Protein AF-0000000072571623 (afdb_homodimer)

Radius of gyration: 24.61 Å; Cα contacts (8 Å, |Δi|>4): 649; chains: 2; bounding box: 66×61×51 Å

pLDDT: mean 92.76, std 6.92, range [32.06, 97.69]

Organism: Lactococcus lactis subsp. lactis (strain IL1403) (NCBI:txid272623)

Foldseek 3Di:
DLALLLCLVVVLCVVLPHALCNCVVVVDDSVVSVCNNRVNDPDDPVSVCVVCVVSVHHPVNSVCVSVVNDDPPLVNLLVQLVVCLLQVPVVSLVVSLVVVVVVVPDLVNLLSCLSVVNHDPVNLVVLLVVLLPQQADDPNNLSSLLSSVVVDDLVSLCSNVVCLCVRYVVVLLPPSSVLSSLSNLLVNLLNCLLVVNLVVSVVSLVSNVVSPPNDDDVPSVLSSQLSVLLSCCRPPNVVSSVVSNVVSLVVCCVVVNDSNSVSVVVVVCSSNPPPD/DLALLLCLVVVLCVVLPHALCNCVVVVDDSVVSVCNNRVNDPDDPVSVCVVCVVSVHHPVNSVCVSVVNDDPPLVNLLVQLVVCLLQVPVVSLVVSLVVVVVVVPDLVNLLSCLSVVNHDPVNLVVLLVVLLPQQADDPNNLSSLLSSVVVDDLVSLCVSVVCLCVRYVVVLLPPSSVLSSLSNLLVNLLNCLLVVNLVVSVVSLVSNVVSPVNDDDVPSVLSSQLSVLLSCCRPPNVVSSVVSNVVSLVVCCVVVNDSNSVSVVVVVCSSNPPPD

Structure (mmCIF, N/CA/C/O backbone):
data_AF-0000000072571623-model_v1
#
loop_
_entity.id
_entity.type
_entity.pdbx_description
1 polymer 'Positive regulator'
#
loop_
_atom_site.group_PDB
_atom_site.id
_atom_site.type_symbol
_atom_site.label_atom_id
_atom_site.label_alt_id
_atom_site.label_comp_id
_atom_site.label_asym_id
_atom_site.label_entity_id
_atom_site.label_seq_id
_atom_site.pdbx_PDB_ins_code
_atom_site.Cartn_x
_atom_site.Cartn_y
_atom_site.Cartn_z
_atom_site.occupancy
_atom_site.B_iso_or_equiv
_atom_site.auth_seq_id
_atom_site.auth_comp_id
_atom_site.auth_asym_id
_atom_site.auth_atom_id
_atom_site.pdbx_PDB_model_num
ATOM 1 N N . MET A 1 1 ? -26.422 -8.242 14.57 1 60.94 1 MET A N 1
ATOM 2 C CA . MET A 1 1 ? -25.625 -8.766 13.469 1 60.94 1 MET A CA 1
ATOM 3 C C . MET A 1 1 ? -24.875 -7.645 12.75 1 60.94 1 MET A C 1
ATOM 5 O O . MET A 1 1 ? -23.703 -7.801 12.391 1 60.94 1 MET A O 1
ATOM 9 N N . TYR A 1 2 ? -25.438 -6.371 12.781 1 80.38 2 TYR A N 1
ATOM 10 C CA . TYR A 1 2 ? -24.938 -5.195 12.078 1 80.38 2 TYR A CA 1
ATOM 11 C C . TYR A 1 2 ? -24.109 -4.32 13.008 1 80.38 2 TYR A C 1
ATOM 13 O O . TYR A 1 2 ? -23.562 -3.301 12.586 1 80.38 2 TYR A O 1
ATOM 21 N N . LYS A 1 3 ? -23.891 -4.816 14.109 1 89.25 3 LYS A N 1
ATOM 22 C CA . LYS A 1 3 ? -23.406 -3.963 15.195 1 89.25 3 LYS A CA 1
ATOM 23 C C . LYS A 1 3 ? -21.969 -3.5 14.922 1 89.25 3 LYS A C 1
ATOM 25 O O . LYS A 1 3 ? -21.625 -2.344 15.18 1 89.25 3 LYS A O 1
ATOM 30 N N . LYS A 1 4 ? -21.203 -4.352 14.398 1 92.94 4 LYS A N 1
ATOM 31 C CA . LYS A 1 4 ? -19.812 -3.992 14.18 1 92.94 4 LYS A CA 1
ATOM 32 C C . LYS A 1 4 ? -19.688 -2.836 13.188 1 92.94 4 LYS A C 1
ATOM 34 O O . LYS A 1 4 ? -18.844 -1.948 13.367 1 92.94 4 LYS A O 1
ATOM 39 N N . TYR A 1 5 ? -20.547 -2.83 12.203 1 95.81 5 TYR A N 1
ATOM 40 C CA . TYR A 1 5 ? -20.5 -1.771 11.203 1 95.81 5 TYR A CA 1
ATOM 41 C C . TYR A 1 5 ? -20.906 -0.431 11.805 1 95.81 5 TYR A C 1
ATOM 43 O O . TYR A 1 5 ? -20.234 0.582 11.594 1 95.81 5 TYR A O 1
ATOM 51 N N . GLY A 1 6 ? -21.969 -0.495 12.539 1 96.81 6 GLY A N 1
ATOM 52 C CA . GLY A 1 6 ? -22.469 0.717 13.172 1 96.81 6 GLY A CA 1
ATOM 53 C C . GLY A 1 6 ? -21.516 1.265 14.227 1 96.81 6 GLY A C 1
ATOM 54 O O . GLY A 1 6 ? -21.312 2.475 14.312 1 96.81 6 GLY A O 1
ATOM 55 N N . ASP A 1 7 ? -20.984 0.389 15.016 1 96.25 7 ASP A N 1
ATOM 56 C CA . ASP A 1 7 ? -20.047 0.771 16.078 1 96.25 7 ASP A CA 1
ATOM 57 C C . ASP A 1 7 ? -18.812 1.473 15.508 1 96.25 7 ASP A C 1
ATOM 59 O O . ASP A 1 7 ? -18.391 2.5 16.031 1 96.25 7 ASP A O 1
ATOM 63 N N . CYS A 1 8 ? -18.312 0.921 14.484 1 95.75 8 CYS A N 1
ATOM 64 C CA . CYS A 1 8 ? -17.125 1.489 13.859 1 95.75 8 CYS A CA 1
ATOM 65 C C . CYS A 1 8 ? -17.438 2.848 13.242 1 95.75 8 CYS A C 1
ATOM 67 O O . CYS A 1 8 ? -16.625 3.77 13.328 1 95.75 8 CYS A O 1
ATOM 69 N N . PHE A 1 9 ? -18.578 2.924 12.703 1 97.12 9 PHE A N 1
ATOM 70 C CA . PHE A 1 9 ? -18.984 4.195 12.117 1 97.12 9 PHE A CA 1
ATOM 71 C C . PHE A 1 9 ? -19.109 5.266 13.195 1 97.12 9 PHE A C 1
ATOM 73 O O . PHE A 1 9 ? -18.625 6.387 13.023 1 97.12 9 PHE A O 1
ATOM 80 N N . LYS A 1 10 ? -19.75 4.902 14.219 1 96.5 10 LYS A N 1
ATOM 81 C CA . LYS A 1 10 ? -19.938 5.809 15.352 1 96.5 10 LYS A CA 1
ATOM 82 C C . LYS A 1 10 ? -18.594 6.289 15.891 1 96.5 10 LYS A C 1
ATOM 84 O O . LYS A 1 10 ? -18.422 7.48 16.156 1 96.5 10 LYS A O 1
ATOM 89 N N . LYS A 1 11 ? -17.75 5.371 16.047 1 94.69 11 LYS A N 1
ATOM 90 C CA . LYS A 1 11 ? -16.406 5.695 16.531 1 94.69 11 LYS A CA 1
ATOM 91 C C . LYS A 1 11 ? -15.75 6.746 15.641 1 94.69 11 LYS A C 1
ATOM 93 O O . LYS A 1 11 ? -15.211 7.738 16.141 1 94.69 11 LYS A O 1
ATOM 98 N N . LEU A 1 12 ? -15.805 6.559 14.391 1 94.94 12 LEU A N 1
ATOM 99 C CA . LEU A 1 12 ? -15.195 7.469 13.43 1 94.94 12 LEU A CA 1
ATOM 100 C C . LEU A 1 12 ? -15.867 8.836 13.484 1 94.94 12 LEU A C 1
ATOM 102 O O . LEU A 1 12 ? -15.188 9.867 13.516 1 94.94 12 LEU A O 1
ATOM 106 N N . ARG A 1 13 ? -17.203 8.789 13.484 1 95.75 13 ARG A N 1
ATOM 107 C CA . ARG A 1 13 ? -17.953 10.039 13.539 1 95.75 13 ARG A CA 1
ATOM 108 C C . ARG A 1 13 ? -17.609 10.836 14.789 1 95.75 13 ARG A C 1
ATOM 110 O O . ARG A 1 13 ? -17.375 12.047 14.719 1 95.75 13 ARG A O 1
ATOM 117 N N . ASN A 1 14 ? -17.516 10.141 15.922 1 95.19 14 ASN A N 1
ATOM 118 C CA . ASN A 1 14 ? -17.219 10.789 17.203 1 95.19 14 ASN A CA 1
ATOM 119 C C . ASN A 1 14 ? -15.797 11.336 17.234 1 95.19 14 ASN A C 1
ATOM 121 O O . ASN A 1 14 ? -15.555 12.422 17.766 1 95.19 14 ASN A O 1
ATOM 125 N N . GLN A 1 15 ? -14.914 10.625 16.734 1 91.75 15 GLN A N 1
ATOM 126 C CA . GLN A 1 15 ? -13.523 11.062 16.719 1 91.75 15 GLN A CA 1
ATOM 127 C C . GLN A 1 15 ? -13.375 12.375 15.945 1 91.75 15 GLN A C 1
ATOM 129 O O . GLN A 1 15 ? -12.523 13.203 16.266 1 91.75 15 GLN A O 1
ATOM 134 N N . LYS A 1 16 ? -14.195 12.539 15 1 90.44 16 LYS A N 1
ATOM 135 C CA . LYS A 1 16 ? -14.125 13.742 14.18 1 90.44 16 LYS A CA 1
ATOM 136 C C . LYS A 1 16 ? -15.039 14.836 14.719 1 90.44 16 LYS A C 1
ATOM 138 O O . LYS A 1 16 ? -15.219 15.875 14.078 1 90.44 16 LYS A O 1
ATOM 143 N N . ASN A 1 17 ? -15.641 14.531 15.852 1 92.06 17 ASN A N 1
ATOM 144 C CA . ASN A 1 17 ? -16.516 15.461 16.562 1 92.06 17 ASN A CA 1
ATOM 145 C C . ASN A 1 17 ? -17.688 15.891 15.695 1 92.06 17 ASN A C 1
ATOM 147 O O . ASN A 1 17 ? -18.016 17.078 15.609 1 92.06 17 ASN A O 1
ATOM 151 N N . LEU A 1 18 ? -18.234 14.953 15.023 1 94 18 LEU A N 1
ATOM 152 C CA . LEU A 1 18 ? -19.391 15.211 14.18 1 94 18 LEU A CA 1
ATOM 153 C C . LEU A 1 18 ? -20.656 14.672 14.82 1 94 18 LEU A C 1
ATOM 155 O O . LEU A 1 18 ? -20.672 13.562 15.352 1 94 18 LEU A O 1
ATOM 159 N N . GLY A 1 19 ? -21.641 15.5 14.836 1 95.06 19 GLY A N 1
ATOM 160 C CA . GLY A 1 19 ? -22.938 15.039 15.297 1 95.06 19 GLY A CA 1
ATOM 161 C C . GLY A 1 19 ? -23.703 14.242 14.25 1 95.06 19 GLY A C 1
ATOM 162 O O . GLY A 1 19 ? -23.281 14.172 13.094 1 95.06 19 GLY A O 1
ATOM 163 N N . LEU A 1 20 ? -24.766 13.68 14.648 1 95.31 20 LEU A N 1
ATOM 164 C CA . LEU A 1 20 ? -25.578 12.875 13.75 1 95.31 20 LEU A CA 1
ATOM 165 C C . LEU A 1 20 ? -26.172 13.727 12.641 1 95.31 20 LEU A C 1
ATOM 167 O O . LEU A 1 20 ? -26.391 13.25 11.523 1 95.31 20 LEU A O 1
ATOM 171 N N . SER A 1 21 ? -26.359 14.961 12.914 1 95.12 21 SER A N 1
ATOM 172 C CA . SER A 1 21 ? -27.031 15.867 11.977 1 95.12 21 SER A CA 1
ATOM 173 C C . SER A 1 21 ? -26.062 16.328 10.883 1 95.12 21 SER A C 1
ATOM 175 O O . SER A 1 21 ? -26.484 16.938 9.898 1 95.12 21 SER A O 1
ATOM 177 N N . TYR A 1 22 ? -24.844 16 11.062 1 94.69 22 TYR A N 1
ATOM 178 C CA . TYR A 1 22 ? -23.797 16.438 10.125 1 94.69 22 TYR A CA 1
ATOM 179 C C . TYR A 1 22 ? -24.094 15.93 8.719 1 94.69 22 TYR A C 1
ATOM 181 O O . TYR A 1 22 ? -23.781 16.594 7.734 1 94.69 22 TYR A O 1
ATOM 189 N N . PHE A 1 23 ? -24.781 14.867 8.633 1 95.69 23 PHE A N 1
ATOM 190 C CA . PHE A 1 23 ? -24.953 14.195 7.348 1 95.69 23 PHE A CA 1
ATOM 191 C C . PHE A 1 23 ? -26.312 14.547 6.734 1 95.69 23 PHE A C 1
ATOM 193 O O . PHE A 1 23 ? -26.672 14.031 5.672 1 95.69 23 PHE A O 1
ATOM 200 N N . SER A 1 24 ? -27.016 15.414 7.293 1 94.75 24 SER A N 1
ATOM 201 C CA . SER A 1 24 ? -28.312 15.82 6.777 1 94.75 24 SER A CA 1
ATOM 202 C C . SER A 1 24 ? -28.188 16.422 5.379 1 94.75 24 SER A C 1
ATOM 204 O O . SER A 1 24 ? -29.094 16.266 4.555 1 94.75 24 SER A O 1
ATOM 206 N N . LYS A 1 25 ? -27.109 17.062 5.184 1 93 25 LYS A N 1
ATOM 207 C CA . LYS A 1 25 ? -26.859 17.688 3.881 1 93 25 LYS A CA 1
ATOM 208 C C . LYS A 1 25 ? -26.812 16.625 2.773 1 93 25 LYS A C 1
ATOM 210 O O . LYS A 1 25 ? -26.984 16.953 1.596 1 93 25 LYS A O 1
ATOM 215 N N . LEU A 1 26 ? -26.562 15.43 3.15 1 93.25 26 LEU A N 1
ATOM 216 C CA . LEU A 1 26 ? -26.516 14.336 2.186 1 93.25 26 LEU A CA 1
ATOM 217 C C . LEU A 1 26 ? -27.891 13.719 1.997 1 93.25 26 LEU A C 1
ATOM 219 O O . LEU A 1 26 ? -28.062 12.781 1.214 1 93.25 26 LEU A O 1
ATOM 223 N N . GLY A 1 27 ? -28.812 14.195 2.74 1 93.69 27 GLY A N 1
ATOM 224 C CA . GLY A 1 27 ? -30.156 13.648 2.668 1 93.69 27 GLY A CA 1
ATOM 225 C C . GLY A 1 27 ? -30.359 12.445 3.572 1 93.69 27 GLY A C 1
ATOM 226 O O . GLY A 1 27 ? -31.312 11.68 3.395 1 93.69 27 GLY A O 1
ATOM 227 N N . ILE A 1 28 ? -29.516 12.188 4.496 1 93.88 28 ILE A N 1
ATOM 228 C CA . ILE A 1 28 ? -29.609 11.031 5.383 1 93.88 28 ILE A CA 1
ATOM 229 C C . ILE A 1 28 ? -30.172 11.469 6.734 1 93.88 28 ILE A C 1
ATOM 231 O O . ILE A 1 28 ? -29.641 12.391 7.363 1 93.88 28 ILE A O 1
ATOM 235 N N . ASP A 1 29 ? -31.156 10.758 7.156 1 93.81 29 ASP A N 1
ATOM 236 C CA . ASP A 1 29 ? -31.891 11.133 8.367 1 93.81 29 ASP A CA 1
ATOM 237 C C . ASP A 1 29 ? -31.109 10.75 9.617 1 93.81 29 ASP A C 1
ATOM 239 O O . ASP A 1 29 ? -30.547 9.656 9.695 1 93.81 29 ASP A O 1
ATOM 243 N N . ARG A 1 30 ? -31.219 11.641 10.578 1 94.69 30 ARG A N 1
ATOM 244 C CA . ARG A 1 30 ? -30.547 11.438 11.859 1 94.69 30 ARG A CA 1
ATOM 245 C C . ARG A 1 30 ? -31.016 10.148 12.531 1 94.69 30 ARG A C 1
ATOM 247 O O . ARG A 1 30 ? -30.219 9.414 13.102 1 94.69 30 ARG A O 1
ATOM 254 N N . SER A 1 31 ? -32.219 9.914 12.445 1 95 31 SER A N 1
ATOM 255 C CA . SER A 1 31 ? -32.781 8.734 13.094 1 95 31 SER A CA 1
ATOM 256 C C . SER A 1 31 ? -32.25 7.449 12.477 1 95 31 SER A C 1
ATOM 258 O O . SER A 1 31 ? -32 6.469 13.18 1 95 31 SER A O 1
ATOM 260 N N . ASN A 1 32 ? -32.125 7.465 11.195 1 94.88 32 ASN A N 1
ATOM 261 C CA . ASN A 1 32 ? -31.578 6.309 10.492 1 94.88 32 ASN A CA 1
ATOM 262 C C . ASN A 1 32 ? -30.125 6.031 10.906 1 94.88 32 ASN A C 1
ATOM 264 O O . ASN A 1 32 ? -29.75 4.875 11.109 1 94.88 32 ASN A O 1
ATOM 268 N N . ILE A 1 33 ? -29.391 7.043 11.07 1 96.06 33 ILE A N 1
ATOM 269 C CA . ILE A 1 33 ? -27.984 6.906 11.461 1 96.06 33 ILE A CA 1
ATOM 270 C C . ILE A 1 33 ? -27.906 6.375 12.891 1 96.06 33 ILE A C 1
ATOM 272 O O . ILE A 1 33 ? -27.094 5.492 13.18 1 96.06 33 ILE A O 1
ATOM 276 N N . SER A 1 34 ? -28.75 6.93 13.719 1 95.5 34 SER A N 1
ATOM 277 C CA . SER A 1 34 ? -28.766 6.469 15.102 1 95.5 34 SER A CA 1
ATOM 278 C C . SER A 1 34 ? -29.094 4.98 15.188 1 95.5 34 SER A C 1
ATOM 280 O O . SER A 1 34 ? -28.422 4.238 15.914 1 95.5 34 SER A O 1
ATOM 282 N N . ARG A 1 35 ? -30.109 4.547 14.461 1 95.56 35 ARG A N 1
ATOM 283 C CA . ARG A 1 35 ? -30.484 3.137 14.445 1 95.56 35 ARG A CA 1
ATOM 284 C C . ARG A 1 35 ? -29.359 2.277 13.891 1 95.56 35 ARG A C 1
ATOM 286 O O . ARG A 1 35 ? -29.109 1.178 14.391 1 95.56 35 ARG A O 1
ATOM 293 N N . PHE A 1 36 ? -28.688 2.754 12.891 1 96.75 36 PHE A N 1
ATOM 294 C CA . PHE A 1 36 ? -27.531 2.064 12.312 1 96.75 36 PHE A CA 1
ATOM 295 C C . PHE A 1 36 ? -26.422 1.941 13.336 1 96.75 36 PHE A C 1
ATOM 297 O O . PHE A 1 36 ? -25.875 0.851 13.555 1 96.75 36 PHE A O 1
ATOM 304 N N . GLU A 1 37 ? -26.109 3.023 13.992 1 96.12 37 GLU A N 1
ATOM 305 C CA . GLU A 1 37 ? -25.016 3.057 14.945 1 96.12 37 GLU A CA 1
ATOM 306 C C . GLU A 1 37 ? -25.297 2.15 16.141 1 96.12 37 GLU A C 1
ATOM 308 O O . GLU A 1 37 ? -24.359 1.659 16.781 1 96.12 37 GLU A O 1
ATOM 313 N N . HIS A 1 38 ? -26.547 1.882 16.406 1 94.38 38 HIS A N 1
ATOM 314 C CA . HIS A 1 38 ? -26.906 1.044 17.531 1 94.38 38 HIS A CA 1
ATOM 315 C C . HIS A 1 38 ? -27.203 -0.385 17.094 1 94.38 38 HIS A C 1
ATOM 317 O O . HIS A 1 38 ? -27.688 -1.197 17.891 1 94.38 38 HIS A O 1
ATOM 323 N N . GLY A 1 39 ? -26.938 -0.67 15.859 1 93.12 39 GLY A N 1
ATOM 324 C CA . GLY A 1 39 ? -27.047 -2.027 15.352 1 93.12 39 GLY A CA 1
ATOM 325 C C . GLY A 1 39 ? -28.484 -2.457 15.125 1 93.12 39 GLY A C 1
ATOM 326 O O . GLY A 1 39 ? -28.766 -3.648 14.992 1 93.12 39 GLY A O 1
ATOM 327 N N . LYS A 1 40 ? -29.438 -1.565 15.047 1 93.12 40 LYS A N 1
ATOM 328 C CA . LYS A 1 40 ? -30.859 -1.892 14.898 1 93.12 40 LYS A CA 1
ATOM 329 C C . LYS A 1 40 ? -31.219 -2.08 13.43 1 93.12 40 LYS A C 1
ATOM 331 O O . LYS A 1 40 ? -32.188 -2.791 13.109 1 93.12 40 LYS A O 1
ATOM 336 N N . CYS A 1 41 ? -30.547 -1.411 12.562 1 92.06 41 CYS A N 1
ATOM 337 C CA . CYS A 1 41 ? -30.75 -1.593 11.133 1 92.06 41 CYS A CA 1
ATOM 338 C C . CYS A 1 41 ? -29.453 -1.425 10.367 1 92.06 41 CYS A C 1
ATOM 340 O O . CYS A 1 41 ? -28.516 -0.777 10.852 1 92.06 41 CYS A O 1
ATOM 342 N N . MET A 1 42 ? -29.438 -2.125 9.266 1 93.31 42 MET A N 1
ATOM 343 C CA . MET A 1 42 ? -28.297 -1.93 8.367 1 93.31 42 MET A CA 1
ATOM 344 C C . MET A 1 42 ? -28.625 -0.894 7.293 1 93.31 42 MET A C 1
ATOM 346 O O . MET A 1 42 ? -29.75 -0.833 6.809 1 93.31 42 MET A O 1
ATOM 350 N N . MET A 1 43 ? -27.656 -0.08 7.008 1 94.56 43 MET A N 1
ATOM 351 C CA . MET A 1 43 ? -27.844 0.936 5.977 1 94.56 43 MET A CA 1
ATOM 352 C C . MET A 1 43 ? -27.359 0.426 4.621 1 94.56 43 MET A C 1
ATOM 354 O O . MET A 1 43 ? -26.641 -0.572 4.551 1 94.56 43 MET A O 1
ATOM 358 N N . SER A 1 44 ? -27.797 1.141 3.615 1 94.38 44 SER A N 1
ATOM 359 C CA . SER A 1 44 ? -27.359 0.762 2.273 1 94.38 44 SER A CA 1
ATOM 360 C C . SER A 1 44 ? -25.875 1.036 2.07 1 94.38 44 SER A C 1
ATOM 362 O O . SER A 1 44 ? -25.297 1.879 2.756 1 94.38 44 SER A O 1
ATOM 364 N N . PHE A 1 45 ? -25.328 0.334 1.162 1 95.5 45 PHE A N 1
ATOM 365 C CA . PHE A 1 45 ? -23.922 0.521 0.843 1 95.5 45 PHE A CA 1
ATOM 366 C C . PHE A 1 45 ? -23.641 1.959 0.419 1 95.5 45 PHE A C 1
ATOM 368 O O . PHE A 1 45 ? -22.703 2.584 0.9 1 95.5 45 PHE A O 1
ATOM 375 N N . GLU A 1 46 ? -24.453 2.438 -0.435 1 94.31 46 GLU A N 1
ATOM 376 C CA . GLU A 1 46 ? -24.281 3.785 -0.968 1 94.31 46 GLU A CA 1
ATOM 377 C C . GLU A 1 46 ? -24.297 4.828 0.146 1 94.31 46 GLU A C 1
ATOM 379 O O . GLU A 1 46 ? -23.5 5.762 0.148 1 94.31 46 GLU A O 1
ATOM 384 N N . CYS A 1 47 ? -25.188 4.648 1.021 1 94.62 47 CYS A N 1
ATOM 385 C CA . CYS A 1 47 ? -25.328 5.598 2.121 1 94.62 47 CYS A CA 1
ATOM 386 C C . CYS A 1 47 ? -24.078 5.637 2.975 1 94.62 47 CYS A C 1
ATOM 388 O O . CYS A 1 47 ? -23.562 6.715 3.289 1 94.62 47 CYS A O 1
ATOM 390 N N . ILE A 1 48 ? -23.562 4.508 3.293 1 95.56 48 ILE A N 1
ATOM 391 C CA . ILE A 1 48 ? -22.359 4.422 4.121 1 95.56 48 ILE A CA 1
ATOM 392 C C . ILE A 1 48 ? -21.156 4.992 3.357 1 95.56 48 ILE A C 1
ATOM 394 O O . ILE A 1 48 ? -20.375 5.762 3.914 1 95.56 48 ILE A O 1
ATOM 398 N N . ASP A 1 49 ? -21.078 4.617 2.152 1 93.81 49 ASP A N 1
ATOM 399 C CA . ASP A 1 49 ? -20 5.105 1.305 1 93.81 49 ASP A CA 1
ATOM 400 C C . ASP A 1 49 ? -19.984 6.629 1.24 1 93.81 49 ASP A C 1
ATOM 402 O O . ASP A 1 49 ? -18.953 7.262 1.411 1 93.81 49 ASP A O 1
ATOM 406 N N . LEU A 1 50 ? -21.141 7.223 1.083 1 93 50 LEU A N 1
ATOM 407 C CA . LEU A 1 50 ? -21.281 8.672 0.98 1 93 50 LEU A CA 1
ATOM 408 C C . LEU A 1 50 ? -20.906 9.344 2.297 1 93 50 LEU A C 1
ATOM 410 O O . LEU A 1 50 ? -20.234 10.367 2.301 1 93 50 LEU A O 1
ATOM 414 N N . MET A 1 51 ? -21.359 8.789 3.326 1 95.88 51 MET A N 1
ATOM 415 C CA . MET A 1 51 ? -21.078 9.383 4.629 1 95.88 51 MET A CA 1
ATOM 416 C C . MET A 1 51 ? -19.594 9.312 4.945 1 95.88 51 MET A C 1
ATOM 418 O O . MET A 1 51 ? -19.016 10.266 5.473 1 95.88 51 MET A O 1
ATOM 422 N N . LEU A 1 52 ? -19.016 8.211 4.629 1 94.44 52 LEU A N 1
ATOM 423 C CA . LEU A 1 52 ? -17.594 8.055 4.859 1 94.44 52 LEU A CA 1
ATOM 424 C C . LEU A 1 52 ? -16.797 9.062 4.031 1 94.44 52 LEU A C 1
ATOM 426 O O . LEU A 1 52 ? -15.844 9.672 4.531 1 94.44 52 LEU A O 1
ATOM 430 N N . GLU A 1 53 ? -17.172 9.172 2.834 1 89.62 53 GLU A N 1
ATOM 431 C CA . GLU A 1 53 ? -16.531 10.148 1.97 1 89.62 53 GLU A CA 1
ATOM 432 C C . GLU A 1 53 ? -16.625 11.555 2.557 1 89.62 53 GLU A C 1
ATOM 434 O O . GLU A 1 53 ? -15.648 12.305 2.541 1 89.62 53 GLU A O 1
ATOM 439 N N . GLU A 1 54 ? -17.766 11.844 3.039 1 89.62 54 GLU A N 1
ATOM 440 C CA . GLU A 1 54 ? -17.969 13.148 3.654 1 89.62 54 GLU A CA 1
ATOM 441 C C . GLU A 1 54 ? -17.062 13.344 4.859 1 89.62 54 GLU A C 1
ATOM 443 O O . GLU A 1 54 ? -16.625 14.461 5.145 1 89.62 54 GLU A O 1
ATOM 448 N N . MET A 1 55 ? -16.781 12.266 5.523 1 91.19 55 MET A N 1
ATOM 449 C CA . MET A 1 55 ? -15.906 12.305 6.688 1 91.19 55 MET A CA 1
ATOM 450 C C . MET A 1 55 ? -14.445 12.172 6.27 1 91.19 55 MET A C 1
ATOM 452 O O . MET A 1 55 ? -13.555 12.133 7.121 1 91.19 55 MET A O 1
ATOM 456 N N . GLN A 1 56 ? -14.211 12.047 5.047 1 85.94 56 GLN A N 1
ATOM 457 C CA . GLN A 1 56 ? -12.867 11.883 4.512 1 85.94 56 GLN A CA 1
ATOM 458 C C . GLN A 1 56 ? -12.227 10.586 5.016 1 85.94 56 GLN A C 1
ATOM 460 O O . GLN A 1 56 ? -11.055 10.57 5.391 1 85.94 56 GLN A O 1
ATOM 465 N N . VAL A 1 57 ? -13.062 9.602 5.059 1 91.88 57 VAL A N 1
ATOM 466 C CA . VAL A 1 57 ? -12.602 8.266 5.402 1 91.88 57 VAL A CA 1
ATOM 467 C C . VAL A 1 57 ? -12.789 7.328 4.207 1 91.88 57 VAL A C 1
ATOM 469 O O . VAL A 1 57 ? -13.922 7.055 3.805 1 91.88 57 VAL A O 1
ATOM 472 N N . PRO A 1 58 ? -11.68 6.871 3.686 1 91.69 58 PRO A N 1
ATOM 473 C CA . PRO A 1 58 ? -11.836 5.906 2.594 1 91.69 58 PRO A CA 1
ATOM 474 C C . PRO A 1 58 ? -12.539 4.625 3.037 1 91.69 58 PRO A C 1
ATOM 476 O O . PRO A 1 58 ? -12.375 4.191 4.18 1 91.69 58 PRO A O 1
ATOM 479 N N . LEU A 1 59 ? -13.273 4.035 2.092 1 92.88 59 LEU A N 1
ATOM 480 C CA . LEU A 1 59 ? -13.961 2.777 2.357 1 92.88 59 LEU A CA 1
ATOM 481 C C . LEU A 1 59 ? -12.977 1.706 2.814 1 92.88 59 LEU A C 1
ATOM 483 O O . LEU A 1 59 ? -13.305 0.88 3.67 1 92.88 59 LEU A O 1
ATOM 487 N N . ALA A 1 60 ? -11.852 1.718 2.27 1 90.75 60 ALA A N 1
ATOM 488 C CA . ALA A 1 60 ? -10.797 0.768 2.627 1 90.75 60 ALA A CA 1
ATOM 489 C C . ALA A 1 60 ? -10.414 0.905 4.098 1 90.75 60 ALA A C 1
ATOM 491 O O . ALA A 1 60 ? -10.164 -0.095 4.777 1 90.75 60 ALA A O 1
ATOM 492 N N . GLU A 1 61 ? -10.25 2.064 4.512 1 92.88 61 GLU A N 1
ATOM 493 C CA . GLU A 1 61 ? -9.906 2.307 5.914 1 92.88 61 GLU A CA 1
ATOM 494 C C . GLU A 1 61 ? -11.023 1.846 6.84 1 92.88 61 GLU A C 1
ATOM 496 O O . GLU A 1 61 ? -10.766 1.256 7.891 1 92.88 61 GLU A O 1
ATOM 501 N N . TYR A 1 62 ? -12.281 2.139 6.488 1 95.31 62 TYR A N 1
ATOM 502 C CA . TYR A 1 62 ? -13.43 1.679 7.266 1 95.31 62 TYR A CA 1
ATOM 503 C C . TYR A 1 62 ? -13.43 0.16 7.379 1 95.31 62 TYR A C 1
ATOM 505 O O . TYR A 1 62 ? -13.703 -0.387 8.453 1 95.31 62 TYR A O 1
ATOM 513 N N . GLU A 1 63 ? -13.125 -0.481 6.27 1 92.75 63 GLU A N 1
ATOM 514 C CA . GLU A 1 63 ? -13.047 -1.938 6.258 1 92.75 63 GLU A CA 1
ATOM 515 C C . GLU A 1 63 ? -12.023 -2.443 7.277 1 92.75 63 GLU A C 1
ATOM 517 O O . GLU A 1 63 ? -12.281 -3.416 7.988 1 92.75 63 GLU A O 1
ATOM 522 N N . LEU A 1 64 ? -10.961 -1.816 7.297 1 91.62 64 LEU A N 1
ATOM 523 C CA . LEU A 1 64 ? -9.906 -2.209 8.227 1 91.62 64 LEU A CA 1
ATOM 524 C C . LEU A 1 64 ? -10.391 -2.121 9.672 1 91.62 64 LEU A C 1
ATOM 526 O O . LEU A 1 64 ? -10.172 -3.039 10.461 1 91.62 64 LEU A O 1
ATOM 530 N N . ILE A 1 65 ? -11.047 -1.057 9.969 1 93.94 65 ILE A N 1
ATOM 531 C CA . ILE A 1 65 ? -11.547 -0.837 11.32 1 93.94 65 ILE A CA 1
ATOM 532 C C . ILE A 1 65 ? -12.609 -1.882 11.656 1 93.94 65 ILE A C 1
ATOM 534 O O . ILE A 1 65 ? -12.586 -2.48 12.734 1 93.94 65 ILE A O 1
ATOM 538 N N . VAL A 1 66 ? -13.469 -2.09 10.711 1 93.81 66 VAL A N 1
ATOM 539 C CA . VAL A 1 66 ? -14.547 -3.055 10.898 1 93.81 66 VAL A CA 1
ATOM 540 C C . VAL A 1 66 ? -13.961 -4.441 11.156 1 93.81 66 VAL A C 1
ATOM 542 O O . VAL A 1 66 ? -14.5 -5.215 11.945 1 93.81 66 VAL A O 1
ATOM 545 N N . ASN A 1 67 ? -12.867 -4.711 10.547 1 91.44 67 ASN A N 1
ATOM 546 C CA . ASN A 1 67 ? -12.227 -6.016 10.672 1 91.44 67 ASN A CA 1
ATOM 547 C C . ASN A 1 67 ? -11.172 -6.012 11.781 1 91.44 67 ASN A C 1
ATOM 549 O O . ASN A 1 67 ? -10.227 -6.797 11.742 1 91.44 67 ASN A O 1
ATOM 553 N N . ASN A 1 68 ? -11.227 -5.055 12.68 1 91.44 68 ASN A N 1
ATOM 554 C CA . ASN A 1 68 ? -10.312 -4.934 13.812 1 91.44 68 ASN A CA 1
ATOM 555 C C . ASN A 1 68 ? -8.867 -4.773 13.352 1 91.44 68 ASN A C 1
ATOM 557 O O . ASN A 1 68 ? -7.961 -5.383 13.914 1 91.44 68 ASN A O 1
ATOM 561 N N . TYR A 1 69 ? -8.75 -4.113 12.25 1 90.62 69 TYR A N 1
ATOM 562 C CA . TYR A 1 69 ? -7.465 -3.711 11.688 1 90.62 69 TYR A CA 1
ATOM 563 C C . TYR A 1 69 ? -6.703 -4.918 11.156 1 90.62 69 TYR A C 1
ATOM 565 O O . TYR A 1 69 ? -5.469 -4.91 11.102 1 90.62 69 TYR A O 1
ATOM 573 N N . MET A 1 70 ? -7.445 -5.852 10.875 1 86.94 70 MET A N 1
ATOM 574 C CA . MET A 1 70 ? -6.895 -7.027 10.203 1 86.94 70 MET A CA 1
ATOM 575 C C . MET A 1 70 ? -7.273 -7.035 8.727 1 86.94 70 MET A C 1
ATOM 577 O O . MET A 1 70 ? -8.398 -6.691 8.375 1 86.94 70 MET A O 1
ATOM 581 N N . PRO A 1 71 ? -6.285 -7.305 7.988 1 81.75 71 PRO A N 1
ATOM 582 C CA . PRO A 1 71 ? -6.699 -7.508 6.598 1 81.75 71 PRO A CA 1
ATOM 583 C C . PRO A 1 71 ? -7.684 -8.664 6.438 1 81.75 71 PRO A C 1
ATOM 585 O O . PRO A 1 71 ? -7.926 -9.406 7.395 1 81.75 71 PRO A O 1
ATOM 588 N N . ASN A 1 72 ? -8.375 -8.727 5.277 1 82.88 72 ASN A N 1
ATOM 589 C CA . ASN A 1 72 ? -9.227 -9.891 5.039 1 82.88 72 ASN A CA 1
ATOM 590 C C . ASN A 1 72 ? -8.422 -11.18 5.016 1 82.88 72 ASN A C 1
ATOM 592 O O . ASN A 1 72 ? -7.191 -11.148 4.934 1 82.88 72 ASN A O 1
ATOM 596 N N . PHE A 1 73 ? -9.086 -12.258 5.164 1 83.88 73 PHE A N 1
ATOM 597 C CA . PHE A 1 73 ? -8.414 -13.547 5.34 1 83.88 73 PHE A CA 1
ATOM 598 C C . PHE A 1 73 ? -7.426 -13.797 4.211 1 83.88 73 PHE A C 1
ATOM 600 O O . PHE A 1 73 ? -6.281 -14.188 4.457 1 83.88 73 PHE A O 1
ATOM 607 N N . GLN A 1 74 ? -7.863 -13.57 3.041 1 87.56 74 GLN A N 1
ATOM 608 C CA . GLN A 1 74 ? -7.016 -13.852 1.888 1 87.56 74 GLN A CA 1
ATOM 609 C C . GLN A 1 74 ? -5.734 -13.023 1.93 1 87.56 74 GLN A C 1
ATOM 611 O O . GLN A 1 74 ? -4.641 -13.555 1.732 1 87.56 74 GLN A O 1
ATOM 616 N N . GLU A 1 75 ? -5.938 -11.812 2.225 1 86.69 75 GLU A N 1
ATOM 617 C CA . GLU A 1 75 ? -4.789 -10.914 2.283 1 86.69 75 GLU A CA 1
ATOM 618 C C . GLU A 1 75 ? -3.857 -11.281 3.436 1 86.69 75 GLU A C 1
ATOM 620 O O . GLU A 1 75 ? -2.635 -11.25 3.289 1 86.69 75 GLU A O 1
ATOM 625 N N . PHE A 1 76 ? -4.469 -11.555 4.516 1 88.12 76 PHE A N 1
ATOM 626 C CA . PHE A 1 76 ? -3.684 -11.961 5.676 1 88.12 76 PHE A CA 1
ATOM 627 C C . PHE A 1 76 ? -2.902 -13.234 5.375 1 88.12 76 PHE A C 1
ATOM 629 O O . PHE A 1 76 ? -1.721 -13.336 5.715 1 88.12 76 PHE A O 1
ATOM 636 N N . PHE A 1 77 ? -3.541 -14.164 4.793 1 91.19 77 PHE A N 1
ATOM 637 C CA . PHE A 1 77 ? -2.926 -15.445 4.469 1 91.19 77 PHE A CA 1
ATOM 638 C C . PHE A 1 77 ? -1.757 -15.258 3.508 1 91.19 77 PHE A C 1
ATOM 640 O O . PHE A 1 77 ? -0.69 -15.844 3.695 1 91.19 77 PHE A O 1
ATOM 647 N N . ILE A 1 78 ? -1.959 -14.43 2.566 1 91.31 78 ILE A N 1
ATOM 648 C CA . ILE A 1 78 ? -0.93 -14.172 1.562 1 91.31 78 ILE A CA 1
ATOM 649 C C . ILE A 1 78 ? 0.28 -13.516 2.221 1 91.31 78 ILE A C 1
ATOM 651 O O . ILE A 1 78 ? 1.423 -13.883 1.94 1 91.31 78 ILE A O 1
ATOM 655 N N . LEU A 1 79 ? 0.002 -12.625 3.043 1 89.44 79 LEU A N 1
ATOM 656 C CA . LEU A 1 79 ? 1.072 -11.945 3.766 1 89.44 79 LEU A CA 1
ATOM 657 C C . LEU A 1 79 ? 1.882 -12.938 4.594 1 89.44 79 LEU A C 1
ATOM 659 O O . LEU A 1 79 ? 3.113 -12.898 4.59 1 89.44 79 LEU A O 1
ATOM 663 N N . GLU A 1 80 ? 1.19 -13.781 5.293 1 91.69 80 GLU A N 1
ATOM 664 C CA . GLU A 1 80 ? 1.864 -14.773 6.129 1 91.69 80 GLU A CA 1
ATOM 665 C C . GLU A 1 80 ? 2.676 -15.75 5.277 1 91.69 80 GLU A C 1
ATOM 667 O O . GLU A 1 80 ? 3.77 -16.156 5.668 1 91.69 80 GLU A O 1
ATOM 672 N N . LEU A 1 81 ? 2.133 -16.094 4.227 1 94.25 81 LEU A N 1
ATOM 673 C CA . LEU A 1 81 ? 2.82 -17.016 3.322 1 94.25 81 LEU A CA 1
ATOM 674 C C . LEU A 1 81 ? 4.102 -16.391 2.783 1 94.25 81 LEU A C 1
ATOM 676 O O . LEU A 1 81 ? 5.148 -17.031 2.736 1 94.25 81 LEU A O 1
ATOM 680 N N . GLU A 1 82 ? 4.059 -15.141 2.416 1 91.38 82 GLU A N 1
ATOM 681 C CA . GLU A 1 82 ? 5.227 -14.422 1.911 1 91.38 82 GLU A CA 1
ATOM 682 C C . GLU A 1 82 ? 6.301 -14.297 2.986 1 91.38 82 GLU A C 1
ATOM 684 O O . GLU A 1 82 ? 7.488 -14.492 2.709 1 91.38 82 GLU A O 1
ATOM 689 N N . LYS A 1 83 ? 5.824 -13.961 4.125 1 90.5 83 LYS A N 1
ATOM 690 C CA . LYS A 1 83 ? 6.758 -13.875 5.242 1 90.5 83 LYS A CA 1
ATOM 691 C C . LYS A 1 83 ? 7.469 -15.211 5.469 1 90.5 83 LYS A C 1
ATOM 693 O O . LYS A 1 83 ? 8.688 -15.242 5.676 1 90.5 83 LYS A O 1
ATOM 698 N N . ALA A 1 84 ? 6.699 -16.266 5.453 1 93.75 84 ALA A N 1
ATOM 699 C CA . ALA A 1 84 ? 7.266 -17.594 5.648 1 93.75 84 ALA A CA 1
ATOM 700 C C . ALA A 1 84 ? 8.234 -17.953 4.523 1 93.75 84 ALA A C 1
ATOM 702 O O . ALA A 1 84 ? 9.258 -18.594 4.758 1 93.75 84 ALA A O 1
ATOM 703 N N . GLU A 1 85 ? 7.914 -17.516 3.365 1 90.88 85 GLU A N 1
ATOM 704 C CA . GLU A 1 85 ? 8.766 -17.781 2.211 1 90.88 85 GLU A CA 1
ATOM 705 C C . GLU A 1 85 ? 10.102 -17.047 2.336 1 90.88 85 GLU A C 1
ATOM 707 O O . GLU A 1 85 ? 11.164 -17.656 2.16 1 90.88 85 GLU A O 1
ATOM 712 N N . PHE A 1 86 ? 10.023 -15.797 2.645 1 88.5 86 PHE A N 1
ATOM 713 C CA . PHE A 1 86 ? 11.234 -14.992 2.777 1 88.5 86 PHE A CA 1
ATOM 714 C C . PHE A 1 86 ? 12.125 -15.523 3.893 1 88.5 86 PHE A C 1
ATOM 716 O O . PHE A 1 86 ? 13.352 -15.453 3.801 1 88.5 86 PHE A O 1
ATOM 723 N N . SER A 1 87 ? 11.484 -16.062 4.871 1 89.94 87 SER A N 1
ATOM 724 C CA . SER A 1 87 ? 12.25 -16.562 6.012 1 89.94 87 SER A CA 1
ATOM 725 C C . SER A 1 87 ? 12.641 -18.016 5.812 1 89.94 87 SER A C 1
ATOM 727 O O . SER A 1 87 ? 13.258 -18.625 6.695 1 89.94 87 SER A O 1
ATOM 729 N N . GLN A 1 88 ? 12.148 -18.547 4.734 1 88.94 88 GLN A N 1
ATOM 730 C CA . GLN A 1 88 ? 12.414 -19.938 4.414 1 88.94 88 GLN A CA 1
ATOM 731 C C . GLN A 1 88 ? 11.977 -20.859 5.551 1 88.94 88 GLN A C 1
ATOM 733 O O . GLN A 1 88 ? 12.711 -21.781 5.93 1 88.94 88 GLN A O 1
ATOM 738 N N . ASN A 1 89 ? 10.922 -20.5 6.141 1 92.94 89 ASN A N 1
ATOM 739 C CA . ASN A 1 89 ? 10.336 -21.266 7.234 1 92.94 89 ASN A CA 1
ATOM 740 C C . ASN A 1 89 ? 9.383 -22.344 6.723 1 92.94 89 ASN A C 1
ATOM 742 O O . ASN A 1 89 ? 8.164 -22.125 6.68 1 92.94 89 ASN A O 1
ATOM 746 N N . ARG A 1 90 ? 9.867 -23.469 6.477 1 93.38 90 ARG A N 1
ATOM 747 C CA . ARG A 1 90 ? 9.102 -24.562 5.867 1 93.38 90 ARG A CA 1
ATOM 748 C C . ARG A 1 90 ? 7.992 -25.031 6.801 1 93.38 90 ARG A C 1
ATOM 750 O O . ARG A 1 90 ? 6.914 -25.422 6.348 1 93.38 90 ARG A O 1
ATOM 757 N N . ASP A 1 91 ? 8.312 -25.047 8.062 1 96.31 91 ASP A N 1
ATOM 758 C CA . ASP A 1 91 ? 7.32 -25.469 9.039 1 96.31 91 ASP A CA 1
ATOM 759 C C . ASP A 1 91 ? 6.102 -24.547 9.023 1 96.31 91 ASP A C 1
ATOM 761 O O . ASP A 1 91 ? 4.965 -25.016 9.086 1 96.31 91 ASP A O 1
ATOM 765 N N . LYS A 1 92 ? 6.43 -23.312 8.938 1 96.69 92 LYS A N 1
ATOM 766 C CA . LYS A 1 92 ? 5.332 -22.344 8.883 1 96.69 92 LYS A CA 1
ATOM 767 C C . LYS A 1 92 ? 4.516 -22.516 7.609 1 96.69 92 LYS A C 1
ATOM 769 O O . LYS A 1 92 ? 3.293 -22.359 7.621 1 96.69 92 LYS A O 1
ATOM 774 N N . ILE A 1 93 ? 5.109 -22.781 6.562 1 96.75 93 ILE A N 1
ATOM 775 C CA . ILE A 1 93 ? 4.414 -23 5.297 1 96.75 93 ILE A CA 1
ATOM 776 C C . ILE A 1 93 ? 3.504 -24.219 5.406 1 96.75 93 ILE A C 1
ATOM 778 O O . ILE A 1 93 ? 2.355 -24.188 4.953 1 96.75 93 ILE A O 1
ATOM 782 N N . LYS A 1 94 ? 3.992 -25.234 6.055 1 96.88 94 LYS A N 1
ATOM 783 C CA . LYS A 1 94 ? 3.186 -26.422 6.258 1 96.88 94 LYS A CA 1
ATOM 784 C C . LYS A 1 94 ? 1.976 -26.141 7.141 1 96.88 94 LYS A C 1
ATOM 786 O O . LYS A 1 94 ? 0.882 -26.641 6.895 1 96.88 94 LYS A O 1
ATOM 791 N N . GLU A 1 95 ? 2.254 -25.406 8.109 1 97.12 95 GLU A N 1
ATOM 792 C CA . GLU A 1 95 ? 1.158 -24.984 8.984 1 97.12 95 GLU A CA 1
ATOM 793 C C . GLU A 1 95 ? 0.086 -24.234 8.203 1 97.12 95 GLU A C 1
ATOM 795 O O . GLU A 1 95 ? -1.108 -24.484 8.367 1 97.12 95 GLU A O 1
ATOM 800 N N . LEU A 1 96 ? 0.519 -23.297 7.379 1 96.12 96 LEU A N 1
ATOM 801 C CA . LEU A 1 96 ? -0.398 -22.516 6.559 1 96.12 96 LEU A CA 1
ATOM 802 C C . LEU A 1 96 ? -1.162 -23.422 5.59 1 96.12 96 LEU A C 1
ATOM 804 O O . LEU A 1 96 ? -2.342 -23.188 5.32 1 96.12 96 LEU A O 1
ATOM 808 N N . TYR A 1 97 ? -0.509 -24.438 5.133 1 96.25 97 TYR A N 1
ATOM 809 C CA . TYR A 1 97 ? -1.157 -25.406 4.246 1 96.25 97 TYR A CA 1
ATOM 810 C C . TYR A 1 97 ? -2.311 -26.109 4.953 1 96.25 97 TYR A C 1
ATOM 812 O O . TYR A 1 97 ? -3.41 -26.203 4.406 1 96.25 97 TYR A O 1
ATOM 820 N N . SER A 1 98 ? -2.021 -26.578 6.133 1 96 98 SER A N 1
ATOM 821 C CA . SER A 1 98 ? -3.047 -27.25 6.918 1 96 98 SER A CA 1
ATOM 822 C C . SER A 1 98 ? -4.223 -26.328 7.211 1 96 98 SER A C 1
ATOM 824 O O . SER A 1 98 ? -5.383 -26.75 7.129 1 96 98 SER A O 1
ATOM 826 N N . GLU A 1 99 ? -3.893 -25.109 7.496 1 94.19 99 GLU A N 1
ATOM 827 C CA . GLU A 1 99 ? -4.914 -24.125 7.828 1 94.19 99 GLU A CA 1
ATOM 828 C C . GLU A 1 99 ? -5.828 -23.859 6.637 1 94.19 99 GLU A C 1
ATOM 830 O O . GLU A 1 99 ? -7.051 -23.844 6.781 1 94.19 99 GLU A O 1
ATOM 835 N N . VAL A 1 100 ? -5.238 -23.641 5.516 1 94.06 100 VAL A N 1
ATOM 836 C CA . VAL A 1 100 ? -6.031 -23.234 4.355 1 94.06 100 VAL A CA 1
ATOM 837 C C . VAL A 1 100 ? -6.832 -24.438 3.844 1 94.06 100 VAL A C 1
ATOM 839 O O . VAL A 1 100 ? -7.953 -24.266 3.357 1 94.06 100 VAL A O 1
ATOM 842 N N . LYS A 1 101 ? -6.289 -25.562 3.967 1 92.88 101 LYS A N 1
ATOM 843 C CA . LYS A 1 101 ? -7.008 -26.766 3.564 1 92.88 101 LYS A CA 1
ATOM 844 C C . LYS A 1 101 ? -8.312 -26.906 4.34 1 92.88 101 LYS A C 1
ATOM 846 O O . LYS A 1 101 ? -9.328 -27.328 3.785 1 92.88 101 LYS A O 1
ATOM 851 N N . GLU A 1 102 ? -8.273 -26.531 5.504 1 92.69 102 GLU A N 1
ATOM 852 C CA . GLU A 1 102 ? -9.438 -26.641 6.375 1 92.69 102 GLU A CA 1
ATOM 853 C C . GLU A 1 102 ? -10.523 -25.641 5.969 1 92.69 102 GLU A C 1
ATOM 855 O O . GLU A 1 102 ? -11.711 -25.875 6.199 1 92.69 102 GLU A O 1
ATOM 860 N N . THR A 1 103 ? -10.141 -24.547 5.395 1 87.88 103 THR A N 1
ATOM 861 C CA . THR A 1 103 ? -11.109 -23.531 4.992 1 87.88 103 THR A CA 1
ATOM 862 C C . THR A 1 103 ? -11.836 -23.953 3.719 1 87.88 103 THR A C 1
ATOM 864 O O . THR A 1 103 ? -12.914 -23.438 3.414 1 87.88 103 THR A O 1
ATOM 867 N N . GLY A 1 104 ? -11.227 -24.812 2.943 1 86.75 104 GLY A N 1
ATOM 868 C CA . GLY A 1 104 ? -11.812 -25.25 1.685 1 86.75 104 GLY A CA 1
ATOM 869 C C . GLY A 1 104 ? -11.492 -24.312 0.527 1 86.75 104 GLY A C 1
ATOM 870 O O . GLY A 1 104 ? -12.023 -24.484 -0.573 1 86.75 104 GLY A O 1
ATOM 871 N N . ASN A 1 105 ? -10.68 -23.359 0.73 1 88.44 105 ASN A N 1
ATOM 872 C CA . ASN A 1 105 ? -10.25 -22.484 -0.35 1 88.44 105 ASN A CA 1
ATOM 873 C C . ASN A 1 105 ? -9.273 -23.188 -1.29 1 88.44 105 ASN A C 1
ATOM 875 O O . ASN A 1 105 ? -8.078 -23.25 -1.011 1 88.44 105 ASN A O 1
ATOM 879 N N . HIS A 1 106 ? -9.75 -23.531 -2.338 1 92.12 106 HIS A N 1
ATOM 880 C CA . HIS A 1 106 ? -9.016 -24.422 -3.238 1 92.12 106 HIS A CA 1
ATOM 881 C C . HIS A 1 106 ? -7.832 -23.703 -3.873 1 92.12 106 HIS A C 1
ATOM 883 O O . HIS A 1 106 ? -6.707 -24.219 -3.842 1 92.12 106 HIS A O 1
ATOM 889 N N . LEU A 1 107 ? -8.016 -22.547 -4.395 1 92.06 107 LEU A N 1
ATOM 890 C CA . LEU A 1 107 ? -6.957 -21.828 -5.09 1 92.06 107 LEU A CA 1
ATOM 891 C C . LEU A 1 107 ? -5.84 -21.438 -4.129 1 92.06 107 LEU A C 1
ATOM 893 O O . LEU A 1 107 ? -4.66 -21.516 -4.477 1 92.06 107 LEU A O 1
ATOM 897 N N . LEU A 1 108 ? -6.227 -21.062 -2.949 1 92.38 108 LEU A N 1
ATOM 898 C CA . LEU A 1 108 ? -5.215 -20.734 -1.95 1 92.38 108 LEU A CA 1
ATOM 899 C C . LEU A 1 108 ? -4.43 -21.984 -1.55 1 92.38 108 LEU A C 1
ATOM 901 O O . LEU A 1 108 ? -3.227 -21.906 -1.284 1 92.38 108 LEU A O 1
ATOM 905 N N . THR A 1 109 ? -5.105 -23.047 -1.51 1 95.12 109 THR A N 1
ATOM 906 C CA . THR A 1 109 ? -4.438 -24.312 -1.201 1 95.12 109 THR A CA 1
ATOM 907 C C . THR A 1 109 ? -3.377 -24.625 -2.252 1 95.12 109 THR A C 1
ATOM 909 O O . THR A 1 109 ? -2.25 -24.984 -1.912 1 95.12 109 THR A O 1
ATOM 912 N N . ILE A 1 110 ? -3.746 -24.469 -3.49 1 95.38 110 ILE A N 1
ATOM 913 C CA . ILE A 1 110 ? -2.809 -24.719 -4.578 1 95.38 110 ILE A CA 1
ATOM 914 C C . ILE A 1 110 ? -1.628 -23.75 -4.469 1 95.38 110 ILE A C 1
ATOM 916 O O . ILE A 1 110 ? -0.48 -24.141 -4.703 1 95.38 110 ILE A O 1
ATOM 920 N N . THR A 1 111 ? -1.901 -22.562 -4.09 1 93.5 111 THR A N 1
ATOM 921 C CA . THR A 1 111 ? -0.87 -21.547 -3.951 1 93.5 111 THR A CA 1
ATOM 922 C C . THR A 1 111 ? 0.181 -21.969 -2.932 1 93.5 111 THR A C 1
ATOM 924 O O . THR A 1 111 ? 1.382 -21.812 -3.166 1 93.5 111 THR A O 1
ATOM 927 N N . VAL A 1 112 ? -0.289 -22.5 -1.845 1 96.06 112 VAL A N 1
ATOM 928 C CA . VAL A 1 112 ? 0.646 -22.922 -0.811 1 96.06 112 VAL A CA 1
ATOM 929 C C . VAL A 1 112 ? 1.478 -24.094 -1.323 1 96.06 112 VAL A C 1
ATOM 931 O O . VAL A 1 112 ? 2.656 -24.234 -0.984 1 96.06 112 VAL A O 1
ATOM 934 N N . LYS A 1 113 ? 0.868 -24.922 -2.143 1 95.81 113 LYS A N 1
ATOM 935 C CA . LYS A 1 113 ? 1.563 -26.062 -2.713 1 95.81 113 LYS A CA 1
ATOM 936 C C . LYS A 1 113 ? 2.742 -25.625 -3.576 1 95.81 113 LYS A C 1
ATOM 938 O O . LYS A 1 113 ? 3.74 -26.344 -3.686 1 95.81 113 LYS A O 1
ATOM 943 N N . THR A 1 114 ? 2.645 -24.484 -4.191 1 94.88 114 THR A N 1
ATOM 944 C CA . THR A 1 114 ? 3.754 -23.953 -4.977 1 94.88 114 THR A CA 1
ATOM 945 C C . THR A 1 114 ? 4.98 -23.734 -4.102 1 94.88 114 THR A C 1
ATOM 947 O O . THR A 1 114 ? 6.117 -23.906 -4.551 1 94.88 114 THR A O 1
ATOM 950 N N . LYS A 1 115 ? 4.75 -23.312 -2.857 1 93.56 115 LYS A N 1
ATOM 951 C CA . LYS A 1 115 ? 5.848 -23.031 -1.938 1 93.56 115 LYS A CA 1
ATOM 952 C C . LYS A 1 115 ? 6.43 -24.312 -1.352 1 93.56 115 LYS A C 1
ATOM 954 O O . LYS A 1 115 ? 7.609 -24.359 -1.001 1 93.56 115 LYS A O 1
ATOM 959 N N . LEU A 1 116 ? 5.594 -25.344 -1.38 1 93.81 116 LEU A N 1
ATOM 960 C CA . LEU A 1 116 ? 6.031 -26.625 -0.863 1 93.81 116 LEU A CA 1
ATOM 961 C C . LEU A 1 116 ? 6.688 -27.469 -1.96 1 93.81 116 LEU A C 1
ATOM 963 O O . LEU A 1 116 ? 7.367 -28.453 -1.674 1 93.81 116 LEU A O 1
ATOM 967 N N . GLY A 1 117 ? 6.531 -27.094 -3.189 1 92.12 117 GLY A N 1
ATOM 968 C CA . GLY A 1 117 ? 7.074 -27.844 -4.309 1 92.12 117 GLY A CA 1
ATOM 969 C C . GLY A 1 117 ? 6.281 -29.094 -4.629 1 92.12 117 GLY A C 1
ATOM 970 O O . GLY A 1 117 ? 6.812 -30.031 -5.227 1 92.12 117 GLY A O 1
ATOM 971 N N . THR A 1 118 ? 4.996 -29.109 -4.211 1 94.25 118 THR A N 1
ATOM 972 C CA . THR A 1 118 ? 4.184 -30.312 -4.379 1 94.25 118 THR A CA 1
ATOM 973 C C . THR A 1 118 ? 3.074 -30.078 -5.398 1 94.25 118 THR A C 1
ATOM 975 O O . THR A 1 118 ? 2.201 -30.922 -5.582 1 94.25 118 THR A O 1
ATOM 978 N N . ILE A 1 119 ? 3.057 -28.969 -6.07 1 96.25 119 ILE A N 1
ATOM 979 C CA . ILE A 1 119 ? 2.004 -28.641 -7.023 1 96.25 119 ILE A CA 1
ATOM 980 C C . ILE A 1 119 ? 2.121 -29.547 -8.25 1 96.25 119 ILE A C 1
ATOM 982 O O . ILE A 1 119 ? 3.227 -29.844 -8.711 1 96.25 119 ILE A O 1
ATOM 986 N N . SER A 1 120 ? 1.004 -30.047 -8.703 1 95.81 120 SER A N 1
ATOM 987 C CA . SER A 1 120 ? 0.972 -30.891 -9.891 1 95.81 120 SER A CA 1
ATOM 988 C C . SER A 1 120 ? 0.783 -30.062 -11.156 1 95.81 120 SER A C 1
ATOM 990 O O . SER A 1 120 ? 0.37 -28.906 -11.086 1 95.81 120 SER A O 1
ATOM 992 N N . GLN A 1 121 ? 1.053 -30.641 -12.273 1 95.06 121 GLN A N 1
ATOM 993 C CA . GLN A 1 121 ? 0.88 -29.953 -13.547 1 95.06 121 GLN A CA 1
ATOM 994 C C . GLN A 1 121 ? -0.595 -29.688 -13.836 1 95.06 121 GLN A C 1
ATOM 996 O O . GLN A 1 121 ? -0.942 -28.688 -14.469 1 95.06 121 GLN A O 1
ATOM 1001 N N . ILE A 1 122 ? -1.38 -30.547 -13.344 1 96.81 122 ILE A N 1
ATOM 1002 C CA . ILE A 1 122 ? -2.82 -30.359 -13.484 1 96.81 122 ILE A CA 1
ATOM 1003 C C . ILE A 1 122 ? -3.258 -29.109 -12.734 1 96.81 122 ILE A C 1
ATOM 1005 O O . ILE A 1 122 ? -4.047 -28.312 -13.25 1 96.81 122 ILE A O 1
ATOM 1009 N N . GLU A 1 123 ? -2.754 -28.953 -11.555 1 97.12 123 GLU A N 1
ATOM 1010 C CA . GLU A 1 123 ? -3.066 -27.781 -10.727 1 97.12 123 GLU A CA 1
ATOM 1011 C C . GLU A 1 123 ? -2.504 -26.516 -11.344 1 97.12 123 GLU A C 1
ATOM 1013 O O . GLU A 1 123 ? -3.131 -25.453 -11.273 1 97.12 123 GLU A O 1
ATOM 1018 N N . VAL A 1 124 ? -1.307 -26.578 -11.914 1 97.19 124 VAL A N 1
ATOM 1019 C CA . VAL A 1 124 ? -0.72 -25.438 -12.617 1 97.19 124 VAL A CA 1
ATOM 1020 C C . VAL A 1 124 ? -1.645 -25 -13.742 1 97.19 124 VAL A C 1
ATOM 1022 O O . VAL A 1 124 ? -1.913 -23.797 -13.898 1 97.19 124 VAL A O 1
ATOM 1025 N N . LYS A 1 125 ? -2.123 -25.969 -14.477 1 96.56 125 LYS A N 1
ATOM 1026 C CA . LYS A 1 125 ? -3.023 -25.688 -15.586 1 96.56 125 LYS A CA 1
ATOM 1027 C C . LYS A 1 125 ? -4.34 -25.094 -15.094 1 96.56 125 LYS A C 1
ATOM 1029 O O . LYS A 1 125 ? -4.938 -24.25 -15.766 1 96.56 125 LYS A O 1
ATOM 1034 N N . GLU A 1 126 ? -4.742 -25.562 -13.977 1 96.38 126 GLU A N 1
ATOM 1035 C CA . GLU A 1 126 ? -5.957 -25.016 -13.375 1 96.38 126 GLU A CA 1
ATOM 1036 C C . GLU A 1 126 ? -5.812 -23.531 -13.094 1 96.38 126 GLU A C 1
ATOM 1038 O O . GLU A 1 126 ? -6.719 -22.734 -13.383 1 96.38 126 GLU A O 1
ATOM 1043 N N . ILE A 1 127 ? -4.711 -23.125 -12.484 1 95.81 127 ILE A N 1
ATOM 1044 C CA . ILE A 1 127 ? -4.457 -21.719 -12.18 1 95.81 127 ILE A CA 1
ATOM 1045 C C . ILE A 1 127 ? -4.352 -20.922 -13.484 1 95.81 127 ILE A C 1
ATOM 1047 O O . ILE A 1 127 ? -4.91 -19.828 -13.594 1 95.81 127 ILE A O 1
ATOM 1051 N N . GLU A 1 128 ? -3.639 -21.516 -14.406 1 95.75 128 GLU A N 1
ATOM 1052 C CA . GLU A 1 128 ? -3.504 -20.875 -15.711 1 95.75 128 GLU A CA 1
ATOM 1053 C C . GLU A 1 128 ? -4.871 -20.594 -16.328 1 95.75 128 GLU A C 1
ATOM 1055 O O . GLU A 1 128 ? -5.141 -19.484 -16.797 1 95.75 128 GLU A O 1
ATOM 1060 N N . THR A 1 129 ? -5.688 -21.609 -16.328 1 95.19 129 THR A N 1
ATOM 1061 C CA . THR A 1 129 ? -7.023 -21.5 -16.906 1 95.19 129 THR A CA 1
ATOM 1062 C C . THR A 1 129 ? -7.848 -20.453 -16.156 1 95.19 129 THR A C 1
ATOM 1064 O O . THR A 1 129 ? -8.547 -19.641 -16.781 1 95.19 129 THR A O 1
ATOM 1067 N N . TYR A 1 130 ? -7.734 -20.5 -14.867 1 94.38 130 TYR A N 1
ATOM 1068 C CA . TYR A 1 130 ? -8.438 -19.516 -14.047 1 94.38 130 TYR A CA 1
ATOM 1069 C C . TYR A 1 130 ? -8.016 -18.109 -14.398 1 94.38 130 TYR A C 1
ATOM 1071 O O . TYR A 1 130 ? -8.867 -17.234 -14.625 1 94.38 130 TYR A O 1
ATOM 1079 N N . LEU A 1 131 ? -6.738 -17.859 -14.469 1 94.69 131 LEU A N 1
ATOM 1080 C CA . LEU A 1 131 ? -6.203 -16.531 -14.75 1 94.69 131 LEU A CA 1
ATOM 1081 C C . LEU A 1 131 ? -6.594 -16.062 -16.141 1 94.69 131 LEU A C 1
ATOM 1083 O O . LEU A 1 131 ? -6.902 -14.891 -16.359 1 94.69 131 LEU A O 1
ATOM 1087 N N . CYS A 1 132 ? -6.621 -16.969 -17.047 1 93.38 132 CYS A N 1
ATOM 1088 C CA . CYS A 1 132 ? -6.957 -16.625 -18.422 1 93.38 132 CYS A CA 1
ATOM 1089 C C . CYS A 1 132 ? -8.422 -16.219 -18.547 1 93.38 132 CYS A C 1
ATOM 1091 O O . CYS A 1 132 ? -8.789 -15.453 -19.422 1 93.38 132 CYS A O 1
ATOM 1093 N N . ASN A 1 133 ? -9.211 -16.688 -17.625 1 91.88 133 ASN A N 1
ATOM 1094 C CA . ASN A 1 133 ? -10.648 -16.422 -17.672 1 91.88 133 ASN A CA 1
ATOM 1095 C C . ASN A 1 133 ? -11.008 -15.102 -17.016 1 91.88 133 ASN A C 1
ATOM 1097 O O . ASN A 1 133 ? -12.125 -14.609 -17.172 1 91.88 133 ASN A O 1
ATOM 1101 N N . ILE A 1 134 ? -10.086 -14.562 -16.328 1 92.44 134 ILE A N 1
ATOM 1102 C CA . ILE A 1 134 ? -10.336 -13.305 -15.641 1 92.44 134 ILE A CA 1
ATOM 1103 C C . ILE A 1 134 ? -9.891 -12.133 -16.5 1 92.44 134 ILE A C 1
ATOM 1105 O O . ILE A 1 134 ? -8.758 -12.109 -16.984 1 92.44 134 ILE A O 1
ATOM 1109 N N . GLU A 1 135 ? -10.734 -11.164 -16.672 1 90 135 GLU A N 1
ATOM 1110 C CA . GLU A 1 135 ? -10.445 -10.031 -17.562 1 90 135 GLU A CA 1
ATOM 1111 C C . GLU A 1 135 ? -9.5 -9.039 -16.891 1 90 135 GLU A C 1
ATOM 1113 O O . GLU A 1 135 ? -8.562 -8.539 -17.516 1 90 135 GLU A O 1
ATOM 1118 N N . GLU A 1 136 ? -9.781 -8.703 -15.742 1 91.81 136 GLU A N 1
ATOM 1119 C CA . GLU A 1 136 ? -8.938 -7.801 -14.961 1 91.81 136 GLU A CA 1
ATOM 1120 C C . GLU A 1 136 ? -8.453 -8.469 -13.68 1 91.81 136 GLU A C 1
ATOM 1122 O O . GLU A 1 136 ? -9.258 -8.969 -12.891 1 91.81 136 GLU A O 1
ATOM 1127 N N . TRP A 1 137 ? -7.188 -8.453 -13.562 1 93.75 137 TRP A N 1
ATOM 1128 C CA . TRP A 1 137 ? -6.59 -9.156 -12.43 1 93.75 137 TRP A CA 1
ATOM 1129 C C . TRP A 1 137 ? -6.531 -8.258 -11.203 1 93.75 137 TRP A C 1
ATOM 1131 O O . TRP A 1 137 ? -5.918 -7.188 -11.234 1 93.75 137 TRP A O 1
ATOM 1141 N N . GLY A 1 138 ? -7.219 -8.695 -10.148 1 92.5 138 GLY A N 1
ATOM 1142 C CA . GLY A 1 138 ? -7.023 -8.07 -8.844 1 92.5 138 GLY A CA 1
ATOM 1143 C C . GLY A 1 138 ? -5.785 -8.57 -8.125 1 92.5 138 GLY A C 1
ATOM 1144 O O . GLY A 1 138 ? -4.914 -9.195 -8.734 1 92.5 138 GLY A O 1
ATOM 1145 N N . TYR A 1 139 ? -5.711 -8.266 -6.914 1 92.44 139 TYR A N 1
ATOM 1146 C CA . TYR A 1 139 ? -4.516 -8.617 -6.156 1 92.44 139 TYR A CA 1
ATOM 1147 C C . TYR A 1 139 ? -4.375 -10.133 -6.031 1 92.44 139 TYR A C 1
ATOM 1149 O O . TYR A 1 139 ? -3.266 -10.664 -6.07 1 92.4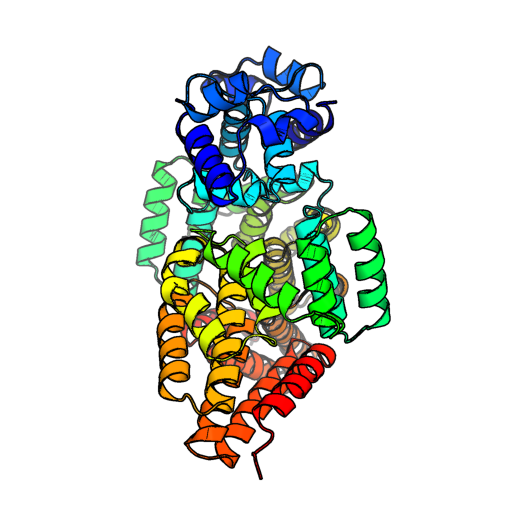4 139 TYR A O 1
ATOM 1157 N N . PHE A 1 140 ? -5.457 -10.773 -5.836 1 93.25 140 PHE A N 1
ATOM 1158 C CA . PHE A 1 140 ? -5.434 -12.227 -5.688 1 93.25 140 PHE A CA 1
ATOM 1159 C C . PHE A 1 140 ? -4.902 -12.891 -6.949 1 93.25 140 PHE A C 1
ATOM 1161 O O . PHE A 1 140 ? -4.031 -13.766 -6.879 1 93.25 140 PHE A O 1
ATOM 1168 N N . GLU A 1 141 ? -5.426 -12.492 -8.102 1 94.75 141 GLU A N 1
ATOM 1169 C CA . GLU A 1 141 ? -4.996 -13.055 -9.383 1 94.75 141 GLU A CA 1
ATOM 1170 C C . GLU A 1 141 ? -3.514 -12.789 -9.633 1 94.75 141 GLU A C 1
ATOM 1172 O O . GLU A 1 141 ? -2.779 -13.68 -10.062 1 94.75 141 GLU A O 1
ATOM 1177 N N . LEU A 1 142 ? -3.113 -11.586 -9.312 1 95.5 142 LEU A N 1
ATOM 1178 C CA . LEU A 1 142 ? -1.706 -11.227 -9.461 1 95.5 142 LEU A CA 1
ATOM 1179 C C . LEU A 1 142 ? -0.826 -12.109 -8.586 1 95.5 142 LEU A C 1
ATOM 1181 O O . LEU A 1 142 ? 0.233 -12.57 -9.023 1 95.5 142 LEU A O 1
ATOM 1185 N N . THR A 1 143 ? -1.305 -12.328 -7.414 1 95.38 143 THR A N 1
ATOM 1186 C CA . THR A 1 143 ? -0.55 -13.133 -6.461 1 95.38 143 THR A CA 1
ATOM 1187 C C . THR A 1 143 ? -0.464 -14.586 -6.934 1 95.38 143 THR A C 1
ATOM 1189 O O . THR A 1 143 ? 0.593 -15.211 -6.844 1 95.38 143 THR A O 1
ATOM 1192 N N . LEU A 1 144 ? -1.578 -15.086 -7.445 1 95.25 144 LEU A N 1
ATOM 1193 C CA . LEU A 1 144 ? -1.576 -16.422 -8.008 1 95.25 144 LEU A CA 1
ATOM 1194 C C . LEU A 1 144 ? -0.536 -16.547 -9.117 1 95.25 144 LEU A C 1
ATOM 1196 O O . LEU A 1 144 ? 0.25 -17.5 -9.133 1 95.25 144 LEU A O 1
ATOM 1200 N N . PHE A 1 145 ? -0.544 -15.609 -9.977 1 96.75 145 PHE A N 1
ATOM 1201 C CA . PHE A 1 145 ? 0.407 -15.602 -11.078 1 96.75 145 PHE A CA 1
ATOM 1202 C C . PHE A 1 145 ? 1.84 -15.578 -10.562 1 96.75 145 PHE A C 1
ATOM 1204 O O . PHE A 1 145 ? 2.684 -16.359 -11.008 1 96.75 145 PHE A O 1
ATOM 1211 N N . TYR A 1 146 ? 2.105 -14.75 -9.656 1 96.44 146 TYR A N 1
ATOM 1212 C CA . TYR A 1 146 ? 3.441 -14.609 -9.078 1 96.44 146 TYR A CA 1
ATOM 1213 C C . TYR A 1 146 ? 3.936 -15.938 -8.523 1 96.44 146 TYR A C 1
ATOM 1215 O O . TYR A 1 146 ? 5.07 -16.344 -8.781 1 96.44 146 TYR A O 1
ATOM 1223 N N . PHE A 1 147 ? 3.061 -16.594 -7.836 1 94.88 147 PHE A N 1
ATOM 1224 C CA . PHE A 1 147 ? 3.477 -17.812 -7.145 1 94.88 147 PHE A CA 1
ATOM 1225 C C . PHE A 1 147 ? 3.613 -18.969 -8.125 1 94.88 147 PHE A C 1
ATOM 1227 O O . PHE A 1 147 ? 4.52 -19.797 -7.996 1 94.88 147 PHE A O 1
ATOM 1234 N N . VAL A 1 148 ? 2.82 -19.016 -9.125 1 95.75 148 VAL A N 1
ATOM 1235 C CA . VAL A 1 148 ? 2.799 -20.188 -10.008 1 95.75 148 VAL A CA 1
ATOM 1236 C C . VAL A 1 148 ? 3.84 -20 -11.117 1 95.75 148 VAL A C 1
ATOM 1238 O O . VAL A 1 148 ? 4.188 -20.969 -11.805 1 95.75 148 VAL A O 1
ATOM 1241 N N . SER A 1 149 ? 4.379 -18.844 -11.289 1 94.81 149 SER A N 1
ATOM 1242 C CA . SER A 1 149 ? 5.25 -18.5 -12.406 1 94.81 149 SER A CA 1
ATOM 1243 C C . SER A 1 149 ? 6.441 -19.453 -12.484 1 94.81 149 SER A C 1
ATOM 1245 O O . SER A 1 149 ? 6.902 -19.781 -13.578 1 94.81 149 SER A O 1
ATOM 1247 N N . ASP A 1 150 ? 6.875 -19.953 -11.359 1 91.75 150 ASP A N 1
ATOM 1248 C CA . ASP A 1 150 ? 8.047 -20.828 -11.305 1 91.75 150 ASP A CA 1
ATOM 1249 C C . ASP A 1 150 ? 7.746 -22.188 -11.93 1 91.75 150 ASP A C 1
ATOM 1251 O O . ASP A 1 150 ? 8.664 -22.953 -12.227 1 91.75 150 ASP A O 1
ATOM 1255 N N . TYR A 1 151 ? 6.543 -22.453 -12.156 1 94.75 151 TYR A N 1
ATOM 1256 C CA . TYR A 1 151 ? 6.152 -23.781 -12.617 1 94.75 151 TYR A CA 1
ATOM 1257 C C . TYR A 1 151 ? 5.594 -23.719 -14.031 1 94.75 151 TYR A C 1
ATOM 1259 O O . TYR A 1 151 ? 5.168 -24.734 -14.578 1 94.75 151 TYR A O 1
ATOM 1267 N N . LEU A 1 152 ? 5.582 -22.531 -14.555 1 95.19 152 LEU A N 1
ATOM 1268 C CA . LEU A 1 152 ? 5.102 -22.359 -15.922 1 95.19 152 LEU A CA 1
ATOM 1269 C C . LEU A 1 152 ? 6.227 -22.578 -16.922 1 95.19 152 LEU A C 1
ATOM 1271 O O . LEU A 1 152 ? 7.367 -22.172 -16.688 1 95.19 152 LEU A O 1
ATOM 1275 N N . ASN A 1 153 ? 5.902 -23.234 -17.984 1 94.31 153 ASN A N 1
ATOM 1276 C CA . ASN A 1 153 ? 6.855 -23.234 -19.094 1 94.31 153 ASN A CA 1
ATOM 1277 C C . ASN A 1 153 ? 6.805 -21.938 -19.875 1 94.31 153 ASN A C 1
ATOM 1279 O O . ASN A 1 153 ? 5.973 -21.062 -19.609 1 94.31 153 ASN A O 1
ATOM 1283 N N . VAL A 1 154 ? 7.699 -21.75 -20.781 1 95.31 154 VAL A N 1
ATOM 1284 C CA . VAL A 1 154 ? 7.883 -20.5 -21.484 1 95.31 154 VAL A CA 1
ATOM 1285 C C . VAL A 1 154 ? 6.605 -20.141 -22.25 1 95.31 154 VAL A C 1
ATOM 1287 O O . VAL A 1 154 ? 6.188 -18.984 -22.266 1 95.31 154 VAL A O 1
ATOM 1290 N N . ASN A 1 155 ? 5.965 -21.109 -22.859 1 95.38 155 ASN A N 1
ATOM 1291 C CA . ASN A 1 155 ? 4.746 -20.875 -23.625 1 95.38 155 ASN A CA 1
ATOM 1292 C C . ASN A 1 155 ? 3.592 -20.438 -22.719 1 95.38 155 ASN A C 1
ATOM 1294 O O . ASN A 1 155 ? 2.834 -19.531 -23.062 1 95.38 155 ASN A O 1
ATOM 1298 N N . GLN A 1 156 ? 3.455 -21.125 -21.625 1 95.44 156 GLN A N 1
ATOM 1299 C CA . GLN A 1 156 ? 2.424 -20.766 -20.656 1 95.44 156 GLN A CA 1
ATOM 1300 C C . GLN A 1 156 ? 2.643 -19.375 -20.109 1 95.44 156 GLN A C 1
ATOM 1302 O O . GLN A 1 156 ? 1.691 -18.609 -19.953 1 95.44 156 GLN A O 1
ATOM 1307 N N . LEU A 1 157 ? 3.879 -19.094 -19.797 1 96.69 157 LEU A N 1
ATOM 1308 C CA . LEU A 1 157 ? 4.242 -17.781 -19.312 1 96.69 157 LEU A CA 1
ATOM 1309 C C . LEU A 1 157 ? 3.896 -16.703 -20.344 1 96.69 157 LEU A C 1
ATOM 1311 O O . LEU A 1 157 ? 3.326 -15.664 -20 1 96.69 157 LEU A O 1
ATOM 1315 N N . GLU A 1 158 ? 4.234 -16.984 -21.547 1 95.75 158 GLU A N 1
ATOM 1316 C CA . GLU A 1 158 ? 3.953 -16.062 -22.625 1 95.75 158 GLU A CA 1
ATOM 1317 C C . GLU A 1 158 ? 2.453 -15.82 -22.781 1 95.75 158 GLU A C 1
ATOM 1319 O O . GLU A 1 158 ? 2.02 -14.695 -23.031 1 95.75 158 GLU A O 1
ATOM 1324 N N . LEU A 1 159 ? 1.739 -16.859 -22.672 1 94.62 159 LEU A N 1
ATOM 1325 C CA . LEU A 1 159 ? 0.287 -16.766 -22.781 1 94.62 159 LEU A CA 1
ATOM 1326 C C . LEU A 1 159 ? -0.275 -15.82 -21.719 1 94.62 159 LEU A C 1
ATOM 1328 O O . LEU A 1 159 ? -1.1 -14.953 -22.016 1 94.62 159 LEU A O 1
ATOM 1332 N N . LEU A 1 160 ? 0.145 -15.961 -20.5 1 95.31 160 LEU A N 1
ATOM 1333 C CA . LEU A 1 160 ? -0.358 -15.156 -19.391 1 95.31 160 LEU A CA 1
ATOM 1334 C C . LEU A 1 160 ? 0.127 -13.711 -19.5 1 95.31 160 LEU A C 1
ATOM 1336 O O . LEU A 1 160 ? -0.582 -12.781 -19.094 1 95.31 160 LEU A O 1
ATOM 1340 N N . LEU A 1 161 ? 1.303 -13.523 -20.094 1 95.19 161 LEU A N 1
ATOM 1341 C CA . LEU A 1 161 ? 1.895 -12.195 -20.188 1 95.19 161 LEU A CA 1
ATOM 1342 C C . LEU A 1 161 ? 1.33 -11.438 -21.375 1 95.19 161 LEU A C 1
ATOM 1344 O O . LEU A 1 161 ? 1.46 -10.211 -21.469 1 95.19 161 LEU A O 1
ATOM 1348 N N . PHE A 1 162 ? 0.813 -12.094 -22.344 1 90.19 162 PHE A N 1
ATOM 1349 C CA . PHE A 1 162 ? 0.324 -11.492 -23.578 1 90.19 162 PHE A CA 1
ATOM 1350 C C . PHE A 1 162 ? -0.639 -10.344 -23.281 1 90.19 162 PHE A C 1
ATOM 1352 O O . PHE A 1 162 ? -0.533 -9.266 -23.875 1 90.19 162 PHE A O 1
ATOM 1359 N N . ASN A 1 163 ? -1.559 -10.391 -22.453 1 86.38 163 ASN A N 1
ATOM 1360 C CA . ASN A 1 163 ? -2.484 -9.32 -22.109 1 86.38 163 ASN A CA 1
ATOM 1361 C C . ASN A 1 163 ? -2.281 -8.844 -20.672 1 86.38 163 ASN A C 1
ATOM 1363 O O . ASN A 1 163 ? -3.213 -8.344 -20.031 1 86.38 163 ASN A O 1
ATOM 1367 N N . PHE A 1 164 ? -1.078 -9.008 -20.266 1 89.25 164 PHE A N 1
ATOM 1368 C CA . PHE A 1 164 ? -0.798 -8.727 -18.859 1 89.25 164 PHE A CA 1
ATOM 1369 C C . PHE A 1 164 ? -1.005 -7.254 -18.547 1 89.25 164 PHE A C 1
ATOM 1371 O O . PHE A 1 164 ? -1.727 -6.91 -17.609 1 89.25 164 PHE A O 1
ATOM 1378 N N . ASP A 1 165 ? -0.445 -6.453 -19.344 1 87.81 165 ASP A N 1
ATOM 1379 C CA . ASP A 1 165 ? -0.535 -5.008 -19.156 1 87.81 165 ASP A CA 1
ATOM 1380 C C . ASP A 1 165 ? -1.988 -4.543 -19.172 1 87.81 165 ASP A C 1
ATOM 1382 O O . ASP A 1 165 ? -2.422 -3.811 -18.281 1 87.81 165 ASP A O 1
ATOM 1386 N N . LYS A 1 166 ? -2.693 -4.996 -20.062 1 88.5 166 LYS A N 1
ATOM 1387 C CA . LYS A 1 166 ? -4.098 -4.609 -20.203 1 88.5 166 LYS A CA 1
ATOM 1388 C C . LYS A 1 166 ? -4.918 -5.09 -19.016 1 88.5 166 LYS A C 1
ATOM 1390 O O . LYS A 1 166 ? -5.852 -4.41 -18.578 1 88.5 166 LYS A O 1
ATOM 1395 N N . ARG A 1 167 ? -4.562 -6.207 -18.438 1 91.19 167 ARG A N 1
ATOM 1396 C CA . ARG A 1 167 ? -5.336 -6.824 -17.359 1 91.19 167 ARG A CA 1
ATOM 1397 C C . ARG A 1 167 ? -5.086 -6.121 -16.031 1 91.19 167 ARG A C 1
ATOM 1399 O O . ARG A 1 167 ? -5.926 -6.172 -15.133 1 91.19 167 ARG A O 1
ATOM 1406 N N . CYS A 1 168 ? -3.955 -5.418 -15.961 1 89.19 168 CYS A N 1
ATOM 1407 C CA . CYS A 1 168 ? -3.594 -4.984 -14.617 1 89.19 168 CYS A CA 1
ATOM 1408 C C . CYS A 1 168 ? -3.311 -3.488 -14.586 1 89.19 168 CYS A C 1
ATOM 1410 O O . CYS A 1 168 ? -3.145 -2.908 -13.508 1 89.19 168 CYS A O 1
ATOM 1412 N N . GLU A 1 169 ? -3.27 -2.807 -15.648 1 88.5 169 GLU A N 1
ATOM 1413 C CA . GLU A 1 169 ? -2.791 -1.431 -15.734 1 88.5 169 GLU A CA 1
ATOM 1414 C C . GLU A 1 169 ? -3.648 -0.495 -14.891 1 88.5 169 GLU A C 1
ATOM 1416 O O . GLU A 1 169 ? -3.146 0.49 -14.336 1 88.5 169 GLU A O 1
ATOM 1421 N N . ASN A 1 170 ? -4.848 -0.86 -14.719 1 89.94 170 ASN A N 1
ATOM 1422 C CA . ASN A 1 170 ? -5.762 0.026 -14 1 89.94 170 ASN A CA 1
ATOM 1423 C C . ASN A 1 170 ? -5.449 0.067 -12.508 1 89.94 170 ASN A C 1
ATOM 1425 O O . ASN A 1 170 ? -5.793 1.032 -11.828 1 89.94 170 ASN A O 1
ATOM 1429 N N . TYR A 1 171 ? -4.777 -0.974 -12.039 1 90.19 171 TYR A N 1
ATOM 1430 C CA . TYR A 1 171 ? -4.508 -1.074 -10.609 1 90.19 171 TYR A CA 1
ATOM 1431 C C . TYR A 1 171 ? -3.158 -0.453 -10.266 1 90.19 171 TYR A C 1
ATOM 1433 O O . TYR A 1 171 ? -2.801 -0.342 -9.094 1 90.19 171 TYR A O 1
ATOM 1441 N N . CYS A 1 172 ? -2.471 0.072 -11.203 1 88.25 172 CYS A N 1
ATOM 1442 C CA . CYS A 1 172 ? -1.056 0.388 -11.039 1 88.25 172 CYS A CA 1
ATOM 1443 C C . CYS A 1 172 ? -0.869 1.637 -10.188 1 88.25 172 CYS A C 1
ATOM 1445 O O . CYS A 1 172 ? 0.237 1.912 -9.719 1 88.25 172 CYS A O 1
ATOM 1447 N N . ARG A 1 173 ? -1.87 2.389 -9.938 1 84.56 173 ARG A N 1
ATOM 1448 C CA . ARG A 1 173 ? -1.752 3.58 -9.102 1 84.56 173 ARG A CA 1
ATOM 1449 C C . ARG A 1 173 ? -1.619 3.209 -7.629 1 84.56 173 ARG A C 1
ATOM 1451 O O . ARG A 1 173 ? -1.153 4.012 -6.82 1 84.56 173 ARG A O 1
ATOM 1458 N N . VAL A 1 174 ? -2.086 2.02 -7.324 1 88.44 174 VAL A N 1
ATOM 1459 C CA . VAL A 1 174 ? -2 1.532 -5.949 1 88.44 174 VAL A CA 1
ATOM 1460 C C . VAL A 1 174 ? -0.693 0.77 -5.754 1 88.44 174 VAL A C 1
ATOM 1462 O O . VAL A 1 174 ? -0.405 -0.182 -6.48 1 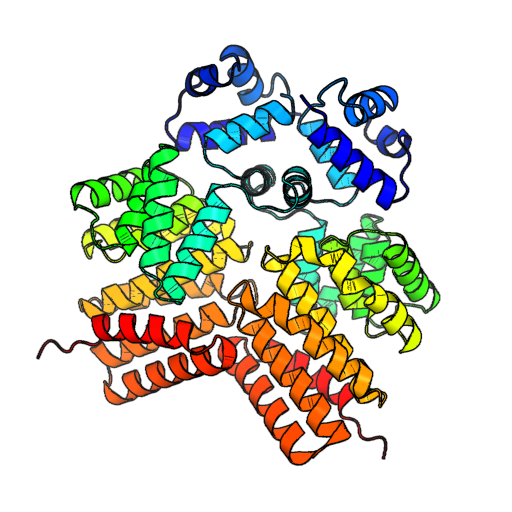88.44 174 VAL A O 1
ATOM 1465 N N . LEU A 1 175 ? 0.033 1.107 -4.797 1 89.94 175 LEU A N 1
ATOM 1466 C CA . LEU A 1 175 ? 1.391 0.619 -4.582 1 89.94 175 LEU A CA 1
ATOM 1467 C C . LEU A 1 175 ? 1.41 -0.902 -4.465 1 89.94 175 LEU A C 1
ATOM 1469 O O . LEU A 1 175 ? 2.254 -1.563 -5.074 1 89.94 175 LEU A O 1
ATOM 1473 N N . LYS A 1 176 ? 0.517 -1.434 -3.695 1 89.81 176 LYS A N 1
ATOM 1474 C CA . LYS A 1 176 ? 0.5 -2.873 -3.455 1 89.81 176 LYS A CA 1
ATOM 1475 C C . LYS A 1 176 ? 0.356 -3.646 -4.762 1 89.81 176 LYS A C 1
ATOM 1477 O O . LYS A 1 176 ? 1.04 -4.652 -4.977 1 89.81 176 LYS A O 1
ATOM 1482 N N . TYR A 1 177 ? -0.532 -3.211 -5.668 1 92.75 177 TYR A N 1
ATOM 1483 C CA . TYR A 1 177 ? -0.75 -3.848 -6.965 1 92.75 177 TYR A CA 1
ATOM 1484 C C . TYR A 1 177 ? 0.444 -3.635 -7.887 1 92.75 177 TYR A C 1
ATOM 1486 O O . TYR A 1 177 ? 0.901 -4.57 -8.547 1 92.75 177 TYR A O 1
ATOM 1494 N N . ARG A 1 178 ? 0.911 -2.438 -7.875 1 93.69 178 ARG A N 1
ATOM 1495 C CA . ARG A 1 178 ? 2.047 -2.092 -8.727 1 93.69 178 ARG A CA 1
ATOM 1496 C C . ARG A 1 178 ? 3.271 -2.928 -8.367 1 93.69 178 ARG A C 1
ATOM 1498 O O . ARG A 1 178 ? 3.977 -3.418 -9.25 1 93.69 178 ARG A O 1
ATOM 1505 N N . ARG A 1 179 ? 3.559 -3.096 -7.164 1 94.44 179 ARG A N 1
ATOM 1506 C CA . ARG A 1 179 ? 4.695 -3.898 -6.723 1 94.44 179 ARG A CA 1
ATOM 1507 C C . ARG A 1 179 ? 4.547 -5.348 -7.172 1 94.44 179 ARG A C 1
ATOM 1509 O O . ARG A 1 179 ? 5.504 -5.953 -7.656 1 94.44 179 ARG A O 1
ATOM 1516 N N . ARG A 1 180 ? 3.371 -5.855 -6.957 1 95.12 180 ARG A N 1
ATOM 1517 C CA . ARG A 1 180 ? 3.135 -7.238 -7.363 1 95.12 180 ARG A CA 1
ATOM 1518 C C . ARG A 1 180 ? 3.328 -7.41 -8.867 1 95.12 180 ARG A C 1
ATOM 1520 O O . ARG A 1 180 ? 3.922 -8.391 -9.312 1 95.12 180 ARG A O 1
ATOM 1527 N N . LEU A 1 181 ? 2.801 -6.496 -9.586 1 95.62 181 LEU A N 1
ATOM 1528 C CA . LEU A 1 181 ? 2.955 -6.504 -11.031 1 95.62 181 LEU A CA 1
ATOM 1529 C C . LEU A 1 181 ? 4.43 -6.484 -11.422 1 95.62 181 LEU A C 1
ATOM 1531 O O . LEU A 1 181 ? 4.852 -7.242 -12.297 1 95.62 181 LEU A O 1
ATOM 1535 N N . LEU A 1 182 ? 5.199 -5.695 -10.82 1 96.69 182 LEU A N 1
ATOM 1536 C CA . LEU A 1 182 ? 6.617 -5.57 -11.125 1 96.69 182 LEU A CA 1
ATOM 1537 C C . LEU A 1 182 ? 7.379 -6.82 -10.695 1 96.69 182 LEU A C 1
ATOM 1539 O O . LEU A 1 182 ? 8.305 -7.254 -11.383 1 96.69 182 LEU A O 1
ATOM 1543 N N . GLN A 1 183 ? 6.965 -7.371 -9.562 1 96.5 183 GLN A N 1
ATOM 1544 C CA . GLN A 1 183 ? 7.551 -8.633 -9.133 1 96.5 183 GLN A CA 1
ATOM 1545 C C . GLN A 1 183 ? 7.355 -9.719 -10.188 1 96.5 183 GLN A C 1
ATOM 1547 O O . GLN A 1 183 ? 8.289 -10.461 -10.5 1 96.5 183 GLN A O 1
ATOM 1552 N N . ILE A 1 184 ? 6.141 -9.805 -10.695 1 97 184 ILE A N 1
ATOM 1553 C CA . ILE A 1 184 ? 5.828 -10.781 -11.742 1 97 184 ILE A CA 1
ATOM 1554 C C . ILE A 1 184 ? 6.688 -10.508 -12.969 1 97 184 ILE A C 1
ATOM 1556 O O . ILE A 1 184 ? 7.281 -11.43 -13.539 1 97 184 ILE A O 1
ATOM 1560 N N . ALA A 1 185 ? 6.734 -9.258 -13.359 1 96.75 185 ALA A N 1
ATOM 1561 C CA . ALA A 1 185 ? 7.484 -8.859 -14.547 1 96.75 185 ALA A CA 1
ATOM 1562 C C . ALA A 1 185 ? 8.953 -9.234 -14.422 1 96.75 185 ALA A C 1
ATOM 1564 O O . ALA A 1 185 ? 9.516 -9.891 -15.312 1 96.75 185 ALA A O 1
ATOM 1565 N N . TYR A 1 186 ? 9.562 -8.922 -13.398 1 97.62 186 TYR A N 1
ATOM 1566 C CA . TYR A 1 186 ? 11 -9.156 -13.25 1 97.62 186 TYR A CA 1
ATOM 1567 C C . TYR A 1 186 ? 11.297 -10.641 -13.07 1 97.62 186 TYR A C 1
ATOM 1569 O O . TYR A 1 186 ? 12.336 -11.125 -13.523 1 97.62 186 TYR A O 1
ATOM 1577 N N . LYS A 1 187 ? 10.445 -11.32 -12.406 1 96.62 187 LYS A N 1
ATOM 1578 C CA . LYS A 1 187 ? 10.578 -12.773 -12.367 1 96.62 187 LYS A CA 1
ATOM 1579 C C . LYS A 1 187 ? 10.492 -13.375 -13.766 1 96.62 187 LYS A C 1
ATOM 1581 O O . LYS A 1 187 ? 11.258 -14.281 -14.109 1 96.62 187 LYS A O 1
ATOM 1586 N N . SER A 1 188 ? 9.555 -12.875 -14.508 1 97.25 188 SER A N 1
ATOM 1587 C CA . SER A 1 188 ? 9.398 -13.344 -15.883 1 97.25 188 SER A CA 1
ATOM 1588 C C . SER A 1 188 ? 10.648 -13.055 -16.703 1 97.25 188 SER A C 1
ATOM 1590 O O . SER A 1 188 ? 11.055 -13.875 -17.531 1 97.25 188 SER A O 1
ATOM 1592 N N . VAL A 1 189 ? 11.219 -11.891 -16.531 1 97.56 189 VAL A N 1
ATOM 1593 C CA . VAL A 1 189 ? 12.469 -11.555 -17.188 1 97.56 189 VAL A CA 1
ATOM 1594 C C . VAL A 1 189 ? 13.531 -12.602 -16.875 1 97.56 189 VAL A C 1
ATOM 1596 O O . VAL A 1 189 ? 14.227 -13.094 -17.766 1 97.56 189 VAL A O 1
ATOM 1599 N N . ALA A 1 190 ? 13.641 -12.961 -15.641 1 96.69 190 ALA A N 1
ATOM 1600 C CA . ALA A 1 190 ? 14.617 -13.953 -15.203 1 96.69 190 ALA A CA 1
ATOM 1601 C C . ALA A 1 190 ? 14.367 -15.297 -15.875 1 96.69 190 ALA A C 1
ATOM 1603 O O . ALA A 1 190 ? 15.297 -15.945 -16.359 1 96.69 190 ALA A O 1
ATOM 1604 N N . ILE A 1 191 ? 13.125 -15.695 -15.906 1 96.25 191 ILE A N 1
ATOM 1605 C CA . ILE A 1 191 ? 12.75 -16.969 -16.5 1 96.25 191 ILE A CA 1
ATOM 1606 C C . ILE A 1 191 ? 13.07 -16.969 -17.984 1 96.25 191 ILE A C 1
ATOM 1608 O O . ILE A 1 191 ? 13.688 -17.906 -18.5 1 96.25 191 ILE A O 1
ATOM 1612 N N . TYR A 1 192 ? 12.672 -15.914 -18.688 1 96.88 192 TYR A N 1
ATOM 1613 C CA . TYR A 1 192 ? 12.945 -15.805 -20.125 1 96.88 192 TYR A CA 1
ATOM 1614 C C . TYR A 1 192 ? 14.445 -15.812 -20.391 1 96.88 192 TYR A C 1
ATOM 1616 O O . TYR A 1 192 ? 14.914 -16.5 -21.297 1 96.88 192 TYR A O 1
ATOM 1624 N N . ALA A 1 193 ? 15.203 -15.086 -19.594 1 96.44 193 ALA A N 1
ATOM 1625 C CA . ALA A 1 193 ? 16.656 -15.008 -19.781 1 96.44 193 ALA A CA 1
ATOM 1626 C C . ALA A 1 193 ? 17.297 -16.375 -19.562 1 96.44 193 ALA A C 1
ATOM 1628 O O . ALA A 1 193 ? 18.188 -16.781 -20.328 1 96.44 193 ALA A O 1
ATOM 1629 N N . ALA A 1 194 ? 16.828 -17.078 -18.578 1 93.62 194 ALA A N 1
ATOM 1630 C CA . ALA A 1 194 ? 17.375 -18.391 -18.266 1 93.62 194 ALA A CA 1
ATOM 1631 C C . ALA A 1 194 ? 17.062 -19.391 -19.375 1 93.62 194 ALA A C 1
ATOM 1633 O O . ALA A 1 194 ? 17.781 -20.375 -19.547 1 93.62 194 ALA A O 1
ATOM 1634 N N . ASN A 1 195 ? 16.062 -19.109 -20.156 1 95.06 195 ASN A N 1
ATOM 1635 C CA . ASN A 1 195 ? 15.656 -20.016 -21.234 1 95.06 195 ASN A CA 1
ATOM 1636 C C . ASN A 1 195 ? 16.094 -19.484 -22.594 1 95.06 195 ASN A C 1
ATOM 1638 O O . ASN A 1 195 ? 15.602 -19.938 -23.625 1 95.06 195 ASN A O 1
ATOM 1642 N N . GLY A 1 196 ? 16.891 -18.516 -22.594 1 95.12 196 GLY A N 1
ATOM 1643 C CA . GLY A 1 196 ? 17.5 -18.031 -23.812 1 95.12 196 GLY A CA 1
ATOM 1644 C C . GLY A 1 196 ? 16.609 -17.094 -24.609 1 95.12 196 GLY A C 1
ATOM 1645 O O . GLY A 1 196 ? 16.875 -16.797 -25.766 1 95.12 196 GLY A O 1
ATOM 1646 N N . GLU A 1 197 ? 15.555 -16.625 -24.016 1 96.31 197 GLU A N 1
ATOM 1647 C CA . GLU A 1 197 ? 14.602 -15.75 -24.688 1 96.31 197 GLU A CA 1
ATOM 1648 C C . GLU A 1 197 ? 14.914 -14.281 -24.406 1 96.31 197 GLU A C 1
ATOM 1650 O O . GLU A 1 197 ? 14.141 -13.594 -23.75 1 96.31 197 GLU A O 1
ATOM 1655 N N . ARG A 1 198 ? 15.938 -13.781 -25.031 1 97.06 198 ARG A N 1
ATOM 1656 C CA . ARG A 1 198 ? 16.438 -12.438 -24.75 1 97.06 198 ARG A CA 1
ATOM 1657 C C . ARG A 1 198 ? 15.422 -11.375 -25.141 1 97.06 198 ARG A C 1
ATOM 1659 O O . ARG A 1 198 ? 15.125 -10.477 -24.344 1 97.06 198 ARG A O 1
ATOM 1666 N N . ALA A 1 199 ? 14.898 -11.516 -26.328 1 97.38 199 ALA A N 1
ATOM 1667 C CA . ALA A 1 199 ? 13.984 -10.508 -26.828 1 97.38 199 ALA A CA 1
ATOM 1668 C C . ALA A 1 199 ? 12.75 -10.383 -25.953 1 97.38 199 ALA A C 1
ATOM 1670 O O . ALA A 1 199 ? 12.281 -9.281 -25.656 1 97.38 199 ALA A O 1
ATOM 1671 N N . LYS A 1 200 ? 12.227 -11.508 -25.516 1 96.75 200 LYS A N 1
ATOM 1672 C CA . LYS A 1 200 ? 11.055 -11.516 -24.641 1 96.75 200 LYS A CA 1
ATOM 1673 C C . LYS A 1 200 ? 11.367 -10.867 -23.297 1 96.75 200 LYS A C 1
ATOM 1675 O O . LYS A 1 200 ? 10.562 -10.094 -22.781 1 96.75 200 LYS A O 1
ATOM 1680 N N . ALA A 1 201 ? 12.5 -11.188 -22.766 1 97.38 201 ALA A N 1
ATOM 1681 C CA . ALA A 1 201 ? 12.938 -10.609 -21.5 1 97.3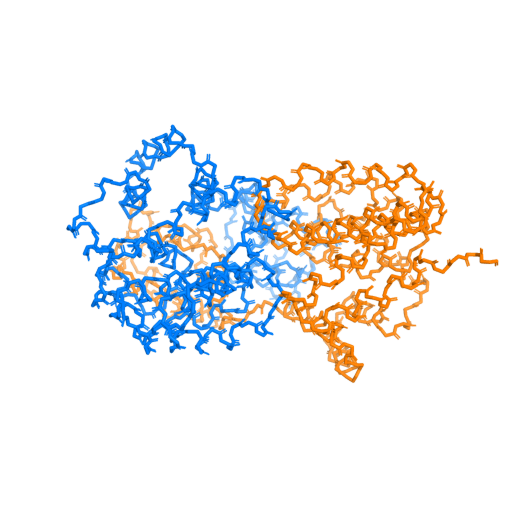8 201 ALA A CA 1
ATOM 1682 C C . ALA A 1 201 ? 13.047 -9.094 -21.609 1 97.38 201 ALA A C 1
ATOM 1684 O O . ALA A 1 201 ? 12.539 -8.367 -20.75 1 97.38 201 ALA A O 1
ATOM 1685 N N . GLU A 1 202 ? 13.656 -8.617 -22.641 1 97.5 202 GLU A N 1
ATOM 1686 C CA . GLU A 1 202 ? 13.867 -7.188 -22.828 1 97.5 202 GLU A CA 1
ATOM 1687 C C . GLU A 1 202 ? 12.539 -6.465 -23.078 1 97.5 202 GLU A C 1
ATOM 1689 O O . GLU A 1 202 ? 12.359 -5.324 -22.656 1 97.5 202 GLU A O 1
ATOM 1694 N N . ASN A 1 203 ? 11.695 -7.148 -23.75 1 95.94 203 ASN A N 1
ATOM 1695 C CA . ASN A 1 203 ? 10.375 -6.57 -23.984 1 95.94 203 ASN A CA 1
ATOM 1696 C C . ASN A 1 203 ? 9.625 -6.34 -22.672 1 95.94 203 ASN A C 1
ATOM 1698 O O . ASN A 1 203 ? 8.969 -5.312 -22.516 1 95.94 203 ASN A O 1
ATOM 1702 N N . ILE A 1 204 ? 9.695 -7.277 -21.797 1 95.75 204 ILE A N 1
ATOM 1703 C CA . ILE A 1 204 ? 9.039 -7.137 -20.5 1 95.75 204 ILE A CA 1
ATOM 1704 C C . ILE A 1 204 ? 9.633 -5.949 -19.75 1 95.75 204 ILE A C 1
ATOM 1706 O O . ILE A 1 204 ? 8.898 -5.148 -19.172 1 95.75 204 ILE A O 1
ATOM 1710 N N . LEU A 1 205 ? 10.922 -5.824 -19.766 1 95.19 205 LEU A N 1
ATOM 1711 C CA . LEU A 1 205 ? 11.578 -4.703 -19.109 1 95.19 205 LEU A CA 1
ATOM 1712 C C . LEU A 1 205 ? 11.078 -3.373 -19.672 1 95.19 205 LEU A C 1
ATOM 1714 O O . LEU A 1 205 ? 10.883 -2.416 -18.922 1 95.19 205 LEU A O 1
ATOM 1718 N N . GLU A 1 206 ? 10.867 -3.369 -20.891 1 93.81 206 GLU A N 1
ATOM 1719 C CA . GLU A 1 206 ? 10.398 -2.15 -21.547 1 93.81 206 GLU A CA 1
ATOM 1720 C C . GLU A 1 206 ? 8.992 -1.781 -21.062 1 93.81 206 GLU A C 1
ATOM 1722 O O . GLU A 1 206 ? 8.703 -0.608 -20.812 1 93.81 206 GLU A O 1
ATOM 1727 N N . ILE A 1 207 ? 8.203 -2.764 -20.875 1 91.5 207 ILE A N 1
ATOM 1728 C CA . ILE A 1 207 ? 6.82 -2.549 -20.469 1 91.5 207 ILE A CA 1
ATOM 1729 C C . ILE A 1 207 ? 6.785 -2.004 -19.047 1 91.5 207 ILE A C 1
ATOM 1731 O O . ILE A 1 207 ? 5.93 -1.179 -18.703 1 91.5 207 ILE A O 1
ATOM 1735 N N . THR A 1 208 ? 7.707 -2.375 -18.219 1 93.44 208 THR A N 1
ATOM 1736 C CA . THR A 1 208 ? 7.707 -1.984 -16.812 1 93.44 208 THR A CA 1
ATOM 1737 C C . THR A 1 208 ? 8.023 -0.5 -16.656 1 93.44 208 THR A C 1
ATOM 1739 O O . THR A 1 208 ? 7.797 0.086 -15.602 1 93.44 208 THR A O 1
ATOM 1742 N N . LYS A 1 209 ? 8.523 0.156 -17.703 1 92.31 209 LYS A N 1
ATOM 1743 C CA . LYS A 1 209 ? 8.938 1.554 -17.625 1 92.31 209 LYS A CA 1
ATOM 1744 C C . LYS A 1 209 ? 7.762 2.453 -17.25 1 92.31 209 LYS A C 1
ATOM 1746 O O . LYS A 1 209 ? 7.918 3.383 -16.453 1 92.31 209 LYS A O 1
ATOM 1751 N N . LYS A 1 210 ? 6.664 2.207 -17.688 1 89.56 210 LYS A N 1
ATOM 1752 C CA . LYS A 1 210 ? 5.504 3.059 -17.453 1 89.56 210 LYS A CA 1
ATOM 1753 C C . LYS A 1 210 ? 5.023 2.938 -16.016 1 89.56 210 LYS A C 1
ATOM 1755 O O . LYS A 1 210 ? 4.414 3.865 -15.469 1 89.56 210 LYS A O 1
ATOM 1760 N N . TYR A 1 211 ? 5.281 1.818 -15.367 1 90.12 211 TYR A N 1
ATOM 1761 C CA . TYR A 1 211 ? 4.816 1.596 -14 1 90.12 211 TYR A CA 1
ATOM 1762 C C . TYR A 1 211 ? 5.801 2.168 -12.992 1 90.12 211 TYR A C 1
ATOM 1764 O O . TYR A 1 211 ? 5.422 2.484 -11.859 1 90.12 211 TYR A O 1
ATOM 1772 N N . ARG A 1 212 ? 7.012 2.367 -13.375 1 88.38 212 ARG A N 1
ATOM 1773 C CA . ARG A 1 212 ? 8.07 2.785 -12.461 1 88.38 212 ARG A CA 1
ATOM 1774 C C . ARG A 1 212 ? 7.988 4.281 -12.172 1 88.38 212 ARG A C 1
ATOM 1776 O O . ARG A 1 212 ? 8.562 4.762 -11.195 1 88.38 212 ARG A O 1
ATOM 1783 N N . THR A 1 213 ? 7.184 4.984 -12.867 1 80.94 213 THR A N 1
ATOM 1784 C CA . THR A 1 213 ? 7.121 6.434 -12.734 1 80.94 213 THR A CA 1
ATOM 1785 C C . THR A 1 213 ? 5.992 6.836 -11.781 1 80.94 213 THR A C 1
ATOM 1787 O O . THR A 1 213 ? 5.855 8.016 -11.438 1 80.94 213 THR A O 1
ATOM 1790 N N . VAL A 1 214 ? 5.234 6.012 -11.258 1 78 214 VAL A N 1
ATOM 1791 C CA . VAL A 1 214 ? 4.004 6.348 -10.555 1 78 214 VAL A CA 1
ATOM 1792 C C . VAL A 1 214 ? 4.289 6.508 -9.062 1 78 214 VAL A C 1
ATOM 1794 O O . VAL A 1 214 ? 3.605 7.266 -8.375 1 78 214 VAL A O 1
ATOM 1797 N N . GLY A 1 215 ? 5.332 5.973 -8.523 1 80.81 215 GLY A N 1
ATOM 1798 C CA . GLY A 1 215 ? 5.613 6.051 -7.102 1 80.81 215 GLY A CA 1
ATOM 1799 C C . GLY A 1 215 ? 7.008 5.574 -6.746 1 80.81 215 GLY A C 1
ATOM 1800 O O . GLY A 1 215 ? 7.777 5.168 -7.621 1 80.81 215 GLY A O 1
ATOM 1801 N N . VAL A 1 216 ? 7.203 5.699 -5.461 1 89.06 216 VAL A N 1
ATOM 1802 C CA . VAL A 1 216 ? 8.523 5.316 -4.977 1 89.06 216 VAL A CA 1
ATOM 1803 C C . VAL A 1 216 ? 8.477 3.902 -4.402 1 89.06 216 VAL A C 1
ATOM 1805 O O . VAL A 1 216 ? 7.738 3.641 -3.447 1 89.06 216 VAL A O 1
ATOM 1808 N N . ASP A 1 217 ? 9.188 3.049 -4.992 1 94 217 ASP A N 1
ATOM 1809 C CA . ASP A 1 217 ? 9.352 1.684 -4.504 1 94 217 ASP A CA 1
ATOM 1810 C C . ASP A 1 217 ? 10.766 1.168 -4.762 1 94 217 ASP A C 1
ATOM 1812 O O . ASP A 1 217 ? 11.008 0.499 -5.77 1 94 217 ASP A O 1
ATOM 1816 N N . LEU A 1 218 ? 11.633 1.393 -3.803 1 96.62 218 LEU A N 1
ATOM 1817 C CA . LEU A 1 218 ? 13.031 1.026 -3.98 1 96.62 218 LEU A CA 1
ATOM 1818 C C . LEU A 1 218 ? 13.188 -0.488 -4.074 1 96.62 218 LEU A C 1
ATOM 1820 O O . LEU A 1 218 ? 14.094 -0.98 -4.758 1 96.62 218 LEU A O 1
ATOM 1824 N N . TYR A 1 219 ? 12.305 -1.165 -3.436 1 96.56 219 TYR A N 1
ATOM 1825 C CA . TYR A 1 219 ? 12.352 -2.621 -3.479 1 96.56 219 TYR A CA 1
ATOM 1826 C C . TYR A 1 219 ? 12.195 -3.131 -4.906 1 96.56 219 TYR A C 1
ATOM 1828 O O . TYR A 1 219 ? 13.016 -3.922 -5.383 1 96.56 219 TYR A O 1
ATOM 1836 N N . SER A 1 220 ? 11.18 -2.682 -5.57 1 96.75 220 SER A N 1
ATOM 1837 C CA . SER A 1 220 ? 10.945 -3.09 -6.953 1 96.75 220 SER A CA 1
ATOM 1838 C C . SER A 1 220 ? 12.102 -2.674 -7.855 1 96.75 220 SER A C 1
ATOM 1840 O O . SER A 1 220 ? 12.43 -3.379 -8.812 1 96.75 220 SER A O 1
ATOM 1842 N N . GLU A 1 221 ? 12.68 -1.55 -7.527 1 97 221 GLU A N 1
ATOM 1843 C CA . GLU A 1 221 ? 13.805 -1.091 -8.336 1 97 221 GLU A CA 1
ATOM 1844 C C . GLU A 1 221 ? 15.016 -1.995 -8.164 1 97 221 GLU A C 1
ATOM 1846 O O . GLU A 1 221 ? 15.758 -2.238 -9.117 1 97 221 GLU A O 1
ATOM 1851 N N . VAL A 1 222 ? 15.25 -2.426 -6.988 1 97.69 222 VAL A N 1
ATOM 1852 C CA . VAL A 1 222 ? 16.344 -3.369 -6.758 1 97.69 222 VAL A CA 1
ATOM 1853 C C . VAL A 1 222 ? 16.078 -4.66 -7.535 1 97.69 222 VAL A C 1
ATOM 1855 O O . VAL A 1 222 ? 16.984 -5.223 -8.141 1 97.69 222 VAL A O 1
ATOM 1858 N N . LEU A 1 223 ? 14.844 -5.098 -7.574 1 97.62 223 LEU A N 1
ATOM 1859 C CA . LEU A 1 223 ? 14.484 -6.285 -8.344 1 97.62 223 LEU A CA 1
ATOM 1860 C C . LEU A 1 223 ? 14.742 -6.062 -9.828 1 97.62 223 LEU A C 1
ATOM 1862 O O . LEU A 1 223 ? 15.141 -6.992 -10.539 1 97.62 223 LEU A O 1
ATOM 1866 N N . ARG A 1 224 ? 14.477 -4.879 -10.281 1 97.69 224 ARG A N 1
ATOM 1867 C CA . ARG A 1 224 ? 14.773 -4.539 -11.664 1 97.69 224 ARG A CA 1
ATOM 1868 C C . ARG A 1 224 ? 16.266 -4.699 -11.961 1 97.69 224 ARG A C 1
ATOM 1870 O O . ARG A 1 224 ? 16.641 -5.211 -13.016 1 97.69 224 ARG A O 1
ATOM 1877 N N . HIS A 1 225 ? 17.078 -4.254 -11.047 1 97.25 225 HIS A N 1
ATOM 1878 C CA . HIS A 1 225 ? 18.531 -4.398 -11.203 1 97.25 225 HIS A CA 1
ATOM 1879 C C . HIS A 1 225 ? 18.938 -5.867 -11.258 1 97.25 225 HIS A C 1
ATOM 1881 O O . HIS A 1 225 ? 19.812 -6.246 -12.031 1 97.25 225 HIS A O 1
ATOM 1887 N N . LEU A 1 226 ? 18.312 -6.621 -10.445 1 97.31 226 LEU A N 1
ATOM 1888 C CA . LEU A 1 226 ? 18.547 -8.055 -10.477 1 97.31 226 LEU A CA 1
ATOM 1889 C C . LEU A 1 226 ? 18.203 -8.641 -11.844 1 97.31 226 LEU A C 1
ATOM 1891 O O . LEU A 1 226 ? 19 -9.367 -12.438 1 97.31 226 LEU A O 1
ATOM 1895 N N . ALA A 1 227 ? 17.047 -8.289 -12.289 1 97.56 227 ALA A N 1
ATOM 1896 C CA . ALA A 1 227 ? 16.578 -8.797 -13.578 1 97.56 227 ALA A CA 1
ATOM 1897 C C . ALA A 1 227 ? 17.516 -8.375 -14.711 1 97.56 227 ALA A C 1
ATOM 1899 O O . ALA A 1 227 ? 17.844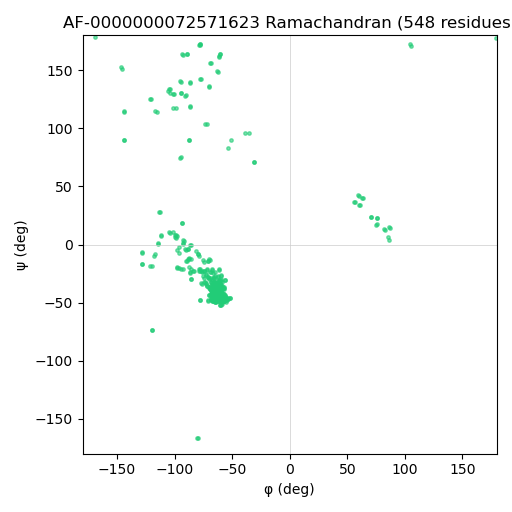 -9.18 -15.578 1 97.56 227 ALA A O 1
ATOM 1900 N N . ARG A 1 228 ? 17.922 -7.137 -14.703 1 97.25 228 ARG A N 1
ATOM 1901 C CA . ARG A 1 228 ? 18.859 -6.645 -15.711 1 97.25 228 ARG A CA 1
ATOM 1902 C C . ARG A 1 228 ? 20.188 -7.391 -15.625 1 97.25 228 ARG A C 1
ATOM 1904 O O . ARG A 1 228 ? 20.797 -7.707 -16.656 1 97.25 228 ARG A O 1
ATOM 1911 N N . GLY A 1 229 ? 20.625 -7.598 -14.391 1 97.25 229 GLY A N 1
ATOM 1912 C CA . GLY A 1 229 ? 21.844 -8.375 -14.203 1 97.25 229 GLY A CA 1
ATOM 1913 C C . GLY A 1 229 ? 21.766 -9.766 -14.805 1 97.25 229 GLY A C 1
ATOM 1914 O O . GLY A 1 229 ? 22.734 -10.242 -15.398 1 97.25 229 GLY A O 1
ATOM 1915 N N . ILE A 1 230 ? 20.656 -10.367 -14.727 1 97.12 230 ILE A N 1
ATOM 1916 C CA . ILE A 1 230 ? 20.469 -11.711 -15.258 1 97.12 230 ILE A CA 1
ATOM 1917 C C . ILE A 1 230 ? 20.547 -11.68 -16.781 1 97.12 230 ILE A C 1
ATOM 1919 O O . ILE A 1 230 ? 21.125 -12.578 -17.391 1 97.12 230 ILE A O 1
ATOM 1923 N N . ILE A 1 231 ? 19.938 -10.664 -17.344 1 97.31 231 ILE A N 1
ATOM 1924 C CA . ILE A 1 231 ? 20.016 -10.516 -18.781 1 97.31 231 ILE A CA 1
ATOM 1925 C C . ILE A 1 231 ? 21.484 -10.359 -19.219 1 97.31 231 ILE A C 1
ATOM 1927 O O . ILE A 1 231 ? 21.938 -11.047 -20.125 1 97.31 231 ILE A O 1
ATOM 1931 N N . ILE A 1 232 ? 22.219 -9.508 -18.578 1 97.5 232 ILE A N 1
ATOM 1932 C CA . ILE A 1 232 ? 23.609 -9.234 -18.922 1 97.5 232 ILE A CA 1
ATOM 1933 C C . ILE A 1 232 ? 24.453 -10.492 -18.719 1 97.5 232 ILE A C 1
ATOM 1935 O O . ILE A 1 232 ? 25.266 -10.844 -19.562 1 97.5 232 ILE A O 1
ATOM 1939 N N . PHE A 1 233 ? 24.172 -11.148 -17.688 1 96.94 233 PHE A N 1
ATOM 1940 C CA . PHE A 1 233 ? 24.906 -12.375 -17.359 1 96.94 233 PHE A CA 1
ATOM 1941 C C . PHE A 1 233 ? 24.734 -13.414 -18.453 1 96.94 233 PHE A C 1
ATOM 1943 O O . PHE A 1 233 ? 25.719 -14.031 -18.891 1 96.94 233 PHE A O 1
ATOM 1950 N N . ASN A 1 234 ? 23.578 -13.57 -18.969 1 95.62 234 ASN A N 1
ATOM 1951 C CA . ASN A 1 234 ? 23.25 -14.656 -19.875 1 95.62 234 ASN A CA 1
ATOM 1952 C C . ASN A 1 234 ? 23.594 -14.297 -21.328 1 95.62 234 ASN A C 1
ATOM 1954 O O . ASN A 1 234 ? 23.891 -15.172 -22.141 1 95.62 234 ASN A O 1
ATOM 1958 N N . PHE A 1 235 ? 23.641 -13 -21.672 1 96.94 235 PHE A N 1
ATOM 1959 C CA . PHE A 1 235 ? 23.656 -12.695 -23.094 1 96.94 235 PHE A CA 1
ATOM 1960 C C . PHE A 1 235 ? 24.812 -11.758 -23.438 1 96.94 235 PHE A C 1
ATOM 1962 O O . PHE A 1 235 ? 25.141 -11.578 -24.609 1 96.94 235 PHE A O 1
ATOM 1969 N N . GLU A 1 236 ? 25.391 -11.109 -22.5 1 96.75 236 GLU A N 1
ATOM 1970 C CA . GLU A 1 236 ? 26.406 -10.109 -22.797 1 96.75 236 GLU A CA 1
ATOM 1971 C C . GLU A 1 236 ? 27.75 -10.461 -22.156 1 96.75 236 GLU A C 1
ATOM 1973 O O . GLU A 1 236 ? 28.656 -10.945 -22.828 1 96.75 236 GLU A O 1
ATOM 1978 N N . ASN A 1 237 ? 27.844 -10.289 -20.828 1 96.94 237 ASN A N 1
ATOM 1979 C CA . ASN A 1 237 ? 29.062 -10.539 -20.062 1 96.94 237 ASN A CA 1
ATOM 1980 C C . ASN A 1 237 ? 28.75 -11.117 -18.688 1 96.94 237 ASN A C 1
ATOM 1982 O O . ASN A 1 237 ? 28.234 -10.406 -17.812 1 96.94 237 ASN A O 1
ATOM 1986 N N . ALA A 1 238 ? 29.188 -12.359 -18.5 1 95.5 238 ALA A N 1
ATOM 1987 C CA . ALA A 1 238 ? 28.828 -13.086 -17.281 1 95.5 238 ALA A CA 1
ATOM 1988 C C . ALA A 1 238 ? 29.406 -12.398 -16.047 1 95.5 238 ALA A C 1
ATOM 1990 O O . ALA A 1 238 ? 28.734 -12.32 -15.008 1 95.5 238 ALA A O 1
ATOM 1991 N N . GLU A 1 239 ? 30.547 -11.891 -16.156 1 96.81 239 GLU A N 1
ATOM 1992 C CA . GLU A 1 239 ? 31.203 -11.258 -15.016 1 96.81 239 GLU A CA 1
ATOM 1993 C C . GLU A 1 239 ? 30.484 -9.961 -14.625 1 96.81 239 GLU A C 1
ATOM 1995 O O . GLU A 1 239 ? 30.25 -9.711 -13.445 1 96.81 239 GLU A O 1
ATOM 2000 N N . VAL A 1 240 ? 30.203 -9.18 -15.648 1 97.31 240 VAL A N 1
ATOM 2001 C CA . VAL A 1 240 ? 29.516 -7.91 -15.414 1 97.31 240 VAL A CA 1
ATOM 2002 C C . VAL A 1 240 ? 28.125 -8.18 -14.852 1 97.31 240 VAL A C 1
ATOM 2004 O O . VAL A 1 240 ? 27.656 -7.469 -13.953 1 97.31 240 VAL A O 1
ATOM 2007 N N . GLY A 1 241 ? 27.438 -9.172 -15.414 1 96.81 241 GLY A N 1
ATOM 2008 C CA . GLY A 1 241 ? 26.141 -9.562 -14.914 1 96.81 241 GLY A CA 1
ATOM 2009 C C . GLY A 1 241 ? 26.156 -10.008 -13.461 1 96.81 241 GLY A C 1
ATOM 2010 O O . GLY A 1 241 ? 25.297 -9.617 -12.672 1 96.81 241 GLY A O 1
ATOM 2011 N N . GLU A 1 242 ? 27.109 -10.742 -13.148 1 96.19 242 GLU A N 1
ATOM 2012 C CA . GLU A 1 242 ? 27.266 -11.227 -11.773 1 96.19 242 GLU A CA 1
ATOM 2013 C C . GLU A 1 242 ? 27.516 -10.07 -10.805 1 96.19 242 GLU A C 1
ATOM 2015 O O . GLU A 1 242 ? 27 -10.078 -9.688 1 96.19 242 GLU A O 1
ATOM 2020 N N . GLU A 1 243 ? 28.312 -9.164 -11.234 1 97.31 243 GLU A N 1
ATOM 2021 C CA . GLU A 1 243 ? 28.578 -7.996 -10.414 1 97.31 243 GLU A CA 1
ATOM 2022 C C . GLU A 1 243 ? 27.297 -7.211 -10.125 1 97.31 243 GLU A C 1
ATOM 2024 O O . GLU A 1 243 ? 27.078 -6.77 -9 1 97.31 243 GLU A O 1
ATOM 2029 N N . LYS A 1 244 ? 26.516 -7.035 -11.148 1 96.88 244 LYS A N 1
ATOM 2030 C CA . LYS A 1 244 ? 25.25 -6.316 -10.992 1 96.88 244 LYS A CA 1
ATOM 2031 C C . LYS A 1 244 ? 24.297 -7.066 -10.062 1 96.88 244 LYS A C 1
ATOM 2033 O O . LYS A 1 244 ? 23.625 -6.457 -9.234 1 96.88 244 LYS A O 1
ATOM 2038 N N . ILE A 1 245 ? 24.281 -8.32 -10.227 1 97.19 245 ILE A N 1
ATOM 2039 C CA . ILE A 1 245 ? 23.438 -9.172 -9.391 1 97.19 245 ILE A CA 1
ATOM 2040 C C . ILE A 1 245 ? 23.891 -9.086 -7.938 1 97.19 245 ILE A C 1
ATOM 2042 O O . ILE A 1 245 ? 23.078 -8.883 -7.031 1 97.19 245 ILE A O 1
ATOM 2046 N N . ASN A 1 246 ? 25.141 -9.148 -7.734 1 97.19 246 ASN A N 1
ATOM 2047 C CA . ASN A 1 246 ? 25.688 -9.086 -6.383 1 97.19 246 ASN A CA 1
ATOM 2048 C C . ASN A 1 246 ? 25.422 -7.734 -5.734 1 97.19 246 ASN A C 1
ATOM 2050 O O . ASN A 1 246 ? 25.141 -7.664 -4.535 1 97.19 246 ASN A O 1
ATOM 2054 N N . TYR A 1 247 ? 25.547 -6.762 -6.535 1 97.19 247 TYR A N 1
ATOM 2055 C CA . TYR A 1 247 ? 25.25 -5.426 -6.023 1 97.19 247 TYR A CA 1
ATOM 2056 C C . TYR A 1 247 ? 23.812 -5.324 -5.543 1 97.19 247 TYR A C 1
ATOM 2058 O O . TYR A 1 247 ? 23.547 -4.773 -4.473 1 97.19 247 TYR A O 1
ATOM 2066 N N . ALA A 1 248 ? 22.906 -5.824 -6.312 1 97.06 248 ALA A N 1
ATOM 2067 C CA . ALA A 1 248 ? 21.5 -5.82 -5.953 1 97.06 248 ALA A CA 1
ATOM 2068 C C . ALA A 1 248 ? 21.25 -6.648 -4.695 1 97.06 248 ALA A C 1
ATOM 2070 O O . ALA A 1 248 ? 20.516 -6.227 -3.801 1 97.06 248 ALA A O 1
ATOM 2071 N N . LEU A 1 249 ? 21.859 -7.781 -4.617 1 97.31 249 LEU A N 1
ATOM 2072 C CA . LEU A 1 249 ? 21.703 -8.656 -3.461 1 97.31 249 LEU A CA 1
ATOM 2073 C C . LEU A 1 249 ? 22.25 -7.996 -2.197 1 97.31 249 LEU A C 1
ATOM 2075 O O . LEU A 1 249 ? 21.641 -8.109 -1.127 1 97.31 249 LEU A O 1
ATOM 2079 N N . GLU A 1 250 ? 23.328 -7.34 -2.352 1 97.25 250 GLU A N 1
ATOM 2080 C CA . GLU A 1 250 ? 23.906 -6.629 -1.216 1 97.25 250 GLU A CA 1
ATOM 2081 C C . GLU A 1 250 ? 23 -5.496 -0.747 1 97.25 250 GLU A C 1
ATOM 2083 O O . GLU A 1 250 ? 22.891 -5.238 0.453 1 97.25 250 GLU A O 1
ATOM 2088 N N . THR A 1 251 ? 22.422 -4.863 -1.695 1 96.75 251 THR A N 1
ATOM 2089 C CA . THR A 1 251 ? 21.469 -3.809 -1.355 1 96.75 251 THR A CA 1
ATOM 2090 C C . THR A 1 251 ? 20.281 -4.383 -0.607 1 96.75 251 THR A C 1
ATOM 2092 O O . THR A 1 251 ? 19.797 -3.791 0.364 1 96.75 251 THR A O 1
ATOM 2095 N N . LEU A 1 252 ? 19.766 -5.547 -1.022 1 96.25 252 LEU A N 1
ATOM 2096 C CA . LEU A 1 252 ? 18.672 -6.223 -0.342 1 96.25 252 LEU A CA 1
ATOM 2097 C C . LEU A 1 252 ? 19.047 -6.574 1.092 1 96.25 252 LEU A C 1
ATOM 2099 O O . LEU A 1 252 ? 18.234 -6.469 2.002 1 96.25 252 LEU A O 1
ATOM 2103 N N . GLU A 1 253 ? 20.25 -6.984 1.222 1 96.19 253 GLU A N 1
ATOM 2104 C CA . GLU A 1 253 ? 20.703 -7.316 2.568 1 96.19 253 GLU A CA 1
ATOM 2105 C C . GLU A 1 253 ? 20.781 -6.07 3.447 1 96.19 253 GLU A C 1
ATOM 2107 O O . GLU A 1 253 ? 20.281 -6.066 4.574 1 96.19 253 GLU A O 1
ATOM 2112 N N . GLU A 1 254 ? 21.391 -5.031 2.91 1 95.06 254 GLU A N 1
ATOM 2113 C CA . GLU A 1 254 ? 21.641 -3.811 3.668 1 95.06 254 GLU A CA 1
ATOM 2114 C C . GLU A 1 254 ? 20.328 -3.166 4.121 1 95.06 254 GLU A C 1
ATOM 2116 O O . GLU A 1 254 ? 20.234 -2.658 5.238 1 95.06 254 GLU A O 1
ATOM 2121 N N . PHE A 1 255 ? 19.328 -3.24 3.277 1 94.25 255 PHE A N 1
ATOM 2122 C CA . PHE A 1 255 ? 18.109 -2.482 3.58 1 94.25 255 PHE A CA 1
ATOM 2123 C C . PHE A 1 255 ? 16.922 -3.416 3.785 1 94.25 255 PHE A C 1
ATOM 2125 O O . PHE A 1 255 ? 15.844 -2.973 4.172 1 94.25 255 PHE A O 1
ATOM 2132 N N . GLY A 1 256 ? 17 -4.68 3.535 1 90.31 256 GLY A N 1
ATOM 2133 C CA . GLY A 1 256 ? 15.906 -5.621 3.727 1 90.31 256 GLY A CA 1
ATOM 2134 C C . GLY A 1 256 ? 16.25 -6.738 4.691 1 90.31 256 GLY A C 1
ATOM 2135 O O . GLY A 1 256 ? 15.367 -7.48 5.125 1 90.31 256 GLY A O 1
ATOM 2136 N N . GLY A 1 257 ? 17.578 -6.957 4.926 1 91.5 257 GLY A N 1
ATOM 2137 C CA . GLY A 1 257 ? 18.016 -7.984 5.859 1 91.5 257 GLY A CA 1
ATOM 2138 C C . GLY A 1 257 ? 18.562 -9.219 5.172 1 91.5 257 GLY A C 1
ATOM 2139 O O . GLY A 1 257 ? 18.391 -9.391 3.961 1 91.5 257 GLY A O 1
ATOM 2140 N N . MET A 1 258 ? 19.078 -10.031 5.965 1 93.56 258 MET A N 1
ATOM 2141 C CA . MET A 1 258 ? 19.797 -11.203 5.484 1 93.56 258 MET A CA 1
ATOM 2142 C C . MET A 1 258 ? 18.844 -12.211 4.871 1 93.56 258 MET A C 1
ATOM 2144 O O . MET A 1 258 ? 19.156 -12.852 3.863 1 93.56 258 MET A O 1
ATOM 2148 N N . LYS A 1 259 ? 17.719 -12.344 5.402 1 92.06 259 LYS A N 1
ATOM 2149 C CA . LYS A 1 259 ? 16.766 -13.352 4.949 1 92.06 259 LYS A CA 1
ATOM 2150 C C . LYS A 1 259 ? 16.297 -13.055 3.525 1 92.06 259 LYS A C 1
ATOM 2152 O O . LYS A 1 259 ? 16.172 -13.969 2.709 1 92.06 259 LYS A O 1
ATOM 2157 N N . ILE A 1 260 ? 16.031 -11.828 3.234 1 92.94 260 ILE A N 1
ATOM 2158 C CA . ILE A 1 260 ? 15.586 -11.43 1.904 1 92.94 260 ILE A CA 1
ATOM 2159 C C . ILE A 1 260 ? 16.688 -11.688 0.884 1 92.94 260 ILE A C 1
ATOM 2161 O O . ILE A 1 260 ? 16.422 -12.172 -0.219 1 92.94 260 ILE A O 1
ATOM 2165 N N . LYS A 1 261 ? 17.891 -11.305 1.249 1 95.81 261 LYS A N 1
ATOM 2166 C CA . LYS A 1 261 ? 19.031 -11.578 0.37 1 95.81 261 LYS A CA 1
ATOM 2167 C C . LYS A 1 261 ? 19.141 -13.07 0.078 1 95.81 261 LYS A C 1
ATOM 2169 O O . LYS A 1 261 ? 19.297 -13.477 -1.077 1 95.81 261 LYS A O 1
ATOM 2174 N N . GLU A 1 262 ? 19.078 -13.836 1.12 1 94.81 262 GLU A N 1
ATOM 2175 C CA . GLU A 1 262 ? 19.219 -15.281 0.962 1 94.81 262 GLU A CA 1
ATOM 2176 C C . GLU A 1 262 ? 18.125 -15.844 0.05 1 94.81 262 GLU A C 1
ATOM 2178 O O . GLU A 1 262 ? 18.391 -16.719 -0.772 1 94.81 262 GLU A O 1
ATOM 2183 N N . PHE A 1 263 ? 17.016 -15.359 0.203 1 93.5 263 PHE A N 1
ATOM 2184 C CA . PHE A 1 263 ? 15.875 -15.789 -0.613 1 93.5 263 PHE A CA 1
ATOM 2185 C C . PHE A 1 263 ? 16.156 -15.547 -2.092 1 93.5 263 PHE A C 1
ATOM 2187 O O . PHE A 1 263 ? 16.031 -16.453 -2.908 1 93.5 263 PHE A O 1
ATOM 2194 N N . TYR A 1 264 ? 16.547 -14.359 -2.439 1 94.44 264 TYR A N 1
ATOM 2195 C CA . TYR A 1 264 ? 16.766 -14.031 -3.842 1 94.44 264 TYR A CA 1
ATOM 2196 C C . TYR A 1 264 ? 18.047 -14.672 -4.359 1 94.44 264 TYR A C 1
ATOM 2198 O O . TYR A 1 264 ? 18.141 -15.023 -5.539 1 94.44 264 TYR A O 1
ATOM 2206 N N . GLN A 1 265 ? 19 -14.789 -3.461 1 94.69 265 GLN A N 1
ATOM 2207 C CA . GLN A 1 265 ? 20.234 -15.469 -3.842 1 94.69 265 GLN A CA 1
ATOM 2208 C C . GLN A 1 265 ? 19.953 -16.906 -4.293 1 94.69 265 GLN A C 1
ATOM 2210 O O . GLN A 1 265 ? 20.516 -17.359 -5.293 1 94.69 265 GLN A O 1
ATOM 2215 N N . LYS A 1 266 ? 19.141 -17.531 -3.596 1 91.75 266 LYS A N 1
ATOM 2216 C CA . LYS A 1 266 ? 18.766 -18.906 -3.951 1 91.75 266 LYS A CA 1
ATOM 2217 C C . LYS A 1 266 ? 18.031 -18.938 -5.293 1 91.75 266 LYS A C 1
ATOM 2219 O O . LYS A 1 266 ? 18.281 -19.828 -6.113 1 91.75 266 LYS A O 1
ATOM 2224 N N . LYS A 1 267 ? 17.188 -18.047 -5.469 1 88.5 267 LYS A N 1
ATOM 2225 C CA . LYS A 1 267 ? 16.453 -17.969 -6.727 1 88.5 267 LYS A CA 1
ATOM 2226 C C . LYS A 1 267 ? 17.391 -17.703 -7.898 1 88.5 267 LYS A C 1
ATOM 2228 O O . LYS A 1 267 ? 17.188 -18.234 -8.992 1 88.5 267 LYS A O 1
ATOM 2233 N N . MET A 1 268 ? 18.422 -16.891 -7.652 1 89.5 268 MET A N 1
ATOM 2234 C CA . MET A 1 268 ? 19.391 -16.547 -8.703 1 89.5 268 MET A CA 1
ATOM 2235 C C . MET A 1 268 ? 20.172 -17.766 -9.141 1 89.5 268 MET A C 1
ATOM 2237 O O . MET A 1 268 ? 20.516 -17.891 -10.32 1 89.5 268 MET A O 1
ATOM 2241 N N . GLU A 1 269 ? 20.406 -18.641 -8.266 1 87.81 269 GLU A N 1
ATOM 2242 C CA . GLU A 1 269 ? 21.156 -19.859 -8.594 1 87.81 269 GLU A CA 1
ATOM 2243 C C . GLU A 1 269 ? 20.453 -20.672 -9.664 1 87.81 269 GLU A C 1
ATOM 2245 O O . GLU A 1 269 ? 21.094 -21.281 -10.523 1 87.81 269 GLU A O 1
ATOM 2250 N N . LYS A 1 270 ? 19.234 -20.562 -9.656 1 83.88 270 LYS A N 1
ATOM 2251 C CA . LYS A 1 270 ? 18.422 -21.297 -10.625 1 83.88 270 LYS A CA 1
ATOM 2252 C C . LYS A 1 270 ? 18.516 -20.672 -12.008 1 83.88 270 LYS A C 1
ATOM 2254 O O . LYS A 1 270 ? 18.406 -21.359 -13.023 1 83.88 270 LYS A O 1
ATOM 2259 N N . TYR A 1 271 ? 18.75 -19.406 -11.977 1 86.88 271 TYR A N 1
ATOM 2260 C CA . TYR A 1 271 ? 18.703 -18.672 -13.234 1 86.88 271 TYR A CA 1
ATOM 2261 C C . TYR A 1 271 ? 20.094 -18.562 -13.852 1 86.88 271 TYR A C 1
ATOM 2263 O O . TYR A 1 271 ? 20.234 -18.25 -15.039 1 86.88 271 TYR A O 1
ATOM 2271 N N . LEU A 1 272 ? 21.109 -18.719 -13.016 1 84.25 272 LEU A N 1
ATOM 2272 C CA . LEU A 1 272 ? 22.469 -18.531 -13.477 1 84.25 272 LEU A CA 1
ATOM 2273 C C . LEU A 1 272 ? 23.109 -19.875 -13.812 1 84.25 272 LEU A C 1
ATOM 2275 O O . LEU A 1 272 ? 24.234 -19.922 -14.328 1 84.25 272 LEU A O 1
ATOM 2279 N N . LYS A 1 273 ? 22.578 -21 -13.305 1 69.19 273 LYS A N 1
ATOM 2280 C CA . LYS A 1 273 ? 23.172 -22.297 -13.586 1 69.19 273 LYS A CA 1
ATOM 2281 C C . LYS A 1 273 ? 23.328 -22.516 -15.094 1 69.19 273 LYS A C 1
ATOM 2283 O O . LYS A 1 273 ? 22.359 -22.406 -15.844 1 69.19 273 LYS A O 1
ATOM 2288 N N . LYS A 1 274 ? 24.531 -21.922 -15.664 1 52.94 274 LYS A N 1
ATOM 2289 C CA . LYS A 1 274 ? 25.109 -22.172 -16.984 1 52.94 274 LYS A CA 1
ATOM 2290 C C . LYS A 1 274 ? 24.906 -23.641 -17.391 1 52.94 274 LYS A C 1
ATOM 2292 O O . LYS A 1 274 ? 25.172 -24.547 -16.594 1 52.94 274 LYS A O 1
ATOM 2297 N N . SER A 1 275 ? 23.891 -23.969 -18.156 1 41.12 275 SER A N 1
ATOM 2298 C CA . SER A 1 275 ? 24.141 -25.188 -18.922 1 41.12 275 SER A CA 1
ATOM 2299 C C . SER A 1 275 ? 25.609 -25.344 -19.266 1 41.12 275 SER A C 1
ATOM 2301 O O . SER A 1 275 ? 26.172 -24.547 -20.031 1 41.12 275 SER A O 1
ATOM 2303 N N . ILE A 1 276 ? 26.469 -25.641 -18.344 1 33.06 276 ILE A N 1
ATOM 2304 C CA . ILE A 1 276 ? 27.609 -26.375 -18.922 1 33.06 276 ILE A CA 1
ATOM 2305 C C . ILE A 1 276 ? 27.094 -27.578 -19.703 1 33.06 276 ILE A C 1
ATOM 2307 O O . ILE A 1 276 ? 26.281 -28.359 -19.203 1 33.06 276 ILE A O 1
ATOM 2311 N N . MET B 1 1 ? -29.281 5.711 -9.859 1 61.03 1 MET B N 1
ATOM 2312 C CA . MET B 1 1 ? -28.375 6.355 -8.914 1 61.03 1 MET B CA 1
ATOM 2313 C C . MET B 1 1 ? -27.375 5.348 -8.336 1 61.03 1 MET B C 1
ATOM 2315 O O . MET B 1 1 ? -26.203 5.664 -8.156 1 61.03 1 MET B O 1
ATOM 2319 N N . TYR B 1 2 ? -27.781 4.012 -8.281 1 80.19 2 TYR B N 1
ATOM 2320 C CA . TYR B 1 2 ? -27 2.93 -7.676 1 80.19 2 TYR B CA 1
ATOM 2321 C C . TYR B 1 2 ? -26.297 2.1 -8.742 1 80.19 2 TYR B C 1
ATOM 2323 O O . TYR B 1 2 ? -25.641 1.104 -8.43 1 80.19 2 TYR B O 1
ATOM 2331 N N . LYS B 1 3 ? -26.328 2.59 -9.867 1 89.25 3 LYS B N 1
ATOM 2332 C CA . LYS B 1 3 ? -25.984 1.767 -11.023 1 89.25 3 LYS B CA 1
ATOM 2333 C C . LYS B 1 3 ? -24.5 1.412 -11.016 1 89.25 3 LYS B C 1
ATOM 2335 O O . LYS B 1 3 ? -24.125 0.283 -11.344 1 89.25 3 LYS B O 1
ATOM 2340 N N . LYS B 1 4 ? -23.703 2.318 -10.633 1 93 4 LYS B N 1
ATOM 2341 C CA . LYS B 1 4 ? -22.266 2.068 -10.664 1 93 4 LYS B CA 1
ATOM 2342 C C . LYS B 1 4 ? -21.891 0.929 -9.727 1 93 4 LYS B C 1
ATOM 2344 O O . LYS B 1 4 ? -21.031 0.103 -10.062 1 93 4 LYS B O 1
ATOM 2349 N N . TYR B 1 5 ? -22.547 0.862 -8.602 1 95.81 5 TYR B N 1
ATOM 2350 C CA . TYR B 1 5 ? -22.25 -0.186 -7.633 1 95.81 5 TYR B CA 1
ATOM 2351 C C . TYR B 1 5 ? -22.656 -1.555 -8.164 1 95.81 5 TYR B C 1
ATOM 2353 O O . TYR B 1 5 ? -21.891 -2.514 -8.086 1 95.81 5 TYR B O 1
ATOM 2361 N N . GLY B 1 6 ? -23.828 -1.575 -8.703 1 96.81 6 GLY B N 1
ATOM 2362 C CA . GLY B 1 6 ? -24.344 -2.822 -9.242 1 96.81 6 GLY B CA 1
ATOM 2363 C C . GLY B 1 6 ? -23.578 -3.309 -10.453 1 96.81 6 GLY B C 1
ATOM 2364 O O . GLY B 1 6 ? -23.281 -4.5 -10.578 1 96.81 6 GLY B O 1
ATOM 2365 N N . ASP B 1 7 ? -23.234 -2.395 -11.32 1 96.25 7 ASP B N 1
ATOM 2366 C CA . ASP B 1 7 ? -22.5 -2.715 -12.531 1 96.25 7 ASP B CA 1
ATOM 2367 C C . ASP B 1 7 ? -21.125 -3.322 -12.188 1 96.25 7 ASP B C 1
ATOM 2369 O O . ASP B 1 7 ? -20.719 -4.316 -12.789 1 96.25 7 ASP B O 1
ATOM 2373 N N . CYS B 1 8 ? -20.5 -2.725 -11.273 1 95.75 8 CYS B N 1
ATOM 2374 C CA . CYS B 1 8 ? -19.172 -3.201 -10.875 1 95.75 8 CYS B CA 1
ATOM 2375 C C . CYS B 1 8 ? -19.266 -4.578 -10.219 1 95.75 8 CYS B C 1
ATOM 2377 O O . CYS B 1 8 ? -18.422 -5.438 -10.453 1 95.75 8 CYS B O 1
ATOM 2379 N N . PHE B 1 9 ? -20.297 -4.734 -9.484 1 97.12 9 PHE B N 1
ATOM 2380 C CA . PHE B 1 9 ? -20.5 -6.027 -8.844 1 97.12 9 PHE B CA 1
ATOM 2381 C C . PHE B 1 9 ? -20.734 -7.113 -9.891 1 97.12 9 PHE B C 1
ATOM 2383 O O . PHE B 1 9 ? -20.156 -8.195 -9.812 1 97.12 9 PHE B O 1
ATOM 2390 N N . LYS B 1 10 ? -21.578 -6.801 -10.789 1 96.5 10 LYS B N 1
ATOM 2391 C CA . LYS B 1 10 ? -21.891 -7.727 -11.867 1 96.5 10 LYS B CA 1
ATOM 2392 C C . LYS B 1 10 ? -20.641 -8.117 -12.641 1 96.5 10 LYS B C 1
ATOM 2394 O O . LYS B 1 10 ? -20.422 -9.289 -12.953 1 96.5 10 LYS B O 1
ATOM 2399 N N . LYS B 1 11 ? -19.906 -7.133 -12.953 1 94.69 11 LYS B N 1
ATOM 2400 C CA . LYS B 1 11 ? -18.641 -7.367 -13.656 1 94.69 11 LYS B CA 1
ATOM 2401 C C . LYS B 1 11 ? -17.766 -8.359 -12.906 1 94.69 11 LYS B C 1
ATOM 2403 O O . LYS B 1 11 ? -17.25 -9.312 -13.492 1 94.69 11 LYS B O 1
ATOM 2408 N N . LEU B 1 12 ? -17.609 -8.172 -11.664 1 95 12 LEU B N 1
ATOM 2409 C CA . LEU B 1 12 ? -16.781 -9.031 -10.828 1 95 12 LEU B CA 1
ATOM 2410 C C . LEU B 1 12 ? -17.344 -10.445 -10.773 1 95 12 LEU B C 1
ATOM 2412 O O . LEU B 1 12 ? -16.609 -11.422 -10.922 1 95 12 LEU B O 1
ATOM 2416 N N . ARG B 1 13 ? -18.656 -10.492 -10.539 1 95.75 13 ARG B N 1
ATOM 2417 C CA . ARG B 1 13 ? -19.328 -11.797 -10.469 1 95.75 13 ARG B CA 1
ATOM 2418 C C . ARG B 1 13 ? -19.141 -12.578 -11.766 1 95.75 13 ARG B C 1
ATOM 2420 O O . ARG B 1 13 ? -18.812 -13.758 -11.742 1 95.75 13 ARG B O 1
ATOM 2427 N N . ASN B 1 14 ? -19.312 -11.883 -12.891 1 95.19 14 ASN B N 1
ATOM 2428 C CA . ASN B 1 14 ? -19.203 -12.516 -14.203 1 95.19 14 ASN B CA 1
ATOM 2429 C C . ASN B 1 14 ? -17.781 -12.961 -14.5 1 95.19 14 ASN B C 1
ATOM 2431 O O . ASN B 1 14 ? -17.562 -14.031 -15.07 1 95.19 14 ASN B O 1
ATOM 2435 N N . GLN B 1 15 ? -16.859 -12.18 -14.172 1 91.69 15 GLN B N 1
ATOM 2436 C CA . GLN B 1 15 ? -15.469 -12.523 -14.398 1 91.69 15 GLN B CA 1
ATOM 2437 C C . GLN B 1 15 ? -15.094 -13.812 -13.68 1 91.69 15 GLN B C 1
ATOM 2439 O O . GLN B 1 15 ? -14.258 -14.578 -14.156 1 91.69 15 GLN B O 1
ATOM 2444 N N . LYS B 1 16 ? -15.711 -14.016 -12.602 1 90.44 16 LYS B N 1
ATOM 2445 C CA . LYS B 1 16 ? -15.406 -15.203 -11.805 1 90.44 16 LYS B CA 1
ATOM 2446 C C . LYS B 1 16 ? -16.312 -16.375 -12.188 1 90.44 16 LYS B C 1
ATOM 2448 O O . LYS B 1 16 ? -16.297 -17.422 -11.539 1 90.44 16 LYS B O 1
ATOM 2453 N N . ASN B 1 17 ? -17.141 -16.125 -13.18 1 92 17 ASN B N 1
ATOM 2454 C CA . ASN B 1 17 ? -18.062 -17.125 -13.727 1 92 17 ASN B CA 1
ATOM 2455 C C . ASN B 1 17 ? -19.031 -17.625 -12.664 1 92 17 ASN B C 1
ATOM 2457 O O . ASN B 1 17 ? -19.234 -18.828 -12.531 1 92 17 ASN B O 1
ATOM 2461 N N . LEU B 1 18 ? -19.5 -16.734 -11.898 1 94 18 LEU B N 1
ATOM 2462 C CA . LEU B 1 18 ? -20.469 -17.062 -10.859 1 94 18 LEU B CA 1
ATOM 2463 C C . LEU B 1 18 ? -21.875 -16.641 -11.258 1 94 18 LEU B C 1
ATOM 2465 O O . LEU B 1 18 ? -22.062 -15.523 -11.766 1 94 18 LEU B O 1
ATOM 2469 N N . GLY B 1 19 ? -22.766 -17.531 -11.117 1 95.06 19 GLY B N 1
ATOM 2470 C CA . GLY B 1 19 ? -24.156 -17.172 -11.336 1 95.06 19 GLY B CA 1
ATOM 2471 C C . GLY B 1 19 ? -24.766 -16.422 -10.172 1 95.06 19 GLY B C 1
ATOM 2472 O O . GLY B 1 19 ? -24.156 -16.312 -9.109 1 95.06 19 GLY B O 1
ATOM 2473 N N . LEU B 1 20 ? -25.938 -15.945 -10.375 1 95.25 20 LEU B N 1
ATOM 2474 C CA . LEU B 1 20 ? -26.641 -15.188 -9.352 1 95.25 20 LEU B CA 1
ATOM 2475 C C . LEU B 1 20 ? -26.969 -16.078 -8.148 1 95.25 20 LEU B C 1
ATOM 2477 O O . LEU B 1 20 ? -27 -15.594 -7.012 1 95.25 20 LEU B O 1
ATOM 2481 N N . SER B 1 21 ? -27.109 -17.312 -8.383 1 95.06 21 SER B N 1
ATOM 2482 C CA . SER B 1 21 ? -27.516 -18.25 -7.348 1 95.06 21 SER B CA 1
ATOM 2483 C C . SER B 1 21 ? -26.344 -18.641 -6.449 1 95.06 21 SER B C 1
ATOM 2485 O O . SER B 1 21 ? -26.531 -19.281 -5.41 1 95.06 21 SER B O 1
ATOM 2487 N N . TYR B 1 22 ? -25.203 -18.219 -6.836 1 94.62 22 TYR B N 1
ATOM 2488 C CA . TYR B 1 22 ? -23.984 -18.578 -6.105 1 94.62 22 TYR B CA 1
ATOM 2489 C C . TYR B 1 22 ? -24.062 -18.078 -4.664 1 94.62 22 TYR B C 1
ATOM 2491 O O . TYR B 1 22 ? -23.531 -18.734 -3.756 1 94.62 22 TYR B O 1
ATOM 2499 N N . PHE B 1 23 ? -24.797 -17.062 -4.445 1 95.62 23 PHE B N 1
ATOM 2500 C CA . PHE B 1 23 ? -24.797 -16.391 -3.148 1 95.62 23 PHE B CA 1
ATOM 2501 C C . PHE B 1 23 ? -25.984 -16.844 -2.307 1 95.62 23 PHE B C 1
ATOM 2503 O O . PHE B 1 23 ? -26.172 -16.359 -1.193 1 95.62 23 PHE B O 1
ATOM 2510 N N . SER B 1 24 ? -26.719 -17.766 -2.752 1 94.62 24 SER B N 1
ATOM 2511 C CA . SER B 1 24 ? -27.875 -18.266 -2.014 1 94.62 24 SER B CA 1
ATOM 2512 C C . SER B 1 24 ? -27.453 -18.844 -0.665 1 94.62 24 SER B C 1
ATOM 2514 O O . SER B 1 24 ? -28.203 -18.766 0.308 1 94.62 24 SER B O 1
ATOM 2516 N N . LYS B 1 25 ? -26.312 -19.406 -0.661 1 92.81 25 LYS B N 1
ATOM 2517 C CA . LYS B 1 25 ? -25.797 -20 0.571 1 92.81 25 LYS B CA 1
ATOM 2518 C C . LYS B 1 25 ? -25.625 -18.953 1.661 1 92.81 25 LYS B C 1
ATOM 2520 O O . LYS B 1 25 ? -25.562 -19.281 2.846 1 92.81 25 LYS B O 1
ATOM 2525 N N . LEU B 1 26 ? -25.531 -17.734 1.258 1 93.12 26 LEU B N 1
ATOM 2526 C CA . LEU B 1 26 ? -25.391 -16.625 2.207 1 93.12 26 LEU B CA 1
ATOM 2527 C C . LEU B 1 26 ? -26.766 -16.109 2.641 1 93.12 26 LEU B C 1
ATOM 2529 O O . LEU B 1 26 ? -26.859 -15.188 3.447 1 93.12 26 LEU B O 1
ATOM 2533 N N . GLY B 1 27 ? -27.766 -16.672 2.057 1 93.69 27 GLY B N 1
ATOM 2534 C CA . GLY B 1 27 ? -29.109 -16.219 2.371 1 93.69 27 GLY B CA 1
ATOM 2535 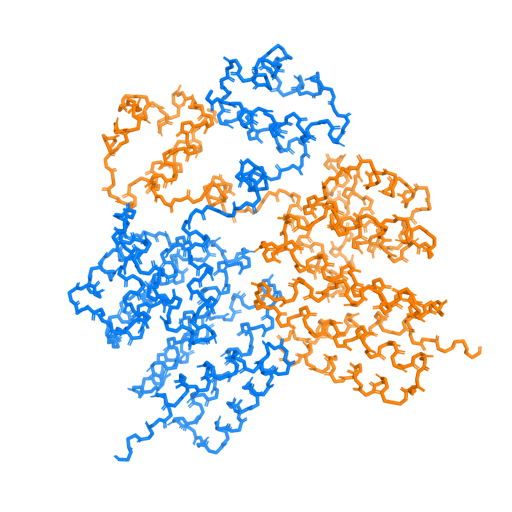C C . GLY B 1 27 ? -29.562 -15.047 1.526 1 93.69 27 GLY B C 1
ATOM 2536 O O . GLY B 1 27 ? -30.516 -14.352 1.877 1 93.69 27 GLY B O 1
ATOM 2537 N N . ILE B 1 28 ? -28.906 -14.727 0.476 1 93.75 28 ILE B N 1
ATOM 2538 C CA . ILE B 1 28 ? -29.25 -13.594 -0.375 1 93.75 28 ILE B CA 1
ATOM 2539 C C . ILE B 1 28 ? -30 -14.078 -1.611 1 93.75 28 ILE B C 1
ATOM 2541 O O . ILE B 1 28 ? -29.516 -14.961 -2.328 1 93.75 28 ILE B O 1
ATOM 2545 N N . ASP B 1 29 ? -31.109 -13.453 -1.846 1 93.75 29 ASP B N 1
ATOM 2546 C CA . ASP B 1 29 ? -32 -13.883 -2.912 1 93.75 29 ASP B CA 1
ATOM 2547 C C . ASP B 1 29 ? -31.484 -13.445 -4.277 1 93.75 29 ASP B C 1
ATOM 2549 O O . ASP B 1 29 ? -31.016 -12.32 -4.438 1 93.75 29 ASP B O 1
ATOM 2553 N N . ARG B 1 30 ? -31.688 -14.352 -5.219 1 94.69 30 ARG B N 1
ATOM 2554 C CA . ARG B 1 30 ? -31.281 -14.109 -6.594 1 94.69 30 ARG B CA 1
ATOM 2555 C C . ARG B 1 30 ? -31.938 -12.852 -7.152 1 94.69 30 ARG B C 1
ATOM 2557 O O . ARG B 1 30 ? -31.312 -12.062 -7.852 1 94.69 30 ARG B O 1
ATOM 2564 N N . SER B 1 31 ? -33.125 -12.695 -6.867 1 94.94 31 SER B N 1
ATOM 2565 C CA . SER B 1 31 ? -33.875 -11.562 -7.387 1 94.94 31 SER B CA 1
ATOM 2566 C C . SER B 1 31 ? -33.344 -10.242 -6.863 1 94.94 31 SER B C 1
ATOM 2568 O O . SER B 1 31 ? -33.281 -9.25 -7.598 1 94.94 31 SER B O 1
ATOM 2570 N N . ASN B 1 32 ? -32.969 -10.242 -5.621 1 94.88 32 ASN B N 1
ATOM 2571 C CA . ASN B 1 32 ? -32.406 -9.047 -5.02 1 94.88 32 ASN B CA 1
ATOM 2572 C C . ASN B 1 32 ? -31.078 -8.664 -5.68 1 94.88 32 ASN B C 1
ATOM 2574 O O . ASN B 1 32 ? -30.812 -7.488 -5.938 1 94.88 32 ASN B O 1
ATOM 2578 N N . ILE B 1 33 ? -30.312 -9.633 -5.984 1 96.06 33 ILE B N 1
ATOM 2579 C CA . ILE B 1 33 ? -29.016 -9.398 -6.613 1 96.06 33 ILE B CA 1
ATOM 2580 C C . ILE B 1 33 ? -29.219 -8.867 -8.031 1 96.06 33 ILE B C 1
ATOM 2582 O O . ILE B 1 33 ? -28.531 -7.93 -8.453 1 96.06 33 ILE B O 1
ATOM 2586 N N . SER B 1 34 ? -30.156 -9.492 -8.703 1 95.44 34 SER B N 1
ATOM 2587 C CA . SER B 1 34 ? -30.453 -9.047 -10.055 1 95.44 34 SER B CA 1
ATOM 2588 C C . SER B 1 34 ? -30.891 -7.586 -10.07 1 95.44 34 SER B C 1
ATOM 2590 O O . SER B 1 34 ? -30.422 -6.801 -10.898 1 95.44 34 SER B O 1
ATOM 2592 N N . ARG B 1 35 ? -31.797 -7.223 -9.18 1 95.5 35 ARG B N 1
ATOM 2593 C CA . ARG B 1 35 ? -32.25 -5.844 -9.086 1 95.5 35 ARG B CA 1
ATOM 2594 C C . ARG B 1 35 ? -31.109 -4.898 -8.734 1 95.5 35 ARG B C 1
ATOM 2596 O O . ARG B 1 35 ? -31.047 -3.787 -9.266 1 95.5 35 ARG B O 1
ATOM 2603 N N . PHE B 1 36 ? -30.25 -5.316 -7.867 1 96.69 36 PHE B N 1
ATOM 2604 C CA . PHE B 1 36 ? -29.078 -4.543 -7.5 1 96.69 36 PHE B CA 1
ATOM 2605 C C . PHE B 1 36 ? -28.156 -4.34 -8.703 1 96.69 36 PHE B C 1
ATOM 2607 O O . PHE B 1 36 ? -27.75 -3.217 -9 1 96.69 36 PHE B O 1
ATOM 2614 N N . GLU B 1 37 ? -27.922 -5.398 -9.406 1 96.19 37 GLU B N 1
ATOM 2615 C CA . GLU B 1 37 ? -27 -5.355 -10.547 1 96.19 37 GLU B CA 1
ATOM 2616 C C . GLU B 1 37 ? -27.547 -4.48 -11.664 1 96.19 37 GLU B C 1
ATOM 2618 O O . GLU B 1 37 ? -26.781 -3.918 -12.453 1 96.19 37 GLU B O 1
ATOM 2623 N N . HIS B 1 38 ? -28.844 -4.32 -11.695 1 94.31 38 HIS B N 1
ATOM 2624 C CA . HIS B 1 38 ? -29.469 -3.518 -12.742 1 94.31 38 HIS B CA 1
ATOM 2625 C C . HIS B 1 38 ? -29.781 -2.109 -12.25 1 94.31 38 HIS B C 1
ATOM 2627 O O . HIS B 1 38 ? -30.438 -1.337 -12.945 1 94.31 38 HIS B O 1
ATOM 2633 N N . GLY B 1 39 ? -29.312 -1.806 -11.086 1 93.06 39 GLY B N 1
ATOM 2634 C CA . GLY B 1 39 ? -29.438 -0.456 -10.555 1 93.06 39 GLY B CA 1
ATOM 2635 C C . GLY B 1 39 ? -30.844 -0.129 -10.07 1 93.06 39 GLY B C 1
ATOM 2636 O O . GLY B 1 39 ? -31.172 1.04 -9.875 1 93.06 39 GLY B O 1
ATOM 2637 N N . LYS B 1 40 ? -31.703 -1.079 -9.836 1 93.12 40 LYS B N 1
ATOM 2638 C CA . LYS B 1 40 ? -33.094 -0.854 -9.43 1 93.12 40 LYS B CA 1
ATOM 2639 C C . LYS B 1 40 ? -33.188 -0.679 -7.922 1 93.12 40 LYS B C 1
ATOM 2641 O O . LYS B 1 40 ? -34.125 -0.03 -7.434 1 93.12 40 LYS B O 1
ATOM 2646 N N . CYS B 1 41 ? -32.312 -1.293 -7.203 1 92.06 41 CYS B N 1
ATOM 2647 C CA . CYS B 1 41 ? -32.281 -1.114 -5.754 1 92.06 41 CYS B CA 1
ATOM 2648 C C . CYS B 1 41 ? -30.859 -1.182 -5.238 1 92.06 41 CYS B C 1
ATOM 2650 O O . CYS B 1 41 ? -29.984 -1.748 -5.895 1 92.06 41 CYS B O 1
ATOM 2652 N N . MET B 1 42 ? -30.703 -0.488 -4.125 1 93.31 42 MET B N 1
ATOM 2653 C CA . MET B 1 42 ? -29.406 -0.597 -3.447 1 93.31 42 MET B CA 1
ATOM 2654 C C . MET B 1 42 ? -29.469 -1.648 -2.344 1 93.31 42 MET B C 1
ATOM 2656 O O . MET B 1 42 ? -30.484 -1.787 -1.66 1 93.31 42 MET B O 1
ATOM 2660 N N . MET B 1 43 ? -28.406 -2.375 -2.246 1 94.62 43 MET B N 1
ATOM 2661 C CA . MET B 1 43 ? -28.312 -3.396 -1.207 1 94.62 43 MET B CA 1
ATOM 2662 C C . MET B 1 43 ? -27.641 -2.846 0.045 1 94.62 43 MET B C 1
ATOM 2664 O O . MET B 1 43 ? -27 -1.798 -0.004 1 94.62 43 MET B O 1
ATOM 2668 N N . SER B 1 44 ? -27.844 -3.584 1.111 1 94.38 44 SER B N 1
ATOM 2669 C CA . SER B 1 44 ? -27.219 -3.168 2.359 1 94.38 44 SER B CA 1
ATOM 2670 C C . SER B 1 44 ? -25.703 -3.328 2.297 1 94.38 44 SER B C 1
ATOM 2672 O O . SER B 1 44 ? -25.188 -4.129 1.51 1 94.38 44 SER B O 1
ATOM 2674 N N . PHE B 1 45 ? -25.047 -2.584 3.1 1 95.56 45 PHE B N 1
ATOM 2675 C CA . PHE B 1 45 ? -23.594 -2.662 3.164 1 95.56 45 PHE B CA 1
ATOM 2676 C C . PHE B 1 45 ? -23.141 -4.074 3.525 1 95.56 45 PHE B C 1
ATOM 2678 O O . PHE B 1 45 ? -22.25 -4.629 2.879 1 95.56 45 PHE B O 1
ATOM 2685 N N . GLU B 1 46 ? -23.766 -4.605 4.508 1 94.31 46 GLU B N 1
ATOM 2686 C CA . GLU B 1 46 ? -23.391 -5.93 4.992 1 94.31 46 GLU B CA 1
ATOM 2687 C C . GLU B 1 46 ? -23.531 -6.98 3.893 1 94.31 46 GLU B C 1
ATOM 2689 O O . GLU B 1 46 ? -22.672 -7.852 3.74 1 94.31 46 GLU B O 1
ATOM 2694 N N . CYS B 1 47 ? -24.578 -6.871 3.188 1 94.56 47 CYS B N 1
ATOM 2695 C CA . CYS B 1 47 ? -24.844 -7.832 2.123 1 94.56 47 CYS B CA 1
ATOM 2696 C C . CYS B 1 47 ? -23.75 -7.781 1.061 1 94.56 47 CYS B C 1
ATOM 2698 O O . CYS B 1 47 ? -23.219 -8.82 0.655 1 94.56 47 CYS B O 1
ATOM 2700 N N . ILE B 1 48 ? -23.391 -6.617 0.659 1 95.56 48 ILE B N 1
ATOM 2701 C CA . ILE B 1 48 ? -22.359 -6.445 -0.365 1 95.56 48 ILE B CA 1
ATOM 2702 C C . ILE B 1 48 ? -21.016 -6.926 0.167 1 95.56 48 ILE B C 1
ATOM 2704 O O . ILE B 1 48 ? -20.281 -7.637 -0.526 1 95.56 48 ILE B O 1
ATOM 2708 N N . ASP B 1 49 ? -20.734 -6.543 1.343 1 93.75 49 ASP B N 1
ATOM 2709 C CA . ASP B 1 49 ? -19.484 -6.949 1.981 1 93.75 49 ASP B CA 1
ATOM 2710 C C . ASP B 1 49 ? -19.375 -8.469 2.031 1 93.75 49 ASP B C 1
ATOM 2712 O O . ASP B 1 49 ? -18.328 -9.023 1.671 1 93.75 49 ASP B O 1
ATOM 2716 N N . LEU B 1 50 ? -20.422 -9.141 2.393 1 93.06 50 LEU B N 1
ATOM 2717 C CA . LEU B 1 50 ? -20.438 -10.602 2.506 1 93.06 50 LEU B CA 1
ATOM 2718 C C . LEU B 1 50 ? -20.266 -11.25 1.14 1 93.06 50 LEU B C 1
ATOM 2720 O O . LEU B 1 50 ? -19.516 -12.227 1.003 1 93.06 50 LEU B O 1
ATOM 2724 N N . MET B 1 51 ? -20.938 -10.727 0.207 1 95.88 51 MET B N 1
ATOM 2725 C CA . MET B 1 51 ? -20.844 -11.305 -1.13 1 95.88 51 MET B CA 1
ATOM 2726 C C . MET B 1 51 ? -19.453 -11.133 -1.709 1 95.88 51 MET B C 1
ATOM 2728 O O . MET B 1 51 ? -18.906 -12.047 -2.34 1 95.88 51 MET B O 1
ATOM 2732 N N . LEU B 1 52 ? -18.906 -9.992 -1.493 1 94.44 52 LEU B N 1
ATOM 2733 C CA . LEU B 1 52 ? -17.547 -9.734 -1.976 1 94.44 52 LEU B CA 1
ATOM 2734 C C . LEU B 1 52 ? -16.547 -10.68 -1.314 1 94.44 52 LEU B C 1
ATOM 2736 O O . LEU B 1 52 ? -15.664 -11.211 -1.981 1 94.44 52 LEU B O 1
ATOM 2740 N N . GLU B 1 53 ? -16.703 -10.805 -0.065 1 89.81 53 GLU B N 1
ATOM 2741 C CA . GLU B 1 53 ? -15.836 -11.734 0.658 1 89.81 53 GLU B CA 1
ATOM 2742 C C . GLU B 1 53 ? -15.938 -13.141 0.086 1 89.81 53 GLU B C 1
ATOM 2744 O O . GLU B 1 53 ? -14.93 -13.82 -0.083 1 89.81 53 GLU B O 1
ATOM 2749 N N . GLU B 1 54 ? -17.125 -13.516 -0.18 1 89.75 54 GLU B N 1
ATOM 2750 C CA . GLU B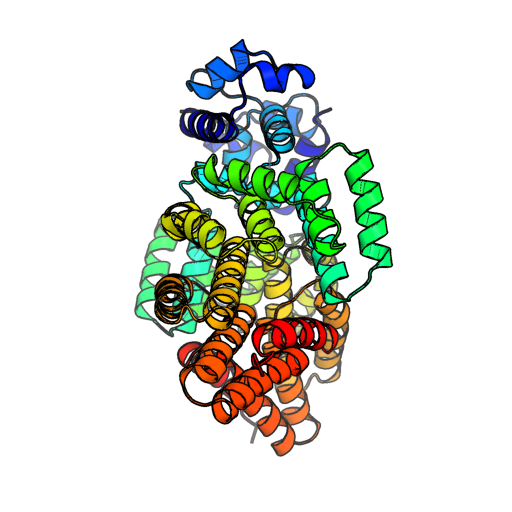 1 54 ? -17.344 -14.836 -0.763 1 89.75 54 GLU B CA 1
ATOM 2751 C C . GLU B 1 54 ? -16.656 -14.969 -2.115 1 89.75 54 GLU B C 1
ATOM 2753 O O . GLU B 1 54 ? -16.188 -16.047 -2.48 1 89.75 54 GLU B O 1
ATOM 2758 N N . MET B 1 55 ? -16.594 -13.883 -2.811 1 91.44 55 MET B N 1
ATOM 2759 C CA . MET B 1 55 ? -15.938 -13.859 -4.117 1 91.44 55 MET B CA 1
ATOM 2760 C C . MET B 1 55 ? -14.438 -13.617 -3.971 1 91.44 55 MET B C 1
ATOM 2762 O O . MET B 1 55 ? -13.719 -13.523 -4.969 1 91.44 55 MET B O 1
ATOM 2766 N N . GLN B 1 56 ? -13.984 -13.469 -2.807 1 86.5 56 GLN B N 1
ATOM 2767 C CA . GLN B 1 56 ? -12.578 -13.211 -2.523 1 86.5 56 GLN B CA 1
ATOM 2768 C C . GLN B 1 56 ? -12.133 -11.875 -3.117 1 86.5 56 GLN B C 1
ATOM 2770 O O . GLN B 1 56 ? -11.055 -11.773 -3.699 1 86.5 56 GLN B O 1
ATOM 2775 N N . VAL B 1 57 ? -13.023 -10.945 -2.988 1 92.06 57 VAL B N 1
ATOM 2776 C CA . VAL B 1 57 ? -12.727 -9.578 -3.396 1 92.06 57 VAL B CA 1
ATOM 2777 C C . VAL B 1 57 ? -12.781 -8.656 -2.18 1 92.06 57 VAL B C 1
ATOM 2779 O O . VAL B 1 57 ? -13.836 -8.453 -1.584 1 92.06 57 VAL B O 1
ATOM 2782 N N . PRO B 1 58 ? -11.633 -8.109 -1.865 1 91.75 58 PRO B N 1
ATOM 2783 C CA . PRO B 1 58 ? -11.664 -7.152 -0.753 1 91.75 58 PRO B CA 1
ATOM 2784 C C . PRO B 1 58 ? -12.531 -5.93 -1.052 1 91.75 58 PRO B C 1
ATOM 2786 O O . PRO B 1 58 ? -12.609 -5.492 -2.201 1 91.75 58 PRO B O 1
ATOM 2789 N N . LEU B 1 59 ? -13.117 -5.387 0.011 1 92.94 59 LEU B N 1
ATOM 2790 C CA . LEU B 1 59 ? -13.93 -4.184 -0.116 1 92.94 59 LEU B CA 1
ATOM 2791 C C . LEU B 1 59 ? -13.133 -3.045 -0.736 1 92.94 59 LEU B C 1
ATOM 2793 O O . LEU B 1 59 ? -13.664 -2.256 -1.516 1 92.94 59 LEU B O 1
ATOM 2797 N N . ALA B 1 60 ? -11.93 -2.969 -0.402 1 90.75 60 ALA B N 1
ATOM 2798 C CA . ALA B 1 60 ? -11.031 -1.944 -0.934 1 90.75 60 ALA B CA 1
ATOM 2799 C C . ALA B 1 60 ? -10.898 -2.062 -2.449 1 90.75 60 ALA B C 1
ATOM 2801 O O . ALA B 1 60 ? -10.852 -1.053 -3.156 1 90.75 60 ALA B O 1
ATOM 2802 N N . GLU B 1 61 ? -10.727 -3.199 -2.889 1 92.94 61 GLU B N 1
ATOM 2803 C CA . GLU B 1 61 ? -10.617 -3.426 -4.324 1 92.94 61 GLU B CA 1
ATOM 2804 C C . GLU B 1 61 ? -11.914 -3.061 -5.043 1 92.94 61 GLU B C 1
ATOM 2806 O O . GLU B 1 61 ? -11.883 -2.465 -6.121 1 92.94 61 GLU B O 1
ATOM 2811 N N . TYR B 1 62 ? -13.062 -3.451 -4.473 1 95.25 62 TYR B N 1
ATOM 2812 C CA . TYR B 1 62 ? -14.359 -3.084 -5.031 1 95.25 62 TYR B CA 1
ATOM 2813 C C . TYR B 1 62 ? -14.492 -1.57 -5.137 1 95.25 62 TYR B C 1
ATOM 2815 O O . TYR B 1 62 ? -14.992 -1.055 -6.145 1 95.25 62 TYR B O 1
ATOM 2823 N N . GLU B 1 63 ? -14.047 -0.909 -4.098 1 92.81 63 GLU B N 1
ATOM 2824 C CA . GLU B 1 63 ? -14.078 0.551 -4.094 1 92.81 63 GLU B CA 1
ATOM 2825 C C . GLU B 1 63 ? -13.297 1.123 -5.27 1 92.81 63 GLU B C 1
ATOM 2827 O O . GLU B 1 63 ? -13.742 2.072 -5.918 1 92.81 63 GLU B O 1
ATOM 2832 N N . LEU B 1 64 ? -12.211 0.58 -5.48 1 91.62 64 LEU B N 1
ATOM 2833 C CA . LEU B 1 64 ? -11.367 1.042 -6.582 1 91.62 64 LEU B CA 1
ATOM 2834 C C . LEU B 1 64 ? -12.094 0.911 -7.914 1 91.62 64 LEU B C 1
ATOM 2836 O O . LEU B 1 64 ? -12.078 1.838 -8.727 1 91.62 64 LEU B O 1
ATOM 2840 N N . ILE B 1 65 ? -12.711 -0.197 -8.094 1 93.94 65 ILE B N 1
ATOM 2841 C CA . ILE B 1 65 ? -13.43 -0.46 -9.336 1 93.94 65 ILE B CA 1
ATOM 2842 C C . ILE B 1 65 ? -14.602 0.503 -9.469 1 93.94 65 ILE B C 1
ATOM 2844 O O . ILE B 1 65 ? -14.812 1.095 -10.531 1 93.94 65 ILE B O 1
ATOM 2848 N N . VAL B 1 66 ? -15.289 0.65 -8.391 1 93.88 66 VAL B N 1
ATOM 2849 C CA . VAL B 1 66 ? -16.453 1.532 -8.383 1 93.88 66 VAL B CA 1
ATOM 2850 C C . VAL B 1 66 ? -16.016 2.957 -8.727 1 93.88 66 VAL B C 1
ATOM 2852 O O . VAL B 1 66 ? -16.75 3.686 -9.398 1 93.88 66 VAL B O 1
ATOM 2855 N N . ASN B 1 67 ? -14.867 3.307 -8.312 1 91.44 67 ASN B N 1
ATOM 2856 C CA . ASN B 1 67 ? -14.352 4.652 -8.539 1 91.44 67 ASN B CA 1
ATOM 2857 C C . ASN B 1 67 ? -13.516 4.723 -9.812 1 91.44 67 ASN B C 1
ATOM 2859 O O . ASN B 1 67 ? -12.641 5.582 -9.945 1 91.44 67 ASN B O 1
ATOM 2863 N N . ASN B 1 68 ? -13.656 3.752 -10.703 1 91.56 68 ASN B N 1
ATOM 2864 C CA . ASN B 1 68 ? -12.953 3.691 -11.984 1 91.56 68 ASN B CA 1
ATOM 2865 C C . ASN B 1 68 ? -11.438 3.643 -11.781 1 91.56 68 ASN B C 1
ATOM 2867 O O . ASN B 1 68 ? -10.695 4.32 -12.492 1 91.56 68 ASN B O 1
ATOM 2871 N N . TYR B 1 69 ? -11.078 2.996 -10.719 1 90.69 69 TYR B N 1
ATOM 2872 C CA . TYR B 1 69 ? -9.688 2.693 -10.398 1 90.69 69 TYR B CA 1
ATOM 2873 C C . TYR B 1 69 ? -8.93 3.957 -10 1 90.69 69 TYR B C 1
ATOM 2875 O O . TYR B 1 69 ? -7.711 4.035 -10.164 1 90.69 69 TYR B O 1
ATOM 2883 N N . MET B 1 70 ? -9.68 4.844 -9.586 1 87 70 MET B N 1
ATOM 2884 C CA . MET B 1 70 ? -9.102 6.059 -9.023 1 87 70 MET B CA 1
ATOM 2885 C C . MET B 1 70 ? -9.211 6.059 -7.5 1 87 70 MET B C 1
ATOM 2887 O O . MET B 1 70 ? -10.227 5.633 -6.949 1 87 70 MET B O 1
ATOM 2891 N N . PRO B 1 71 ? -8.133 6.398 -6.949 1 81.81 71 PRO B N 1
ATOM 2892 C CA . PRO B 1 71 ? -8.297 6.582 -5.504 1 81.81 71 PRO B CA 1
ATOM 2893 C C . PRO B 1 71 ? -9.312 7.672 -5.16 1 81.81 71 PRO B C 1
ATOM 2895 O O . PRO B 1 71 ? -9.773 8.391 -6.047 1 81.81 71 PRO B O 1
ATOM 2898 N N . ASN B 1 72 ? -9.781 7.695 -3.896 1 83 72 ASN B N 1
ATOM 2899 C CA . ASN B 1 72 ? -10.648 8.797 -3.496 1 83 72 ASN B CA 1
ATOM 2900 C C . ASN B 1 72 ? -9.93 10.141 -3.604 1 83 72 ASN B C 1
ATOM 2902 O O . ASN B 1 72 ? -8.703 10.188 -3.744 1 83 72 ASN B O 1
ATOM 2906 N N . PHE B 1 73 ? -10.68 11.172 -3.631 1 83.94 73 PHE B N 1
ATOM 2907 C CA . PHE B 1 73 ? -10.133 12.5 -3.91 1 83.94 73 PHE B CA 1
ATOM 2908 C C . PHE B 1 73 ? -8.977 12.82 -2.975 1 83.94 73 PHE B C 1
ATOM 2910 O O . PHE B 1 73 ? -7.922 13.273 -3.42 1 83.94 73 PHE B O 1
ATOM 2917 N N . GLN B 1 74 ? -9.18 12.562 -1.751 1 87.56 74 GLN B N 1
ATOM 2918 C CA . GLN B 1 74 ? -8.156 12.898 -0.764 1 87.56 74 GLN B CA 1
ATOM 2919 C C . GLN B 1 74 ? -6.855 12.164 -1.043 1 87.56 74 GLN B C 1
ATOM 2921 O O . GLN B 1 74 ? -5.781 12.766 -1.038 1 87.56 74 GLN B O 1
ATOM 2926 N N . GLU B 1 75 ? -7.027 10.93 -1.309 1 86.62 75 GLU B N 1
ATOM 2927 C CA . GLU B 1 75 ? -5.852 10.109 -1.578 1 86.62 75 GLU B CA 1
ATOM 2928 C C . GLU B 1 75 ? -5.168 10.531 -2.875 1 86.62 75 GLU B C 1
ATOM 2930 O O . GLU B 1 75 ? -3.938 10.586 -2.945 1 86.62 75 GLU B O 1
ATOM 2935 N N . PHE B 1 76 ? -5.977 10.766 -3.826 1 88 76 PHE B N 1
ATOM 2936 C CA . PHE B 1 76 ? -5.438 11.219 -5.102 1 88 76 PHE B CA 1
ATOM 2937 C C . PHE B 1 76 ? -4.699 12.547 -4.938 1 88 76 PHE B C 1
ATOM 2939 O O . PHE B 1 76 ? -3.607 12.727 -5.477 1 88 76 PHE B O 1
ATOM 2946 N N . PHE B 1 77 ? -5.281 13.422 -4.242 1 91.06 77 PHE B N 1
ATOM 2947 C CA . PHE B 1 77 ? -4.707 14.75 -4.023 1 91.06 77 PHE B CA 1
ATOM 2948 C C . PHE B 1 77 ? -3.377 14.641 -3.287 1 91.06 77 PHE B C 1
ATOM 2950 O O . PHE B 1 77 ? -2.402 15.305 -3.658 1 91.06 77 PHE B O 1
ATOM 2957 N N . ILE B 1 78 ? -3.35 13.805 -2.322 1 91.31 78 ILE B N 1
ATOM 2958 C CA . ILE B 1 78 ? -2.143 13.625 -1.521 1 91.31 78 ILE B CA 1
ATOM 2959 C C . ILE B 1 78 ? -1.03 13.047 -2.391 1 91.31 78 ILE B C 1
ATOM 2961 O O . ILE B 1 78 ? 0.118 13.492 -2.32 1 91.31 78 ILE B O 1
ATOM 2965 N N . LEU B 1 79 ? -1.396 12.133 -3.162 1 89.38 79 LEU B N 1
ATOM 2966 C CA . LEU B 1 79 ? -0.43 11.523 -4.07 1 89.38 79 LEU B CA 1
ATOM 2967 C C . LEU B 1 79 ? 0.152 12.562 -5.02 1 89.38 79 LEU B C 1
ATOM 2969 O O . LEU B 1 79 ? 1.366 12.609 -5.234 1 89.38 79 LEU B O 1
ATOM 2973 N N . GLU B 1 80 ? -0.709 13.352 -5.586 1 91.62 80 GLU B N 1
ATOM 2974 C CA . GLU B 1 80 ? -0.26 14.383 -6.52 1 91.62 80 GLU B CA 1
ATOM 2975 C C . GLU B 1 80 ? 0.622 15.414 -5.824 1 91.62 80 GLU B C 1
ATOM 2977 O O . GLU B 1 80 ? 1.599 15.891 -6.402 1 91.62 80 GLU B O 1
ATOM 2982 N N . LEU B 1 81 ? 0.254 15.727 -4.68 1 94.25 81 LEU B N 1
ATOM 2983 C CA . LEU B 1 81 ? 1.026 16.703 -3.908 1 94.25 81 LEU B CA 1
ATOM 2984 C C . LEU B 1 81 ? 2.422 16.156 -3.607 1 94.25 81 LEU B C 1
ATOM 2986 O O . LEU B 1 81 ? 3.412 16.891 -3.74 1 94.25 81 LEU B O 1
ATOM 2990 N N . GLU B 1 82 ? 2.533 14.922 -3.254 1 91.38 82 GLU B N 1
ATOM 2991 C CA . GLU B 1 82 ? 3.818 14.297 -2.967 1 91.38 82 GLU B CA 1
ATOM 2992 C C . GLU B 1 82 ? 4.691 14.234 -4.215 1 91.38 82 GLU B C 1
ATOM 2994 O O . GLU B 1 82 ? 5.895 14.508 -4.152 1 91.38 82 GLU B O 1
ATOM 2999 N N . LYS B 1 83 ? 4.043 13.852 -5.25 1 90.31 83 LYS B N 1
ATOM 3000 C CA . LYS B 1 83 ? 4.77 13.82 -6.52 1 90.31 83 LYS B CA 1
ATOM 3001 C C . LYS B 1 83 ? 5.34 15.195 -6.859 1 90.31 83 LYS B C 1
ATOM 3003 O O . LYS B 1 83 ? 6.492 15.312 -7.273 1 90.31 83 LYS B O 1
ATOM 3008 N N . ALA B 1 84 ? 4.504 16.203 -6.699 1 93.62 84 ALA B N 1
ATOM 3009 C CA . ALA B 1 84 ? 4.934 17.578 -6.984 1 93.62 84 ALA B CA 1
ATOM 3010 C C . ALA B 1 84 ? 6.059 18 -6.047 1 93.62 84 ALA B C 1
ATOM 3012 O O . ALA B 1 84 ? 6.98 18.703 -6.457 1 93.62 84 ALA B O 1
ATOM 3013 N N . GLU B 1 85 ? 5.984 17.547 -4.844 1 90.75 85 GLU B N 1
ATOM 3014 C CA . GLU B 1 85 ? 7.012 17.875 -3.859 1 90.75 85 GLU B CA 1
ATOM 3015 C C . GLU B 1 85 ? 8.352 17.25 -4.223 1 90.75 85 GLU B C 1
ATOM 3017 O O . GLU B 1 85 ? 9.383 17.922 -4.234 1 90.75 85 GLU B O 1
ATOM 3022 N N . PHE B 1 86 ? 8.297 15.992 -4.523 1 88.12 86 PHE B N 1
ATOM 3023 C CA . PHE B 1 86 ? 9.516 15.266 -4.871 1 88.12 86 PHE B CA 1
ATOM 3024 C C . PHE B 1 86 ? 10.156 15.852 -6.125 1 88.12 86 PHE B C 1
ATOM 3026 O O . PHE B 1 86 ? 11.383 15.867 -6.254 1 88.12 86 PHE B O 1
ATOM 3033 N N . SER B 1 87 ? 9.312 16.344 -6.977 1 89.69 87 SER B N 1
ATOM 3034 C CA . SER B 1 87 ? 9.828 16.875 -8.227 1 89.69 87 SER B CA 1
ATOM 3035 C C . SER B 1 87 ? 10.148 18.375 -8.102 1 89.69 87 SER B C 1
ATOM 3037 O O . SER B 1 87 ? 10.547 19.016 -9.07 1 89.69 87 SER B O 1
ATOM 3039 N N . GLN B 1 88 ? 9.82 18.859 -6.941 1 88.69 88 GLN B N 1
ATOM 3040 C CA . GLN B 1 88 ? 10.047 20.281 -6.668 1 88.69 88 GLN B CA 1
ATOM 3041 C C . GLN B 1 88 ? 9.352 21.156 -7.703 1 88.69 88 GLN B C 1
ATOM 3043 O O . GLN B 1 88 ? 9.93 22.125 -8.203 1 88.69 88 GLN B O 1
ATOM 3048 N N . ASN B 1 89 ? 8.219 20.719 -8.102 1 92.81 89 ASN B N 1
ATOM 3049 C CA . ASN B 1 89 ? 7.398 21.438 -9.07 1 92.81 89 ASN B CA 1
ATOM 3050 C C . ASN B 1 89 ? 6.477 22.453 -8.391 1 92.81 89 ASN B C 1
ATOM 3052 O O . ASN B 1 89 ? 5.309 22.156 -8.133 1 92.81 89 ASN B O 1
ATOM 3056 N N . ARG B 1 90 ? 6.93 23.609 -8.227 1 93.25 90 ARG B N 1
ATOM 3057 C CA . ARG B 1 90 ? 6.207 24.641 -7.484 1 93.25 90 ARG B CA 1
ATOM 3058 C C . ARG B 1 90 ? 4.926 25.031 -8.203 1 93.25 90 ARG B C 1
ATOM 3060 O O . ARG B 1 90 ? 3.918 25.344 -7.562 1 93.25 90 ARG B O 1
ATOM 3067 N N . ASP B 1 91 ? 5.012 25.062 -9.5 1 96.25 91 ASP B N 1
ATOM 3068 C CA . ASP B 1 91 ? 3.832 25.422 -10.281 1 96.25 91 ASP B CA 1
ATOM 3069 C C . ASP B 1 91 ? 2.703 24.406 -10.055 1 96.25 91 ASP B C 1
ATOM 3071 O O . ASP B 1 91 ? 1.542 24.797 -9.906 1 96.25 91 ASP B O 1
ATOM 3075 N N . LYS B 1 92 ? 3.121 23.203 -10.031 1 96.69 92 LYS B N 1
ATOM 3076 C CA . LYS B 1 92 ? 2.119 22.172 -9.789 1 96.69 92 LYS B CA 1
ATOM 3077 C C . LYS B 1 92 ? 1.532 22.281 -8.383 1 96.69 92 LYS B C 1
ATOM 3079 O O . LYS B 1 92 ? 0.34 22.047 -8.188 1 96.69 92 LYS B O 1
ATOM 3084 N N . ILE B 1 93 ? 2.279 22.594 -7.453 1 96.75 93 ILE B N 1
ATOM 3085 C CA . ILE B 1 93 ? 1.807 22.766 -6.086 1 96.75 93 ILE B CA 1
ATOM 3086 C C . ILE B 1 93 ? 0.812 23.922 -6.02 1 96.75 93 ILE B C 1
ATOM 3088 O O . ILE B 1 93 ? -0.231 23.812 -5.371 1 96.75 93 ILE B O 1
ATOM 3092 N N . LYS B 1 94 ? 1.109 24.953 -6.746 1 96.88 94 LYS B N 1
ATOM 3093 C CA . LYS B 1 94 ? 0.202 26.094 -6.797 1 96.88 94 LYS B CA 1
ATOM 3094 C C . LYS B 1 94 ? -1.124 25.719 -7.449 1 96.88 94 LYS B C 1
ATOM 3096 O O . LYS B 1 94 ? -2.188 26.156 -7.012 1 96.88 94 LYS B O 1
ATOM 3101 N N . GLU B 1 95 ? -0.976 25 -8.453 1 97.06 95 GLU B N 1
ATOM 3102 C CA . GLU B 1 95 ? -2.18 24.516 -9.117 1 97.06 95 GLU B CA 1
ATOM 3103 C C . GLU B 1 95 ? -3.041 23.688 -8.164 1 97.06 95 GLU B C 1
ATOM 3105 O O . GLU B 1 95 ? -4.262 23.859 -8.117 1 97.06 95 GLU B O 1
ATOM 3110 N N . LEU B 1 96 ? -2.406 22.797 -7.445 1 96.19 96 LEU B N 1
ATOM 3111 C CA . LEU B 1 96 ? -3.107 21.969 -6.477 1 96.19 96 LEU B CA 1
ATOM 3112 C C . LEU B 1 96 ? -3.746 22.812 -5.383 1 96.19 96 LEU B C 1
ATOM 3114 O O . LEU B 1 96 ? -4.84 22.5 -4.906 1 96.19 96 LEU B O 1
ATOM 3118 N N . TYR B 1 97 ? -3.086 23.875 -5.043 1 96.25 97 TYR B N 1
ATOM 3119 C CA . TYR B 1 97 ? -3.629 24.781 -4.047 1 96.25 97 TYR B CA 1
ATOM 3120 C C . TYR B 1 97 ? -4.934 25.406 -4.531 1 96.25 97 TYR B C 1
ATOM 3122 O O . TYR B 1 97 ? -5.922 25.438 -3.795 1 96.25 97 TYR B O 1
ATOM 3130 N N . SER B 1 98 ? -4.891 25.891 -5.742 1 95.94 98 SER B N 1
ATOM 3131 C CA . SER B 1 98 ? -6.082 26.5 -6.324 1 95.94 98 SER B CA 1
ATOM 3132 C C . SER B 1 98 ? -7.227 25.5 -6.414 1 95.94 98 SER B C 1
ATOM 3134 O O . SER B 1 98 ? -8.375 25.828 -6.125 1 95.94 98 SER B O 1
ATOM 3136 N N . GLU B 1 99 ? -6.871 24.312 -6.754 1 94.19 99 GLU B N 1
ATOM 3137 C CA . GLU B 1 99 ? -7.867 23.25 -6.906 1 94.19 99 GLU B CA 1
ATOM 3138 C C . GLU B 1 99 ? -8.531 22.922 -5.57 1 94.19 99 GLU B C 1
ATOM 3140 O O . GLU B 1 99 ? -9.758 22.828 -5.492 1 94.19 99 GLU B O 1
ATOM 3145 N N . VAL B 1 100 ? -7.742 22.75 -4.582 1 94.12 100 VAL B N 1
ATOM 3146 C CA . VAL B 1 100 ? -8.281 22.297 -3.303 1 94.12 100 VAL B CA 1
ATOM 3147 C C . VAL B 1 100 ? -9.062 23.438 -2.646 1 94.12 100 VAL B C 1
ATOM 3149 O O . VAL B 1 100 ? -10.062 23.203 -1.967 1 94.12 100 VAL B O 1
ATOM 3152 N N . LYS B 1 101 ? -8.617 24.594 -2.859 1 92.88 101 LYS B N 1
ATOM 3153 C CA . LYS B 1 101 ? -9.336 25.75 -2.328 1 92.88 101 LYS B CA 1
ATOM 3154 C C . LYS B 1 101 ? -10.766 25.812 -2.857 1 92.88 101 LYS B C 1
ATOM 3156 O O . LYS B 1 101 ? -11.688 26.172 -2.127 1 92.88 101 LYS B O 1
ATOM 3161 N N . GLU B 1 102 ? -10.906 25.438 -4.008 1 92.56 102 GLU B N 1
ATOM 3162 C CA . GLU B 1 102 ? -12.219 25.453 -4.656 1 92.56 102 GLU B CA 1
ATOM 3163 C C . GLU B 1 102 ? -13.141 24.391 -4.07 1 92.56 102 GLU B C 1
ATOM 3165 O O . GLU B 1 102 ? -14.367 24.547 -4.082 1 92.56 102 GLU B O 1
ATOM 3170 N N . THR B 1 103 ? -12.594 23.328 -3.58 1 87.81 103 THR B N 1
ATOM 3171 C CA . THR B 1 103 ? -13.398 22.25 -3.02 1 87.81 103 THR B CA 1
ATOM 3172 C C . THR B 1 103 ? -13.914 22.625 -1.633 1 87.81 103 THR B C 1
ATOM 3174 O O . THR B 1 103 ? -14.883 22.031 -1.146 1 87.81 103 THR B O 1
ATOM 3177 N N . GLY B 1 104 ? -13.234 23.547 -0.974 1 86.81 104 GLY B N 1
ATOM 3178 C CA . GLY B 1 104 ? -13.625 23.938 0.372 1 86.81 104 GLY B CA 1
ATOM 3179 C C . GLY B 1 104 ? -13.031 23.047 1.446 1 86.81 104 GLY B C 1
ATOM 3180 O O . GLY B 1 104 ? -13.367 23.172 2.625 1 86.81 104 GLY B O 1
ATOM 3181 N N . ASN B 1 105 ? -12.219 22.141 1.094 1 88.38 105 ASN B N 1
ATOM 3182 C CA . ASN B 1 105 ? -11.539 21.312 2.074 1 88.38 105 ASN B CA 1
ATOM 3183 C C . ASN B 1 105 ? -10.461 22.078 2.826 1 88.38 105 ASN B C 1
ATOM 3185 O O . ASN B 1 105 ? -9.344 22.219 2.338 1 88.38 105 ASN B O 1
ATOM 3189 N N . HIS B 1 106 ? -10.758 22.406 3.943 1 92.06 106 HIS B N 1
ATOM 3190 C CA . HIS B 1 106 ? -9.945 23.344 4.703 1 92.06 106 HIS B CA 1
ATOM 3191 C C . HIS B 1 106 ? -8.617 22.703 5.117 1 92.06 106 HIS B C 1
ATOM 3193 O O . HIS B 1 106 ? -7.551 23.281 4.891 1 92.06 106 HIS B O 1
ATOM 3199 N N . LEU B 1 107 ? -8.633 21.531 5.652 1 92 107 LEU B N 1
ATOM 3200 C CA . LEU B 1 107 ? -7.422 20.891 6.148 1 92 107 LEU B CA 1
ATOM 3201 C C . LEU B 1 107 ? -6.469 20.578 5 1 92 107 LEU B C 1
ATOM 3203 O O . LEU B 1 107 ? -5.254 20.734 5.133 1 92 107 LEU B O 1
ATOM 3207 N N . LEU B 1 108 ? -7.035 20.156 3.908 1 92.31 108 LEU B N 1
ATOM 3208 C CA . LEU B 1 108 ? -6.199 19.891 2.742 1 92.31 108 LEU B CA 1
ATOM 3209 C C . LEU B 1 108 ? -5.578 21.188 2.213 1 92.31 108 LEU B C 1
ATOM 3211 O O . LEU B 1 108 ? -4.445 21.172 1.731 1 92.31 108 LEU B O 1
ATOM 3215 N N . THR B 1 109 ? -6.324 22.203 2.301 1 95.06 109 THR B N 1
ATOM 3216 C CA . THR B 1 109 ? -5.805 23.5 1.886 1 95.06 109 THR B CA 1
ATOM 3217 C C . THR B 1 109 ? -4.594 23.891 2.73 1 95.06 109 THR B C 1
ATOM 3219 O O . THR B 1 109 ? -3.574 24.328 2.197 1 95.06 109 THR B O 1
ATOM 3222 N N . ILE B 1 110 ? -4.719 23.719 4.012 1 95.38 110 ILE B N 1
ATOM 3223 C CA . ILE B 1 110 ? -3.619 24.031 4.918 1 95.38 110 ILE B CA 1
ATOM 3224 C C . ILE B 1 110 ? -2.416 23.141 4.586 1 95.38 110 ILE B C 1
ATOM 3226 O O . ILE B 1 110 ? -1.273 23.609 4.613 1 95.38 110 ILE B O 1
ATOM 3230 N N . THR B 1 111 ? -2.682 21.938 4.246 1 93.5 111 THR B N 1
ATOM 3231 C CA . THR B 1 111 ? -1.629 20.984 3.916 1 93.5 111 THR B CA 1
ATOM 3232 C C . THR B 1 111 ? -0.806 21.484 2.73 1 93.5 111 THR B C 1
ATOM 3234 O O . THR B 1 111 ? 0.425 21.406 2.744 1 93.5 111 THR B O 1
ATOM 3237 N N . VAL B 1 112 ? -1.493 21.984 1.752 1 96 112 VAL B N 1
ATOM 3238 C CA . VAL B 1 112 ? -0.789 22.469 0.571 1 96 112 VAL B CA 1
ATOM 3239 C C . VAL B 1 112 ? 0.043 23.703 0.938 1 96 112 VAL B C 1
ATOM 3241 O O . VAL B 1 112 ? 1.131 23.906 0.395 1 96 112 VAL B O 1
ATOM 3244 N N . LYS B 1 113 ? -0.464 24.469 1.861 1 95.81 113 LYS B N 1
ATOM 3245 C CA . LYS B 1 113 ? 0.243 25.672 2.307 1 95.81 113 LYS B CA 1
ATOM 3246 C C . LYS B 1 113 ? 1.581 25.312 2.947 1 95.81 113 LYS B C 1
ATOM 3248 O O . LYS B 1 113 ? 2.535 26.094 2.885 1 95.81 113 LYS B O 1
ATOM 3253 N N . THR B 1 114 ? 1.667 24.156 3.562 1 94.94 114 THR B N 1
ATOM 3254 C CA . THR B 1 114 ? 2.93 23.719 4.141 1 94.94 114 THR B CA 1
ATOM 3255 C C . THR B 1 114 ? 3.996 23.562 3.061 1 94.94 114 THR B C 1
ATOM 3257 O O . THR B 1 114 ? 5.18 23.812 3.309 1 94.94 114 THR B O 1
ATOM 3260 N N . LYS B 1 115 ? 3.582 23.141 1.873 1 93.62 115 LYS B N 1
ATOM 3261 C CA . LYS B 1 115 ? 4.516 22.922 0.773 1 93.62 115 LYS B CA 1
ATOM 3262 C C . LYS B 1 115 ? 4.902 24.234 0.109 1 93.62 115 LYS B C 1
ATOM 3264 O O . LYS B 1 115 ? 6 24.359 -0.435 1 93.62 115 LYS B O 1
ATOM 3269 N N . LEU B 1 116 ? 4.012 25.203 0.292 1 93.81 116 LEU B N 1
ATOM 3270 C CA . LEU B 1 116 ? 4.266 26.531 -0.283 1 93.81 116 LEU B CA 1
ATOM 3271 C C . LEU B 1 116 ? 5.051 27.406 0.689 1 93.81 116 LEU B C 1
ATOM 3273 O O . LEU B 1 116 ? 5.605 28.422 0.296 1 93.81 116 LEU B O 1
ATOM 3277 N N . GLY B 1 117 ? 5.129 27.016 1.919 1 92.06 117 GLY B N 1
ATOM 3278 C CA . GLY B 1 117 ? 5.809 27.812 2.934 1 92.06 117 GLY B CA 1
ATOM 3279 C C . GLY B 1 117 ? 5.004 29.016 3.393 1 92.06 117 GLY B C 1
ATOM 3280 O O . GLY B 1 117 ? 5.566 29.984 3.895 1 92.06 117 GLY B O 1
ATOM 3281 N N . THR B 1 118 ? 3.662 28.938 3.201 1 94.19 118 THR B N 1
ATOM 3282 C CA . THR B 1 118 ? 2.814 30.094 3.516 1 94.19 118 THR B CA 1
ATOM 3283 C C . THR B 1 118 ? 1.919 29.781 4.715 1 94.19 118 THR B C 1
ATOM 3285 O O . THR B 1 118 ? 1.035 30.578 5.051 1 94.19 118 THR B O 1
ATOM 3288 N N . ILE B 1 119 ? 2.107 28.703 5.371 1 96.25 119 ILE B N 1
ATOM 3289 C CA . ILE B 1 119 ? 1.268 28.297 6.496 1 96.25 119 ILE B CA 1
ATOM 3290 C C . ILE B 1 119 ? 1.536 29.219 7.688 1 96.25 119 ILE B C 1
ATOM 3292 O O . ILE B 1 119 ? 2.684 29.594 7.945 1 96.25 119 ILE B O 1
ATOM 3296 N N . SER B 1 120 ? 0.47 29.656 8.336 1 95.81 120 SER B N 1
ATOM 3297 C CA . SER B 1 120 ? 0.591 30.5 9.516 1 95.81 120 SER B CA 1
ATOM 3298 C C . SER B 1 120 ? 0.688 29.672 10.789 1 95.81 120 SER B C 1
ATOM 3300 O O . SER B 1 120 ? 0.349 28.484 10.789 1 95.81 120 SER B O 1
ATOM 3302 N N . GLN B 1 121 ? 1.115 30.281 11.852 1 95.12 121 GLN B N 1
ATOM 3303 C CA . GLN B 1 121 ? 1.222 29.578 13.125 1 95.12 121 GLN B CA 1
ATOM 3304 C C . GLN B 1 121 ? -0.157 29.219 13.68 1 95.12 121 GLN B C 1
ATOM 3306 O O . GLN B 1 121 ? -0.317 28.203 14.359 1 95.12 121 GLN B O 1
ATOM 3311 N N . ILE B 1 122 ? -1.077 30.016 13.328 1 96.81 122 ILE B N 1
ATOM 3312 C CA . ILE B 1 122 ? -2.451 29.734 13.727 1 96.81 122 ILE B CA 1
ATOM 3313 C C . ILE B 1 122 ? -2.93 28.453 13.062 1 96.81 122 ILE B C 1
ATOM 3315 O O . ILE B 1 122 ? -3.561 27.609 13.703 1 96.81 122 ILE B O 1
ATOM 3319 N N . GLU B 1 123 ? -2.623 28.328 11.805 1 97.19 123 GLU B N 1
ATOM 3320 C CA . GLU B 1 123 ? -2.996 27.141 11.047 1 97.19 123 GLU B CA 1
ATOM 3321 C C . GLU B 1 123 ? -2.246 25.906 11.555 1 97.19 123 GLU B C 1
ATOM 3323 O O . GLU B 1 123 ? -2.805 24.797 11.594 1 97.19 123 GLU B O 1
ATOM 3328 N N . VAL B 1 124 ? -0.981 26.062 11.906 1 97.19 124 VAL B N 1
ATOM 3329 C CA . VAL B 1 124 ? -0.204 24.969 12.484 1 97.19 124 VAL B CA 1
ATOM 3330 C C . VAL B 1 124 ? -0.883 24.469 13.758 1 97.19 124 VAL B C 1
ATOM 3332 O O . VAL B 1 124 ? -1.035 23.266 13.961 1 97.19 124 VAL B O 1
ATOM 3335 N N . LYS B 1 125 ? -1.294 25.422 14.562 1 96.56 125 LYS B N 1
ATOM 3336 C CA . LYS B 1 125 ? -1.964 25.078 15.812 1 96.56 125 LYS B CA 1
ATOM 3337 C C . LYS B 1 125 ? -3.303 24.391 15.555 1 96.56 125 LYS B C 1
ATOM 3339 O O . LYS B 1 125 ? -3.717 23.516 16.328 1 96.56 125 LYS B O 1
ATOM 3344 N N . GLU B 1 126 ? -3.924 24.828 14.531 1 96.44 126 GLU B N 1
ATOM 3345 C CA . GLU B 1 126 ? -5.188 24.203 14.148 1 96.44 126 GLU B CA 1
ATOM 3346 C C . GLU B 1 126 ? -5 22.734 13.828 1 96.44 126 GLU B C 1
ATOM 3348 O O . GLU B 1 126 ? -5.785 21.891 14.273 1 96.44 126 GLU B O 1
ATOM 3353 N N . ILE B 1 127 ? -3.99 22.391 13.047 1 95.88 127 ILE B N 1
ATOM 3354 C CA . ILE B 1 127 ? -3.701 21 12.695 1 95.88 127 ILE B CA 1
ATOM 3355 C C . ILE B 1 127 ? -3.314 20.219 13.953 1 95.88 127 ILE B C 1
ATOM 3357 O O . ILE B 1 127 ? -3.768 19.094 14.156 1 95.88 127 ILE B O 1
ATOM 3361 N N . GLU B 1 128 ? -2.494 20.875 14.742 1 95.75 128 GLU B N 1
ATOM 3362 C CA . GLU B 1 128 ? -2.09 20.234 15.992 1 95.75 128 GLU B CA 1
ATOM 3363 C C . GLU B 1 128 ? -3.303 19.875 16.844 1 95.75 128 GLU B C 1
ATOM 3365 O O . GLU B 1 128 ? -3.412 18.75 17.328 1 95.75 128 GLU B O 1
ATOM 3370 N N . THR B 1 129 ? -4.172 20.844 16.984 1 95.25 129 THR B N 1
ATOM 3371 C CA . THR B 1 129 ? -5.379 20.641 17.781 1 95.25 129 THR B CA 1
ATOM 3372 C C . THR B 1 129 ? -6.246 19.531 17.188 1 95.25 129 THR B C 1
ATOM 3374 O O . THR B 1 129 ? -6.773 18.688 17.906 1 95.25 129 THR B O 1
ATOM 3377 N N . TYR B 1 130 ? -6.363 19.594 15.891 1 94.38 130 TYR B N 1
ATOM 3378 C CA . TYR B 1 130 ? -7.137 18.562 15.195 1 94.38 130 TYR B CA 1
ATOM 3379 C C . TYR B 1 130 ? -6.566 17.172 15.461 1 94.38 130 TYR B C 1
ATOM 3381 O O . TYR B 1 130 ? -7.305 16.25 15.828 1 94.38 130 TYR B O 1
ATOM 3389 N N . LEU B 1 131 ? -5.281 17.016 15.32 1 94.69 131 LEU B N 1
ATOM 3390 C CA . LEU B 1 131 ? -4.617 15.719 15.492 1 94.69 131 LEU B CA 1
ATOM 3391 C C . LEU B 1 131 ? -4.73 15.234 16.938 1 94.69 131 LEU B C 1
ATOM 3393 O O . LEU B 1 131 ? -4.922 14.047 17.172 1 94.69 131 LEU B O 1
ATOM 3397 N N . CYS B 1 132 ? -4.664 16.141 17.828 1 93.44 132 CYS B N 1
ATOM 3398 C CA . CYS B 1 132 ? -4.73 15.781 19.234 1 93.44 132 CYS B CA 1
ATOM 3399 C C . CYS B 1 132 ? -6.125 15.289 19.609 1 93.44 132 CYS B C 1
ATOM 3401 O O . CYS B 1 132 ? -6.281 14.5 20.547 1 93.44 132 CYS B O 1
ATOM 3403 N N . ASN B 1 133 ? -7.094 15.695 18.844 1 91.88 133 ASN B N 1
ATOM 3404 C CA . ASN B 1 133 ? -8.477 15.344 19.156 1 91.88 133 ASN B CA 1
ATOM 3405 C C . ASN B 1 133 ? -8.859 13.992 18.547 1 91.88 133 ASN B C 1
ATOM 3407 O O . ASN B 1 133 ? -9.906 13.438 18.875 1 91.88 133 ASN B O 1
ATOM 3411 N N . ILE B 1 134 ? -8.039 13.508 17.703 1 92.31 134 ILE B N 1
ATOM 3412 C CA . ILE B 1 134 ? -8.328 12.234 17.062 1 92.31 134 ILE B CA 1
ATOM 3413 C C . ILE B 1 134 ? -7.652 11.102 17.828 1 92.31 134 ILE B C 1
ATOM 3415 O O . ILE B 1 134 ? -6.449 11.148 18.094 1 92.31 134 ILE B O 1
ATOM 3419 N N . GLU B 1 135 ? -8.383 10.07 18.141 1 89.94 135 GLU B N 1
ATOM 3420 C CA . GLU B 1 135 ? -7.871 8.969 18.938 1 89.94 135 GLU B CA 1
ATOM 3421 C C . GLU B 1 135 ? -6.992 8.039 18.109 1 89.94 135 GLU B C 1
ATOM 3423 O O . GLU B 1 135 ? -5.93 7.609 18.562 1 89.94 135 GLU B O 1
ATOM 3428 N N . GLU B 1 136 ? -7.441 7.688 17.016 1 91.81 136 GLU B N 1
ATOM 3429 C CA . GLU B 1 136 ? -6.688 6.84 16.094 1 91.81 136 GLU B CA 1
ATOM 3430 C C . GLU B 1 136 ? -6.477 7.531 14.758 1 91.81 136 GLU B C 1
ATOM 3432 O O . GLU B 1 136 ? -7.438 7.977 14.125 1 91.81 136 GLU B O 1
ATOM 3437 N N . TRP B 1 137 ? -5.25 7.59 14.422 1 93.62 137 TRP B N 1
ATOM 3438 C CA . TRP B 1 137 ? -4.902 8.328 13.203 1 93.62 137 TRP B CA 1
ATOM 3439 C C . TRP B 1 137 ? -4.996 7.426 11.977 1 93.62 137 TRP B C 1
ATOM 3441 O O . TRP B 1 137 ? -4.309 6.406 11.898 1 93.62 137 TRP B O 1
ATOM 3451 N N . GLY B 1 138 ? -5.891 7.805 11.07 1 92.19 138 GLY B N 1
ATOM 3452 C CA . GLY B 1 138 ? -5.883 7.191 9.75 1 92.19 138 GLY B CA 1
ATOM 3453 C C . GLY B 1 138 ? -4.82 7.766 8.836 1 92.19 138 GLY B C 1
ATOM 3454 O O . GLY B 1 138 ? -3.896 8.445 9.289 1 92.19 138 GLY B O 1
ATOM 3455 N N . TYR B 1 139 ? -4.961 7.445 7.613 1 92.5 139 TYR B N 1
ATOM 3456 C CA . TYR B 1 139 ? -3.939 7.875 6.664 1 92.5 139 TYR B CA 1
ATOM 3457 C C . TYR B 1 139 ? -3.926 9.391 6.523 1 92.5 139 TYR B C 1
ATOM 3459 O O . TYR B 1 139 ? -2.861 9.992 6.367 1 92.5 139 TYR B O 1
ATOM 3467 N N . PHE B 1 140 ? -5.047 9.945 6.559 1 93.06 140 PHE B N 1
ATOM 3468 C CA . PHE B 1 140 ? -5.152 11.391 6.414 1 93.06 140 PHE B CA 1
ATOM 3469 C C . PHE B 1 140 ? -4.457 12.102 7.566 1 93.06 140 PHE B C 1
ATOM 3471 O O . PHE B 1 140 ? -3.678 13.031 7.352 1 93.06 140 PHE B O 1
ATOM 3478 N N . GLU B 1 141 ? -4.742 11.703 8.773 1 94.56 141 GLU B N 1
ATOM 3479 C CA . GLU B 1 141 ? -4.133 12.305 9.961 1 94.56 141 GLU B CA 1
ATOM 3480 C C . GLU B 1 141 ? -2.617 12.133 9.945 1 94.56 141 GLU B C 1
ATOM 3482 O O . GLU B 1 141 ? -1.882 13.078 10.25 1 94.56 141 GLU B O 1
ATOM 3487 N N . LEU B 1 142 ? -2.197 10.953 9.547 1 95.44 142 LEU B N 1
ATOM 3488 C CA . LEU B 1 142 ? -0.765 10.695 9.445 1 95.44 142 LEU B CA 1
ATOM 3489 C C . LEU B 1 142 ? -0.114 11.633 8.43 1 95.44 142 LEU B C 1
ATOM 3491 O O . LEU B 1 142 ? 0.972 12.164 8.68 1 95.44 142 LEU 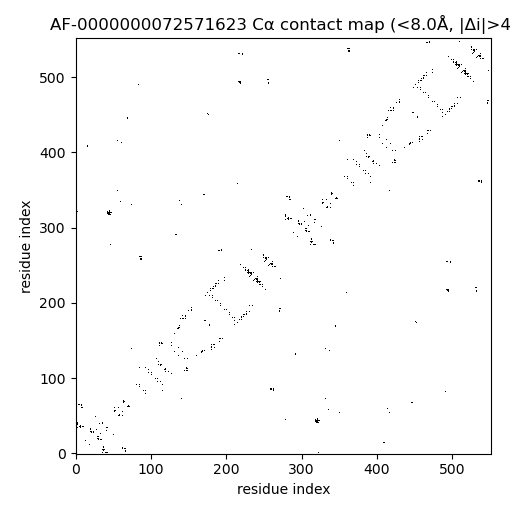B O 1
ATOM 3495 N N . THR B 1 143 ? -0.8 11.805 7.363 1 95.38 143 THR B N 1
ATOM 3496 C CA . THR B 1 143 ? -0.279 12.656 6.301 1 95.38 143 THR B CA 1
ATOM 3497 C C . THR B 1 143 ? -0.211 14.109 6.758 1 95.38 143 THR B C 1
ATOM 3499 O O . THR B 1 143 ? 0.77 14.805 6.484 1 95.38 143 THR B O 1
ATOM 3502 N N . LEU B 1 144 ? -1.247 14.539 7.461 1 95.25 144 LEU B N 1
ATOM 3503 C CA . LEU B 1 144 ? -1.239 15.883 8.023 1 95.25 144 LEU B CA 1
ATOM 3504 C C . LEU B 1 144 ? -0.033 16.078 8.938 1 95.25 144 LEU B C 1
ATOM 3506 O O . LEU B 1 144 ? 0.677 17.094 8.82 1 95.25 144 LEU B O 1
ATOM 3510 N N . PHE B 1 145 ? 0.163 15.148 9.781 1 96.75 145 PHE B N 1
ATOM 3511 C CA . PHE B 1 145 ? 1.289 15.211 10.703 1 96.75 145 PHE B CA 1
ATOM 3512 C C . PHE B 1 145 ? 2.609 15.281 9.945 1 96.75 145 PHE B C 1
ATOM 3514 O O . PHE B 1 145 ? 3.465 16.109 10.242 1 96.75 145 PHE B O 1
ATOM 3521 N N . TYR B 1 146 ? 2.764 14.469 9 1 96.38 146 TYR B N 1
ATOM 3522 C CA . TYR B 1 146 ? 3.986 14.414 8.203 1 96.38 146 TYR B CA 1
ATOM 3523 C C . TYR B 1 146 ? 4.289 15.766 7.578 1 96.38 146 TYR B C 1
ATOM 3525 O O . TYR B 1 146 ? 5.422 16.25 7.641 1 96.38 146 TYR B O 1
ATOM 3533 N N . PHE B 1 147 ? 3.271 16.359 7.047 1 94.88 147 PHE B N 1
ATOM 3534 C CA . PHE B 1 147 ? 3.479 17.594 6.301 1 94.88 147 PHE B CA 1
ATOM 3535 C C . PHE B 1 147 ? 3.709 18.766 7.25 1 94.88 147 PHE B C 1
ATOM 3537 O O . PHE B 1 147 ? 4.523 19.641 6.969 1 94.88 147 PHE B O 1
ATOM 3544 N N . VAL B 1 148 ? 3.1 18.766 8.367 1 95.81 148 VAL B N 1
ATOM 3545 C CA . VAL B 1 148 ? 3.154 19.938 9.25 1 95.81 148 VAL B CA 1
ATOM 3546 C C . VAL B 1 148 ? 4.379 19.828 10.156 1 95.81 148 VAL B C 1
ATOM 3548 O O . VAL B 1 148 ? 4.785 20.828 10.773 1 95.81 148 VAL B O 1
ATOM 3551 N N . SER B 1 149 ? 5.012 18.703 10.227 1 94.88 149 SER B N 1
ATOM 3552 C CA . SER B 1 149 ? 6.086 18.438 11.18 1 94.88 149 SER B CA 1
ATOM 3553 C C . SER B 1 149 ? 7.207 19.469 11.047 1 94.88 149 SER B C 1
ATOM 3555 O O . SER B 1 149 ? 7.828 19.844 12.039 1 94.88 149 SER B O 1
ATOM 3557 N N . ASP B 1 150 ? 7.402 19.984 9.867 1 91.81 150 ASP B N 1
ATOM 3558 C CA . ASP B 1 150 ? 8.477 20.938 9.602 1 91.81 150 ASP B CA 1
ATOM 3559 C C . ASP B 1 150 ? 8.203 22.281 10.281 1 91.81 150 ASP B C 1
ATOM 3561 O O . ASP B 1 150 ? 9.109 23.109 10.414 1 91.81 150 ASP B O 1
ATOM 3565 N N . TYR B 1 151 ? 7.039 22.453 10.711 1 94.81 151 TYR B N 1
ATOM 3566 C CA . TYR B 1 151 ? 6.648 23.766 11.242 1 94.81 151 TYR B CA 1
ATOM 3567 C C . TYR B 1 151 ? 6.355 23.672 12.734 1 94.81 151 TYR B C 1
ATOM 3569 O O . TYR B 1 151 ? 5.969 24.672 13.359 1 94.81 151 TYR B O 1
ATOM 3577 N N . LEU B 1 152 ? 6.523 22.5 13.258 1 95.25 152 LEU B N 1
ATOM 3578 C CA . LEU B 1 152 ? 6.301 22.297 14.68 1 95.25 152 LEU B CA 1
ATOM 3579 C C . LEU B 1 152 ? 7.566 22.609 15.477 1 95.25 152 LEU B C 1
ATOM 3581 O O . LEU B 1 152 ? 8.672 22.281 15.039 1 95.25 152 LEU B O 1
ATOM 3585 N N . ASN B 1 153 ? 7.379 23.25 16.578 1 94.38 153 ASN B N 1
ATOM 3586 C CA . ASN B 1 153 ? 8.508 23.328 17.5 1 94.38 153 ASN B CA 1
ATOM 3587 C C . ASN B 1 153 ? 8.688 22.016 18.281 1 94.38 153 ASN B C 1
ATOM 3589 O O . ASN B 1 153 ? 7.883 21.094 18.141 1 94.38 153 ASN B O 1
ATOM 3593 N N . VAL B 1 154 ? 9.742 21.906 19 1 95.44 154 VAL B N 1
ATOM 3594 C CA . VAL B 1 154 ? 10.133 20.672 19.656 1 95.44 154 VAL B CA 1
ATOM 3595 C C . VAL B 1 154 ? 9.039 20.234 20.625 1 95.44 154 VAL B C 1
ATOM 3597 O O . VAL B 1 154 ? 8.711 19.047 20.703 1 95.44 154 VAL B O 1
ATOM 3600 N N . ASN B 1 155 ? 8.453 21.156 21.359 1 95.38 155 ASN B N 1
ATOM 3601 C CA . ASN B 1 155 ? 7.41 20.828 22.328 1 95.38 155 ASN B CA 1
ATOM 3602 C C . ASN B 1 155 ? 6.148 20.312 21.641 1 95.38 155 ASN B C 1
ATOM 3604 O O . ASN B 1 155 ? 5.527 19.359 22.109 1 95.38 155 ASN B O 1
ATOM 3608 N N . GLN B 1 156 ? 5.777 21 20.594 1 95.44 156 GLN B N 1
ATOM 3609 C CA . GLN B 1 156 ? 4.613 20.562 19.812 1 95.44 156 GLN B CA 1
ATOM 3610 C C . GLN B 1 156 ? 4.828 19.172 19.219 1 95.44 156 GLN B C 1
ATOM 3612 O O . GLN B 1 156 ? 3.916 18.344 19.234 1 95.44 156 GLN B O 1
ATOM 3617 N N . LEU B 1 157 ? 6.004 18.984 18.703 1 96.69 157 LEU B N 1
ATOM 3618 C CA . LEU B 1 157 ? 6.363 17.688 18.141 1 96.69 157 LEU B CA 1
ATOM 3619 C C . LEU B 1 157 ? 6.281 16.594 19.219 1 96.69 157 LEU B C 1
ATOM 3621 O O . LEU B 1 157 ? 5.73 15.523 18.969 1 96.69 157 LEU B O 1
ATOM 3625 N N . GLU B 1 158 ? 6.797 16.922 20.328 1 95.69 158 GLU B N 1
ATOM 3626 C CA . GLU B 1 158 ? 6.777 15.977 21.453 1 95.69 158 GLU B CA 1
ATOM 3627 C C . GLU B 1 158 ? 5.348 15.641 21.859 1 95.69 158 GLU B C 1
ATOM 3629 O O . GLU B 1 158 ? 5.047 14.484 22.188 1 95.69 158 GLU B O 1
ATOM 3634 N N . LEU B 1 159 ? 4.562 16.625 21.891 1 94.62 159 LEU B N 1
ATOM 3635 C CA . LEU B 1 159 ? 3.16 16.422 22.25 1 94.62 159 LEU B CA 1
ATOM 3636 C C . LEU B 1 159 ? 2.482 15.445 21.297 1 94.62 159 LEU B C 1
ATOM 3638 O O . LEU B 1 159 ? 1.789 14.523 21.734 1 94.62 159 LEU B O 1
ATOM 3642 N N . LEU B 1 160 ? 2.67 15.602 20.016 1 95.25 160 LEU B N 1
ATOM 3643 C CA . LEU B 1 160 ? 2.033 14.758 19.016 1 95.25 160 LEU B CA 1
ATOM 3644 C C . LEU B 1 160 ? 2.627 13.359 19.016 1 95.25 160 LEU B C 1
ATOM 3646 O O . LEU B 1 160 ? 1.924 12.383 18.75 1 95.25 160 LEU B O 1
ATOM 3650 N N . LEU B 1 161 ? 3.891 13.258 19.406 1 95.12 161 LEU B N 1
ATOM 3651 C CA . LEU B 1 161 ? 4.582 11.969 19.391 1 95.12 161 LEU B CA 1
ATOM 3652 C C . LEU B 1 161 ? 4.289 11.18 20.656 1 95.12 161 LEU B C 1
ATOM 3654 O O . LEU B 1 161 ? 4.512 9.969 20.703 1 95.12 161 LEU B O 1
ATOM 3658 N N . PHE B 1 162 ? 3.918 11.805 21.703 1 89.81 162 PHE B N 1
ATOM 3659 C CA . PHE B 1 162 ? 3.697 11.18 23 1 89.81 162 PHE B CA 1
ATOM 3660 C C . PHE B 1 162 ? 2.766 9.984 22.859 1 89.81 162 PHE B C 1
ATOM 3662 O O . PHE B 1 162 ? 3.037 8.914 23.422 1 89.81 162 PHE B O 1
ATOM 3669 N N . ASN B 1 163 ? 1.712 9.984 22.219 1 86.12 163 ASN B N 1
ATOM 3670 C CA . ASN B 1 163 ? 0.801 8.859 22.047 1 86.12 163 ASN B CA 1
ATOM 3671 C C . ASN B 1 163 ? 0.783 8.375 20.594 1 86.12 163 ASN B C 1
ATOM 3673 O O . ASN B 1 163 ? -0.206 7.801 20.141 1 86.12 163 ASN B O 1
ATOM 3677 N N . PHE B 1 164 ? 1.889 8.602 19.969 1 89.12 164 PHE B N 1
ATOM 3678 C CA . PHE B 1 164 ? 1.936 8.328 18.547 1 89.12 164 PHE B CA 1
ATOM 3679 C C . PHE B 1 164 ? 1.774 6.84 18.266 1 89.12 164 PHE B C 1
ATOM 3681 O O . PHE B 1 164 ? 0.923 6.438 17.469 1 89.12 164 PHE B O 1
ATOM 3688 N N . ASP B 1 165 ? 2.518 6.086 18.953 1 87.5 165 ASP B N 1
ATOM 3689 C CA . ASP B 1 165 ? 2.492 4.637 18.781 1 87.5 165 ASP B CA 1
ATOM 3690 C C . ASP B 1 165 ? 1.098 4.074 19.047 1 87.5 165 ASP B C 1
ATOM 3692 O O . ASP B 1 165 ? 0.565 3.305 18.25 1 87.5 165 ASP B O 1
ATOM 3696 N N . LYS B 1 166 ? 0.538 4.496 20.062 1 88.19 166 LYS B N 1
ATOM 3697 C CA . LYS B 1 166 ? -0.79 4.023 20.438 1 88.19 166 LYS B CA 1
ATOM 3698 C C . LYS B 1 166 ? -1.839 4.434 19.406 1 88.19 166 LYS B C 1
ATOM 3700 O O . LYS B 1 166 ? -2.785 3.688 19.156 1 88.19 166 LYS B O 1
ATOM 3705 N N . ARG B 1 167 ? -1.666 5.562 18.781 1 91 167 ARG B N 1
ATOM 3706 C CA . ARG B 1 167 ? -2.654 6.117 17.875 1 91 167 ARG B CA 1
ATOM 3707 C C . ARG B 1 167 ? -2.59 5.426 16.516 1 91 167 ARG B C 1
ATOM 3709 O O . ARG B 1 167 ? -3.572 5.41 15.766 1 91 167 ARG B O 1
ATOM 3716 N N . CYS B 1 168 ? -1.438 4.805 16.25 1 89 168 CYS B N 1
ATOM 3717 C CA . CYS B 1 168 ? -1.285 4.387 14.859 1 89 168 CYS B CA 1
ATOM 3718 C C . CYS B 1 168 ? -0.905 2.912 14.766 1 89 168 CYS B C 1
ATOM 3720 O O . CYS B 1 168 ? -0.878 2.338 13.68 1 89 168 CYS B O 1
ATOM 3722 N N . GLU B 1 169 ? -0.639 2.244 15.812 1 88.19 169 GLU B N 1
ATOM 3723 C CA . GLU B 1 169 ? -0.06 0.905 15.805 1 88.19 169 GLU B CA 1
ATOM 3724 C C . GLU B 1 169 ? -0.985 -0.093 15.109 1 88.19 169 GLU B C 1
ATOM 3726 O O . GLU B 1 169 ? -0.52 -1.044 14.484 1 88.19 169 GLU B O 1
ATOM 3731 N N . ASN B 1 170 ? -2.221 0.194 15.156 1 89.75 170 ASN B N 1
ATOM 3732 C CA . ASN B 1 170 ? -3.18 -0.755 14.602 1 89.75 170 ASN B CA 1
ATOM 3733 C C . ASN B 1 170 ? -3.123 -0.78 13.078 1 89.75 170 ASN B C 1
ATOM 3735 O O . ASN B 1 170 ? -3.518 -1.767 12.453 1 89.75 170 ASN B O 1
ATOM 3739 N N . TYR B 1 171 ? -2.604 0.29 12.508 1 89.88 171 TYR B N 1
ATOM 3740 C CA . TYR B 1 171 ? -2.59 0.405 11.047 1 89.88 171 TYR B CA 1
ATOM 3741 C C . TYR B 1 171 ? -1.283 -0.128 10.477 1 89.88 171 TYR B C 1
ATOM 3743 O O . TYR B 1 171 ? -1.128 -0.222 9.258 1 89.88 171 TYR B O 1
ATOM 3751 N N . CYS B 1 172 ? -0.416 -0.594 11.266 1 88.06 172 CYS B N 1
ATOM 3752 C CA . CYS B 1 172 ? 0.965 -0.832 10.867 1 88.06 172 CYS B CA 1
ATOM 3753 C C . CYS B 1 172 ? 1.069 -2.068 9.977 1 88.06 172 CYS B C 1
ATOM 3755 O O . CYS B 1 172 ? 2.086 -2.279 9.312 1 88.06 172 CYS B O 1
ATOM 3757 N N . ARG B 1 173 ? 0.097 -2.879 9.914 1 84.38 173 ARG B N 1
ATOM 3758 C CA . ARG B 1 173 ? 0.139 -4.07 9.07 1 84.38 173 ARG B CA 1
ATOM 3759 C C . ARG B 1 173 ? -0.023 -3.709 7.598 1 84.38 173 ARG B C 1
ATOM 3761 O O . ARG B 1 173 ? 0.336 -4.492 6.719 1 84.38 173 ARG B O 1
ATOM 3768 N N . VAL B 1 174 ? -0.617 -2.564 7.383 1 88.38 174 VAL B N 1
ATOM 3769 C CA . VAL B 1 174 ? -0.815 -2.09 6.016 1 88.38 174 VAL B CA 1
ATOM 3770 C C . VAL B 1 174 ? 0.383 -1.248 5.582 1 88.38 174 VAL B C 1
ATOM 3772 O O . VAL B 1 174 ? 0.737 -0.272 6.25 1 88.38 174 VAL B O 1
ATOM 3775 N N . LEU B 1 175 ? 0.935 -1.54 4.504 1 89.88 175 LEU B N 1
ATOM 3776 C CA . LEU B 1 175 ? 2.197 -0.971 4.051 1 89.88 175 LEU B CA 1
ATOM 3777 C C . LEU B 1 175 ? 2.1 0.547 3.932 1 89.88 175 LEU B C 1
ATOM 3779 O O . LEU B 1 175 ? 2.994 1.268 4.379 1 89.88 175 LEU B O 1
ATOM 3783 N N . LYS B 1 176 ? 1.058 1.01 3.334 1 89.62 176 LYS B N 1
ATOM 3784 C CA . LYS B 1 176 ? 0.898 2.441 3.1 1 89.62 176 LYS B CA 1
ATOM 3785 C C . LYS B 1 176 ? 0.941 3.221 4.41 1 89.62 176 LYS B C 1
ATOM 3787 O O . LYS B 1 176 ? 1.583 4.27 4.496 1 89.62 176 LYS B O 1
ATOM 3792 N N . TYR B 1 177 ? 0.259 2.742 5.461 1 92.56 177 TYR B N 1
ATOM 3793 C CA . TYR B 1 177 ? 0.231 3.379 6.773 1 92.56 177 TYR B CA 1
ATOM 3794 C C . TYR B 1 177 ? 1.581 3.252 7.469 1 92.56 177 TYR B C 1
ATOM 3796 O O . TYR B 1 177 ? 2.084 4.223 8.047 1 92.56 177 TYR B O 1
ATOM 3804 N N . ARG B 1 178 ? 2.115 2.092 7.375 1 93.56 178 ARG B N 1
ATOM 3805 C CA . ARG B 1 178 ? 3.402 1.831 8.008 1 93.56 178 ARG B CA 1
ATOM 3806 C C . ARG B 1 178 ? 4.488 2.742 7.441 1 93.56 178 ARG B C 1
ATOM 3808 O O . ARG B 1 178 ? 5.301 3.285 8.195 1 93.56 178 ARG B O 1
ATOM 3815 N N . ARG B 1 179 ? 4.547 2.92 6.207 1 94.38 179 ARG B N 1
ATOM 3816 C CA . ARG B 1 179 ? 5.527 3.797 5.578 1 94.38 179 ARG B CA 1
ATOM 3817 C C . ARG B 1 179 ? 5.363 5.234 6.055 1 94.38 179 ARG B C 1
ATOM 3819 O O . ARG B 1 179 ? 6.348 5.906 6.367 1 94.38 179 ARG B O 1
ATOM 3826 N N . ARG B 1 180 ? 4.141 5.66 6.055 1 95.06 180 ARG B N 1
ATOM 3827 C CA . ARG B 1 180 ? 3.887 7.023 6.5 1 95.06 180 ARG B CA 1
ATOM 3828 C C . ARG B 1 180 ? 4.324 7.219 7.949 1 95.06 180 ARG B C 1
ATOM 3830 O O . ARG B 1 180 ? 4.914 8.242 8.289 1 95.06 180 ARG B O 1
ATOM 3837 N N . LEU B 1 181 ? 3.998 6.277 8.742 1 95.56 181 LEU B N 1
ATOM 3838 C CA . LEU B 1 181 ? 4.398 6.305 10.141 1 95.56 181 LEU B CA 1
ATOM 3839 C C . LEU B 1 181 ? 5.914 6.387 10.273 1 95.56 181 LEU B C 1
ATOM 3841 O O . LEU B 1 181 ? 6.43 7.18 11.062 1 95.56 181 LEU B O 1
ATOM 3845 N N . LEU B 1 182 ? 6.609 5.648 9.547 1 96.56 182 LEU B N 1
ATOM 3846 C CA . LEU B 1 182 ? 8.062 5.621 9.602 1 96.56 182 LEU B CA 1
ATOM 3847 C C . LEU B 1 182 ? 8.656 6.914 9.055 1 96.56 182 LEU B C 1
ATOM 3849 O O . LEU B 1 182 ? 9.656 7.414 9.57 1 96.56 182 LEU B O 1
ATOM 3853 N N . GLN B 1 183 ? 8.023 7.418 8.008 1 96.5 183 GLN B N 1
ATOM 3854 C CA . GLN B 1 183 ? 8.438 8.711 7.488 1 96.5 183 GLN B CA 1
ATOM 3855 C C . GLN B 1 183 ? 8.359 9.789 8.57 1 96.5 183 GLN B C 1
ATOM 3857 O O . GLN B 1 183 ? 9.281 10.602 8.711 1 96.5 183 GLN B O 1
ATOM 3862 N N . ILE B 1 184 ? 7.25 9.805 9.281 1 96.94 184 ILE B N 1
ATOM 3863 C CA . ILE B 1 184 ? 7.059 10.758 10.367 1 96.94 184 ILE B CA 1
ATOM 3864 C C . ILE B 1 184 ? 8.141 10.555 11.422 1 96.94 184 ILE B C 1
ATOM 3866 O O . ILE B 1 184 ? 8.758 11.516 11.883 1 96.94 184 ILE B O 1
ATOM 3870 N N . ALA B 1 185 ? 8.336 9.312 11.797 1 96.69 185 ALA B N 1
ATOM 3871 C CA . ALA B 1 185 ? 9.297 8.977 12.836 1 96.69 185 ALA B CA 1
ATOM 3872 C C . ALA B 1 185 ? 10.703 9.453 12.461 1 96.69 185 ALA B C 1
ATOM 3874 O O . ALA B 1 185 ? 11.359 10.141 13.242 1 96.69 185 ALA B O 1
ATOM 3875 N N . TYR B 1 186 ? 11.133 9.172 11.344 1 97.56 186 TYR B N 1
ATOM 3876 C CA . TYR B 1 186 ? 12.5 9.5 10.945 1 97.56 186 TYR B CA 1
ATOM 3877 C C . TYR B 1 186 ? 12.664 11 10.719 1 97.56 186 TYR B C 1
ATOM 3879 O O . TYR B 1 186 ? 13.734 11.555 10.984 1 97.56 186 TYR B O 1
ATOM 3887 N N . LYS B 1 187 ? 11.672 11.617 10.219 1 96.5 187 LYS B N 1
ATOM 3888 C CA . LYS B 1 187 ? 11.695 13.078 10.164 1 96.5 187 LYS B CA 1
ATOM 3889 C C . LYS B 1 187 ? 11.82 13.68 11.562 1 96.5 187 LYS B C 1
ATOM 3891 O O . LYS B 1 187 ? 12.57 14.633 11.766 1 96.5 187 LYS B O 1
ATOM 3896 N N . SER B 1 188 ? 11.062 13.125 12.461 1 97.19 188 SER B N 1
ATOM 3897 C CA . SER B 1 188 ? 11.117 13.594 13.836 1 97.19 188 SER B CA 1
ATOM 3898 C C . SER B 1 188 ? 12.516 13.398 14.43 1 97.19 188 SER B C 1
ATOM 3900 O O . SER B 1 188 ? 13.008 14.25 15.172 1 97.19 188 SER B O 1
ATOM 3902 N N . VAL B 1 189 ? 13.117 12.273 14.141 1 97.5 189 VAL B N 1
ATOM 3903 C CA . VAL B 1 189 ? 14.492 12.023 14.578 1 97.5 189 VAL B CA 1
ATOM 3904 C C . VAL B 1 189 ? 15.406 13.141 14.078 1 97.5 189 VAL B C 1
ATOM 3906 O O . VAL B 1 189 ? 16.203 13.68 14.836 1 97.5 189 VAL B O 1
ATOM 3909 N N . ALA B 1 190 ? 15.266 13.477 12.844 1 96.69 190 ALA B N 1
ATOM 3910 C CA . ALA B 1 190 ? 16.094 14.531 12.25 1 96.69 190 ALA B CA 1
ATOM 3911 C C . ALA B 1 190 ? 15.867 15.867 12.953 1 96.69 190 ALA B C 1
ATOM 3913 O O . ALA B 1 190 ? 16.828 16.578 13.266 1 96.69 190 ALA B O 1
ATOM 3914 N N . ILE B 1 191 ? 14.625 16.172 13.203 1 96.31 191 ILE B N 1
ATOM 3915 C CA . ILE B 1 191 ? 14.273 17.438 13.852 1 96.31 191 ILE B CA 1
ATOM 3916 C C . ILE B 1 191 ? 14.852 17.469 15.266 1 96.31 191 ILE B C 1
ATOM 3918 O O . ILE B 1 191 ? 15.484 18.438 15.664 1 96.31 191 ILE B O 1
ATOM 3922 N N . TYR B 1 192 ? 14.656 16.391 16.031 1 96.88 192 TYR B N 1
ATOM 3923 C CA . TYR B 1 192 ? 15.188 16.312 17.391 1 96.88 192 TYR B CA 1
ATOM 3924 C C . TYR B 1 192 ? 16.703 16.438 17.391 1 96.88 192 TYR B C 1
ATOM 3926 O O . TYR B 1 192 ? 17.281 17.156 18.203 1 96.88 192 TYR B O 1
ATOM 3934 N N . ALA B 1 193 ? 17.359 15.75 16.469 1 96.5 193 ALA B N 1
ATOM 3935 C CA . ALA B 1 193 ? 18.812 15.773 16.391 1 96.5 193 ALA B CA 1
ATOM 3936 C C . ALA B 1 193 ? 19.328 17.172 16.062 1 96.5 193 ALA B C 1
ATOM 3938 O O . ALA B 1 193 ? 20.297 17.641 16.672 1 96.5 193 ALA B O 1
ATOM 3939 N N . ALA B 1 194 ? 18.641 17.828 15.188 1 93.75 194 ALA B N 1
ATOM 3940 C CA . ALA B 1 194 ? 19.031 19.188 14.789 1 93.75 194 ALA B CA 1
ATOM 3941 C C . ALA B 1 194 ? 18.859 20.172 15.938 1 93.75 194 ALA B C 1
ATOM 3943 O O . ALA B 1 194 ? 19.531 21.203 15.984 1 93.75 194 ALA B O 1
ATOM 3944 N N . ASN B 1 195 ? 18.016 19.812 16.891 1 95.19 195 ASN B N 1
ATOM 3945 C CA . ASN B 1 195 ? 17.75 20.703 18.016 1 95.19 195 ASN B CA 1
ATOM 3946 C C . ASN B 1 195 ? 18.469 20.234 19.281 1 95.19 195 ASN B C 1
ATOM 3948 O O . ASN B 1 195 ? 18.125 20.656 20.391 1 95.19 195 ASN B O 1
ATOM 3952 N N . GLY B 1 196 ? 19.312 19.312 19.125 1 95.19 196 GLY B N 1
ATOM 3953 C CA . GLY B 1 196 ? 20.156 18.875 20.219 1 95.19 196 GLY B CA 1
ATOM 3954 C C . GLY B 1 196 ? 19.484 17.891 21.141 1 95.19 196 GLY B C 1
ATOM 3955 O O . GLY B 1 196 ? 19.984 17.609 22.234 1 95.19 196 GLY B O 1
ATOM 3956 N N . GLU B 1 197 ? 18.375 17.359 20.766 1 96.38 197 GLU B N 1
ATOM 3957 C CA . GLU B 1 197 ? 17.625 16.422 21.594 1 96.38 197 GLU B CA 1
ATOM 3958 C C . GLU B 1 197 ? 17.984 14.977 21.25 1 96.38 197 GLU B C 1
ATOM 3960 O O . GLU B 1 197 ? 17.156 14.227 20.734 1 96.38 197 GLU B O 1
ATOM 3965 N N . ARG B 1 198 ? 19.125 14.539 21.672 1 97.06 198 ARG B N 1
ATOM 3966 C CA . ARG B 1 198 ? 19.656 13.234 21.297 1 97.06 198 ARG B CA 1
ATOM 3967 C C . ARG B 1 198 ? 18.797 12.109 21.859 1 97.06 198 ARG B C 1
ATOM 3969 O O . ARG B 1 198 ? 18.438 11.188 21.141 1 97.06 198 ARG B O 1
ATOM 3976 N N . ALA B 1 199 ? 18.5 12.227 23.125 1 97.44 199 ALA B N 1
ATOM 3977 C CA . ALA B 1 199 ? 17.75 11.164 23.781 1 97.44 199 ALA B CA 1
ATOM 3978 C C . ALA B 1 199 ? 16.391 10.953 23.125 1 97.44 199 ALA B C 1
ATOM 3980 O O . ALA B 1 199 ? 15.953 9.812 22.938 1 97.44 199 ALA B O 1
ATOM 3981 N N . LYS B 1 200 ? 15.719 12.031 22.812 1 96.75 200 LYS B N 1
ATOM 3982 C CA . LYS B 1 200 ? 14.414 11.953 22.156 1 96.75 200 LYS B CA 1
ATOM 3983 C C . LYS B 1 200 ? 14.531 11.32 20.781 1 96.75 200 LYS B C 1
ATOM 3985 O O . LYS B 1 200 ? 13.703 10.484 20.406 1 96.75 200 LYS B O 1
ATOM 3990 N N . ALA B 1 201 ? 15.523 11.711 20.047 1 97.38 201 ALA B N 1
ATOM 3991 C CA . ALA B 1 201 ? 15.773 11.156 18.719 1 97.38 201 ALA B CA 1
ATOM 3992 C C . ALA B 1 201 ? 16 9.648 18.797 1 97.38 201 ALA B C 1
ATOM 3994 O O . ALA B 1 201 ? 15.391 8.883 18.047 1 97.38 201 ALA B O 1
ATOM 3995 N N . GLU B 1 202 ? 16.812 9.219 19.703 1 97.5 202 GLU B N 1
ATOM 3996 C CA . GLU B 1 202 ? 17.141 7.809 19.859 1 97.5 202 GLU B CA 1
ATOM 3997 C C . GLU B 1 202 ? 15.93 7.008 20.328 1 97.5 202 GLU B C 1
ATOM 3999 O O . GLU B 1 202 ? 15.75 5.852 19.938 1 97.5 202 GLU B O 1
ATOM 4004 N N . ASN B 1 203 ? 15.18 7.633 21.141 1 95.94 203 ASN B N 1
ATOM 4005 C CA . ASN B 1 203 ? 13.961 6.973 21.609 1 95.94 203 ASN B CA 1
ATOM 4006 C C . ASN B 1 203 ? 13.008 6.68 20.453 1 95.94 203 ASN B C 1
ATOM 4008 O O . ASN B 1 203 ? 12.398 5.613 20.391 1 95.94 203 ASN B O 1
ATOM 4012 N N . ILE B 1 204 ? 12.852 7.617 19.578 1 95.69 204 ILE B N 1
ATOM 4013 C CA . ILE B 1 204 ? 11.992 7.426 18.422 1 95.69 204 ILE B CA 1
ATOM 4014 C C . ILE B 1 204 ? 12.516 6.27 17.578 1 95.69 204 ILE B C 1
ATOM 4016 O O . ILE B 1 204 ? 11.742 5.418 17.125 1 95.69 204 ILE B O 1
ATOM 4020 N N . LEU B 1 205 ? 13.789 6.23 17.359 1 95.06 205 LEU B N 1
ATOM 4021 C CA . LEU B 1 205 ? 14.391 5.148 16.594 1 95.06 205 LEU B CA 1
ATOM 4022 C C . LEU B 1 205 ? 14.086 3.795 17.219 1 95.06 205 LEU B C 1
ATOM 4024 O O . LEU B 1 205 ? 13.828 2.818 16.516 1 95.06 205 LEU B O 1
ATOM 4028 N N . GLU B 1 206 ? 14.102 3.787 18.469 1 93.69 206 GLU B N 1
ATOM 4029 C CA . GLU B 1 206 ? 13.828 2.547 19.188 1 93.69 206 GLU B CA 1
ATOM 4030 C C . GLU B 1 206 ? 12.391 2.082 18.969 1 93.69 206 GLU B C 1
ATOM 4032 O O . GLU B 1 206 ? 12.141 0.891 18.766 1 93.69 206 GLU B O 1
ATOM 4037 N N . ILE B 1 207 ? 11.523 3.008 18.922 1 91.25 207 ILE B N 1
ATOM 4038 C CA . ILE B 1 207 ? 10.102 2.701 18.766 1 91.25 207 ILE B CA 1
ATOM 4039 C C . ILE B 1 207 ? 9.852 2.139 17.359 1 91.25 207 ILE B C 1
ATOM 4041 O O . ILE B 1 207 ? 9.008 1.257 17.188 1 91.25 207 ILE B O 1
ATOM 4045 N N . THR B 1 208 ? 10.594 2.561 16.391 1 93.25 208 THR B N 1
ATOM 4046 C CA . THR B 1 208 ? 10.375 2.156 15.008 1 93.25 208 THR B CA 1
ATOM 4047 C C . THR B 1 208 ? 10.766 0.695 14.797 1 93.25 208 THR B C 1
ATOM 4049 O O . THR B 1 208 ? 10.391 0.082 13.797 1 93.25 208 THR B O 1
ATOM 4052 N N . LYS B 1 209 ? 11.477 0.096 15.734 1 91.81 209 LYS B N 1
ATOM 4053 C CA . LYS B 1 209 ? 11.961 -1.274 15.586 1 91.81 209 LYS B CA 1
ATOM 4054 C C . LYS B 1 209 ? 10.797 -2.252 15.422 1 91.81 209 LYS B C 1
ATOM 4056 O O . LYS B 1 209 ? 10.875 -3.188 14.625 1 91.81 209 LYS B O 1
ATOM 4061 N N . LYS B 1 210 ? 9.781 -2.072 16.031 1 89.12 210 LYS B N 1
ATOM 4062 C CA . LYS B 1 210 ? 8.648 -2.994 16.016 1 89.12 210 LYS B CA 1
ATOM 4063 C C . LYS B 1 210 ? 7.918 -2.93 14.672 1 89.12 210 LYS B C 1
ATOM 4065 O O . LYS B 1 210 ? 7.277 -3.898 14.266 1 89.12 210 LYS B O 1
ATOM 4070 N N . TYR B 1 211 ? 8.016 -1.813 13.984 1 89.31 211 TYR B N 1
ATOM 4071 C CA . TYR B 1 211 ? 7.301 -1.639 12.719 1 89.31 211 TYR B CA 1
ATOM 4072 C C . TYR B 1 211 ? 8.125 -2.154 11.547 1 89.31 211 TYR B C 1
ATOM 4074 O O . TYR B 1 211 ? 7.582 -2.467 10.484 1 89.31 211 TYR B O 1
ATOM 4082 N N . ARG B 1 212 ? 9.391 -2.301 11.711 1 87.75 212 ARG B N 1
ATOM 4083 C CA . ARG B 1 212 ? 10.305 -2.646 10.625 1 87.75 212 ARG B CA 1
ATOM 4084 C C . ARG B 1 212 ? 10.281 -4.145 10.352 1 87.75 212 ARG B C 1
ATOM 4086 O O . ARG B 1 212 ? 10.727 -4.594 9.289 1 87.75 212 ARG B O 1
ATOM 4093 N N . THR B 1 213 ? 9.602 -4.91 11.125 1 79.56 213 THR B N 1
ATOM 4094 C CA . THR B 1 213 ? 9.617 -6.363 10.992 1 79.56 213 THR B CA 1
ATOM 4095 C C . THR B 1 213 ? 8.398 -6.844 10.203 1 79.56 213 THR B C 1
ATOM 4097 O O . THR B 1 213 ? 8.297 -8.023 9.867 1 79.56 213 THR B O 1
ATOM 4100 N N . VAL B 1 214 ? 7.484 -6.094 9.812 1 75.69 214 VAL B N 1
ATOM 4101 C CA . VAL B 1 214 ? 6.188 -6.527 9.305 1 75.69 214 VAL B CA 1
ATOM 4102 C C . VAL B 1 214 ? 6.223 -6.574 7.777 1 75.69 214 VAL B C 1
ATOM 4104 O O . VAL B 1 214 ? 5.492 -7.352 7.156 1 75.69 214 VAL B O 1
ATOM 4107 N N . GLY B 1 215 ? 7.184 -6.16 7.102 1 79.38 215 GLY B N 1
ATOM 4108 C CA . GLY B 1 215 ? 7.215 -6.148 5.648 1 79.38 215 GLY B CA 1
ATOM 4109 C C . GLY B 1 215 ? 8.5 -5.578 5.078 1 79.38 215 GLY B C 1
ATOM 4110 O O . GLY B 1 215 ? 9.398 -5.191 5.832 1 79.38 215 GLY B O 1
ATOM 4111 N N . VAL B 1 216 ? 8.438 -5.652 3.76 1 89 216 VAL B N 1
ATOM 4112 C CA . VAL B 1 216 ? 9.633 -5.168 3.078 1 89 216 VAL B CA 1
ATOM 4113 C C . VAL B 1 216 ? 9.391 -3.756 2.545 1 89 216 VAL B C 1
ATOM 4115 O O . VAL B 1 216 ? 8.484 -3.539 1.736 1 89 216 VAL B O 1
ATOM 4118 N N . ASP B 1 217 ? 10.117 -2.869 3.018 1 93.94 217 ASP B N 1
ATOM 4119 C CA . ASP B 1 217 ? 10.094 -1.491 2.535 1 93.94 217 ASP B CA 1
ATOM 4120 C C . ASP B 1 217 ? 11.492 -0.875 2.553 1 93.94 217 ASP B C 1
ATOM 4122 O O . ASP B 1 217 ? 11.859 -0.184 3.506 1 93.94 217 ASP B O 1
ATOM 4126 N N . LEU B 1 218 ? 12.188 -1.04 1.457 1 96.56 218 LEU B N 1
ATOM 4127 C CA . LEU B 1 218 ? 13.57 -0.575 1.393 1 96.56 218 LEU B CA 1
ATOM 4128 C C . LEU B 1 218 ? 13.633 0.947 1.466 1 96.56 218 LEU B C 1
ATOM 4130 O O . LEU B 1 218 ? 14.602 1.507 1.984 1 96.56 218 LEU B O 1
ATOM 4134 N N . TYR B 1 219 ? 12.609 1.552 0.995 1 96.44 219 TYR B N 1
ATOM 4135 C CA . TYR B 1 219 ? 12.555 3.01 1.037 1 96.44 219 TYR B CA 1
ATOM 4136 C C . TYR B 1 219 ? 12.625 3.516 2.473 1 96.44 219 TYR B C 1
ATOM 4138 O O . TYR B 1 219 ? 13.453 4.363 2.803 1 96.44 219 TYR B O 1
ATOM 4146 N N . SER B 1 220 ? 11.773 3.002 3.305 1 96.62 220 SER B N 1
ATOM 4147 C CA . SER B 1 220 ? 11.758 3.402 4.707 1 96.62 220 SER B CA 1
ATOM 4148 C C . SER B 1 220 ? 13.078 3.072 5.395 1 96.62 220 SER B C 1
ATOM 4150 O O . SER B 1 220 ? 13.523 3.807 6.277 1 96.62 220 SER B O 1
ATOM 4152 N N . GLU B 1 221 ? 13.672 1.99 4.965 1 96.94 221 GLU B N 1
ATOM 4153 C CA . GLU B 1 221 ? 14.945 1.614 5.562 1 96.94 221 GLU B CA 1
ATOM 4154 C C . GLU B 1 221 ? 16.047 2.598 5.18 1 96.94 221 GLU B C 1
ATOM 4156 O O . GLU B 1 221 ? 16.922 2.896 5.984 1 96.94 221 GLU B O 1
ATOM 4161 N N . VAL B 1 222 ? 16.031 3.035 3.986 1 97.62 222 VAL B N 1
ATOM 4162 C CA . VAL B 1 222 ? 17 4.051 3.576 1 97.62 222 VAL B CA 1
ATOM 4163 C C . VAL B 1 222 ? 16.781 5.324 4.395 1 97.62 222 VAL B C 1
ATOM 4165 O O . VAL B 1 222 ? 17.75 5.953 4.832 1 97.62 222 VAL B O 1
ATOM 4168 N N . LEU B 1 223 ? 15.555 5.676 4.652 1 97.56 223 LEU B N 1
ATOM 4169 C CA . LEU B 1 223 ? 15.258 6.84 5.48 1 97.56 223 LEU B CA 1
ATOM 4170 C C . LEU B 1 223 ? 15.789 6.645 6.895 1 97.56 223 LEU B C 1
ATOM 4172 O O . LEU B 1 223 ? 16.234 7.602 7.531 1 97.56 223 LEU B O 1
ATOM 4176 N N . ARG B 1 224 ? 15.68 5.449 7.371 1 97.69 224 ARG B N 1
ATOM 4177 C CA . ARG B 1 224 ? 16.234 5.141 8.688 1 97.69 224 ARG B CA 1
ATOM 4178 C C . ARG B 1 224 ? 17.75 5.402 8.711 1 97.69 224 ARG B C 1
ATOM 4180 O O . ARG B 1 224 ? 18.266 5.945 9.688 1 97.69 224 ARG B O 1
ATOM 4187 N N . HIS B 1 225 ? 18.406 5.008 7.672 1 97.25 225 HIS B N 1
ATOM 4188 C CA . HIS B 1 225 ? 19.844 5.246 7.57 1 97.25 225 HIS B CA 1
ATOM 4189 C C . HIS B 1 225 ? 20.156 6.742 7.559 1 97.25 225 HIS B C 1
ATOM 4191 O O . HIS B 1 225 ? 21.141 7.18 8.172 1 97.25 225 HIS B O 1
ATOM 4197 N N . LEU B 1 226 ? 19.359 7.445 6.879 1 97.31 226 LEU B N 1
ATOM 4198 C CA . LEU B 1 226 ? 19.5 8.898 6.875 1 97.31 226 LEU B CA 1
ATOM 4199 C C . LEU B 1 226 ? 19.359 9.461 8.281 1 97.31 226 LEU B C 1
ATOM 4201 O O . LEU B 1 226 ? 20.203 10.25 8.734 1 97.31 226 LEU B O 1
ATOM 4205 N N . ALA B 1 227 ? 18.344 9.039 8.922 1 97.5 227 ALA B N 1
ATOM 4206 C CA . ALA B 1 227 ? 18.062 9.516 10.273 1 97.5 227 ALA B CA 1
ATOM 4207 C C . ALA B 1 227 ? 19.219 9.172 11.219 1 97.5 227 ALA B C 1
ATOM 4209 O O . ALA B 1 227 ? 19.641 10.008 12.016 1 97.5 227 ALA B O 1
ATOM 4210 N N . ARG B 1 228 ? 19.703 7.969 11.148 1 97.25 228 ARG B N 1
ATOM 4211 C CA . ARG B 1 228 ? 20.828 7.543 11.961 1 97.25 228 ARG B CA 1
ATOM 4212 C C . ARG B 1 228 ? 22.078 8.375 11.648 1 97.25 228 ARG B C 1
ATOM 4214 O O . ARG B 1 228 ? 22.828 8.742 12.555 1 97.25 228 ARG B O 1
ATOM 4221 N N . GLY B 1 229 ? 22.266 8.594 10.359 1 97.25 229 GLY B N 1
ATOM 4222 C CA . GLY B 1 229 ? 23.375 9.438 9.961 1 97.25 229 GLY B CA 1
ATOM 4223 C C . GLY B 1 229 ? 23.312 10.828 10.57 1 97.25 229 GLY B C 1
ATOM 4224 O O . GLY B 1 229 ? 24.344 11.375 10.984 1 97.25 229 GLY B O 1
ATOM 4225 N N . ILE B 1 230 ? 22.188 11.367 10.688 1 97.06 230 ILE B N 1
ATOM 4226 C CA . ILE B 1 230 ? 22 12.695 11.25 1 97.06 230 ILE B CA 1
ATOM 4227 C C . ILE B 1 230 ? 22.344 12.688 12.742 1 97.06 230 ILE B C 1
ATOM 4229 O O . ILE B 1 230 ? 22.969 13.617 13.242 1 97.06 230 ILE B O 1
ATOM 4233 N N . ILE B 1 231 ? 21.906 11.641 13.391 1 97.31 231 ILE B N 1
ATOM 4234 C CA . ILE B 1 231 ? 22.25 11.508 14.805 1 97.31 231 ILE B CA 1
ATOM 4235 C C . ILE B 1 231 ? 23.766 11.453 14.969 1 97.31 231 ILE B C 1
ATOM 4237 O O . ILE B 1 231 ? 24.344 12.172 15.789 1 97.31 231 ILE B O 1
ATOM 4241 N N . ILE B 1 232 ? 24.438 10.641 14.211 1 97.44 232 ILE B N 1
ATOM 4242 C CA . ILE B 1 232 ? 25.891 10.461 14.297 1 97.44 232 ILE B CA 1
ATOM 4243 C C . ILE B 1 232 ? 26.594 11.773 13.953 1 97.44 232 ILE B C 1
ATOM 4245 O O . ILE B 1 232 ? 27.516 12.188 14.648 1 97.44 232 ILE B O 1
ATOM 4249 N N . PHE B 1 233 ? 26.109 12.406 12.984 1 96.88 233 PHE B N 1
ATOM 4250 C CA . PHE B 1 233 ? 26.688 13.664 12.547 1 96.88 233 PHE B CA 1
ATOM 4251 C C . PHE B 1 233 ? 26.641 14.703 13.664 1 96.88 233 PHE B C 1
ATOM 4253 O O . PHE B 1 233 ? 27.641 15.383 13.922 1 96.88 233 PHE B O 1
ATOM 4260 N N . ASN B 1 234 ? 25.578 14.797 14.359 1 95.56 234 ASN B N 1
ATOM 4261 C CA . ASN B 1 234 ? 25.359 15.875 15.312 1 95.56 234 ASN B CA 1
ATOM 4262 C C . ASN B 1 234 ? 25.953 15.547 16.672 1 95.56 234 ASN B C 1
ATOM 4264 O O . ASN B 1 234 ? 26.344 16.453 17.422 1 95.56 234 ASN B O 1
ATOM 4268 N N . PHE B 1 235 ? 26.141 14.25 17 1 96.94 235 PHE B N 1
ATOM 4269 C CA . PHE B 1 235 ? 26.438 13.961 18.406 1 96.94 235 PHE B CA 1
ATOM 4270 C C . PHE B 1 235 ? 27.688 13.102 18.531 1 96.94 235 PHE B C 1
ATOM 4272 O O . PHE B 1 235 ? 28.234 12.961 19.625 1 96.94 235 PHE B O 1
ATOM 4279 N N . GLU B 1 236 ? 28.125 12.477 17.5 1 96.69 236 GLU B N 1
ATOM 4280 C CA . GLU B 1 236 ? 29.25 11.547 17.625 1 96.69 236 GLU B CA 1
ATOM 4281 C C . GLU B 1 236 ? 30.422 11.977 16.75 1 96.69 236 GLU B C 1
ATOM 4283 O O . GLU B 1 236 ? 31.406 12.531 17.266 1 96.69 236 GLU B O 1
ATOM 4288 N N . ASN B 1 237 ? 30.312 11.805 15.422 1 96.94 237 ASN B N 1
ATOM 4289 C CA . ASN B 1 237 ? 31.359 12.125 14.461 1 96.94 237 ASN B CA 1
ATOM 4290 C C . ASN B 1 237 ? 30.766 12.672 13.156 1 96.94 237 ASN B C 1
ATOM 4292 O O . ASN B 1 237 ? 30.172 11.922 12.383 1 96.94 237 ASN B O 1
ATOM 4296 N N . ALA B 1 238 ? 31.078 13.938 12.914 1 95.44 238 ALA B N 1
ATOM 4297 C CA . ALA B 1 238 ? 30.484 14.633 11.781 1 95.44 238 ALA B CA 1
ATOM 4298 C C . ALA B 1 238 ? 30.859 13.977 10.461 1 95.44 238 ALA B C 1
ATOM 4300 O O . ALA B 1 238 ? 30.031 13.844 9.555 1 95.44 238 ALA B O 1
ATOM 4301 N N . GLU B 1 239 ? 32.031 13.547 10.359 1 96.75 239 GLU B N 1
ATOM 4302 C CA . GLU B 1 239 ? 32.531 12.945 9.117 1 96.75 239 GLU B CA 1
ATOM 4303 C C . GLU B 1 239 ? 31.844 11.602 8.852 1 96.75 239 GLU B C 1
ATOM 4305 O O . GLU B 1 239 ? 31.422 11.328 7.73 1 96.75 239 GLU B O 1
ATOM 4310 N N . VAL B 1 240 ? 31.812 10.812 9.906 1 97.25 240 VAL B N 1
ATOM 4311 C CA . VAL B 1 240 ? 31.172 9.5 9.797 1 97.25 240 VAL B CA 1
ATOM 4312 C C . VAL B 1 240 ? 29.688 9.664 9.492 1 97.25 240 VAL B C 1
ATOM 4314 O O . VAL B 1 240 ? 29.125 8.922 8.68 1 97.25 240 VAL B O 1
ATOM 4317 N N . GLY B 1 241 ? 29.047 10.625 10.18 1 96.75 241 GLY B N 1
ATOM 4318 C CA . GLY B 1 241 ? 27.656 10.922 9.914 1 96.75 241 GLY B CA 1
ATOM 4319 C C . GLY B 1 241 ? 27.391 11.359 8.484 1 96.75 241 GLY B C 1
ATOM 4320 O O . GLY B 1 241 ? 26.438 10.906 7.855 1 96.75 241 GLY B O 1
ATOM 4321 N N . GLU B 1 242 ? 28.219 12.156 8 1 96.19 242 GLU B N 1
ATOM 4322 C CA . GLU B 1 242 ? 28.094 12.633 6.625 1 96.19 242 GLU B CA 1
ATOM 4323 C C . GLU B 1 242 ? 28.25 11.492 5.625 1 96.19 242 GLU B C 1
ATOM 4325 O O . GLU B 1 242 ? 27.547 11.461 4.605 1 96.19 242 GLU B O 1
ATOM 4330 N N . GLU B 1 243 ? 29.156 10.656 5.906 1 97.31 243 GLU B N 1
ATOM 4331 C CA . GLU B 1 243 ? 29.359 9.492 5.039 1 97.31 243 GLU B CA 1
ATOM 4332 C C . GLU B 1 243 ? 28.109 8.625 4.977 1 97.31 243 GLU B C 1
ATOM 4334 O O . GLU B 1 243 ? 27.719 8.164 3.902 1 97.31 243 GLU B O 1
ATOM 4339 N N . LYS B 1 244 ? 27.531 8.406 6.117 1 96.81 244 LYS B N 1
ATOM 4340 C CA . LYS B 1 244 ? 26.312 7.602 6.188 1 96.81 244 LYS B CA 1
ATOM 4341 C C . LYS B 1 244 ? 25.156 8.281 5.441 1 96.81 244 LYS B C 1
ATOM 4343 O O . LYS B 1 244 ? 24.391 7.621 4.738 1 96.81 244 LYS B O 1
ATOM 4348 N N . ILE B 1 245 ? 25.078 9.539 5.609 1 97.12 245 ILE B N 1
ATOM 4349 C CA . ILE B 1 245 ? 24.047 10.312 4.938 1 97.12 245 ILE B CA 1
ATOM 4350 C C . ILE B 1 245 ? 24.25 10.258 3.428 1 97.12 245 ILE B C 1
ATOM 4352 O O . ILE B 1 245 ? 23.312 9.992 2.678 1 97.12 245 ILE B O 1
ATOM 4356 N N . ASN B 1 246 ? 25.438 10.414 3.012 1 97.12 246 ASN B N 1
ATOM 4357 C CA . ASN B 1 246 ? 25.75 10.375 1.585 1 97.12 246 ASN B CA 1
ATOM 4358 C C . ASN B 1 246 ? 25.453 9.008 0.982 1 97.12 246 ASN B C 1
ATOM 4360 O O . ASN B 1 246 ? 24.969 8.906 -0.148 1 97.12 246 ASN B O 1
ATOM 4364 N N . TYR B 1 247 ? 25.797 8.047 1.744 1 97.12 247 TYR B N 1
ATOM 4365 C CA . TYR B 1 247 ? 25.5 6.691 1.282 1 97.12 247 TYR B CA 1
ATOM 4366 C C . TYR B 1 247 ? 24.016 6.492 1.066 1 97.12 247 TYR B C 1
ATOM 4368 O O . TYR B 1 247 ? 23.594 5.918 0.057 1 97.12 247 TYR B O 1
ATOM 4376 N N . ALA B 1 248 ? 23.234 6.926 1.994 1 97 248 ALA B N 1
ATOM 4377 C CA . ALA B 1 248 ? 21.781 6.824 1.893 1 97 248 ALA B CA 1
ATOM 4378 C C . ALA B 1 248 ? 21.25 7.629 0.705 1 97 248 ALA B C 1
ATOM 4380 O O . ALA B 1 248 ? 20.406 7.148 -0.048 1 97 248 ALA B O 1
ATOM 4381 N N . LEU B 1 249 ? 21.766 8.805 0.517 1 97.31 249 LEU B N 1
ATOM 4382 C CA . LEU B 1 249 ? 21.344 9.664 -0.586 1 97.31 249 LEU B CA 1
ATOM 4383 C C . LEU B 1 249 ? 21.688 9.031 -1.929 1 97.31 249 LEU B C 1
ATOM 4385 O O . LEU B 1 249 ? 20.906 9.094 -2.875 1 97.31 249 LEU B O 1
ATOM 4389 N N . GLU B 1 250 ? 22.828 8.453 -1.979 1 97.25 250 GLU B N 1
ATOM 4390 C CA . GLU B 1 250 ? 23.234 7.777 -3.205 1 97.25 250 GLU B CA 1
ATOM 4391 C C . GLU B 1 250 ? 22.328 6.586 -3.512 1 97.25 250 GLU B C 1
ATOM 4393 O O . GLU B 1 250 ? 22.031 6.312 -4.676 1 97.25 250 GLU B O 1
ATOM 4398 N N . THR B 1 251 ? 21.984 5.914 -2.479 1 96.69 251 THR B N 1
ATOM 4399 C CA . THR B 1 251 ? 21.062 4.797 -2.648 1 96.69 251 THR B CA 1
ATOM 4400 C C . THR B 1 251 ? 19.719 5.281 -3.17 1 96.69 251 THR B C 1
ATOM 4402 O O . THR B 1 251 ? 19.125 4.652 -4.043 1 96.69 251 THR B O 1
ATOM 4405 N N . LEU B 1 252 ? 19.219 6.41 -2.662 1 96.25 252 LEU B N 1
ATOM 4406 C CA . LEU B 1 252 ? 17.969 7.004 -3.133 1 96.25 252 LEU B CA 1
ATOM 4407 C C . LEU B 1 252 ? 18.062 7.371 -4.609 1 96.25 252 LEU B C 1
ATOM 4409 O O . LEU B 1 252 ? 17.094 7.203 -5.359 1 96.25 252 LEU B O 1
ATOM 4413 N N . GLU B 1 253 ? 19.188 7.867 -4.945 1 96.19 253 GLU B N 1
ATOM 4414 C CA . GLU B 1 253 ? 19.375 8.219 -6.352 1 96.19 253 GLU B CA 1
ATOM 4415 C C . GLU B 1 253 ? 19.375 6.977 -7.234 1 96.19 253 GLU B C 1
ATOM 4417 O O . GLU B 1 253 ? 18.688 6.926 -8.258 1 96.19 253 GLU B O 1
ATOM 4422 N N . GLU B 1 254 ? 20.156 5.98 -6.816 1 95.12 254 GLU B N 1
ATOM 4423 C CA . GLU B 1 254 ? 20.344 4.773 -7.613 1 95.12 254 GLU B CA 1
ATOM 4424 C C . GLU B 1 254 ? 19.031 4.035 -7.832 1 95.12 254 GLU B C 1
ATOM 4426 O O . GLU B 1 254 ? 18.781 3.51 -8.922 1 95.12 254 GLU B O 1
ATOM 4431 N N . PHE B 1 255 ? 18.172 4.047 -6.832 1 94.38 255 PHE B N 1
ATOM 4432 C CA . PHE B 1 255 ? 16.984 3.207 -6.922 1 94.38 255 PHE B CA 1
ATOM 4433 C C . PHE B 1 255 ? 15.727 4.055 -6.914 1 94.38 255 PHE B C 1
ATOM 4435 O O . PHE B 1 255 ? 14.625 3.541 -7.117 1 94.38 255 PHE B O 1
ATOM 4442 N N . GLY B 1 256 ? 15.758 5.32 -6.652 1 90.31 256 GLY B N 1
ATOM 4443 C CA . GLY B 1 256 ? 14.586 6.18 -6.645 1 90.31 256 GLY B CA 1
ATOM 4444 C C . GLY B 1 256 ? 14.672 7.312 -7.648 1 90.31 256 GLY B C 1
ATOM 4445 O O . GLY B 1 256 ? 13.68 7.992 -7.918 1 90.31 256 GLY B O 1
ATOM 4446 N N . GLY B 1 257 ? 15.914 7.617 -8.125 1 91.38 257 GLY B N 1
ATOM 4447 C CA . GLY B 1 257 ? 16.094 8.672 -9.109 1 91.38 257 GLY B CA 1
ATO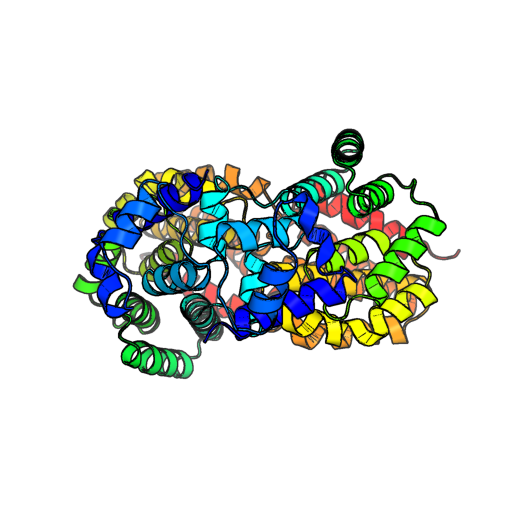M 4448 C C . GLY B 1 257 ? 16.688 9.938 -8.523 1 91.38 257 GLY B C 1
ATOM 4449 O O . GLY B 1 257 ? 16.734 10.102 -7.305 1 91.38 257 GLY B O 1
ATOM 4450 N N . MET B 1 258 ? 17.016 10.773 -9.398 1 93.5 258 MET B N 1
ATOM 4451 C CA . MET B 1 258 ? 17.719 12 -9.039 1 93.5 258 MET B CA 1
ATOM 4452 C C . MET B 1 258 ? 16.812 12.945 -8.258 1 93.5 258 MET B C 1
ATOM 4454 O O . MET B 1 258 ? 17.266 13.609 -7.32 1 93.5 258 MET B O 1
ATOM 4458 N N . LYS B 1 259 ? 15.617 13 -8.578 1 92.06 259 LYS B N 1
ATOM 4459 C CA . LYS B 1 259 ? 14.688 13.945 -7.957 1 92.06 259 LYS B CA 1
ATOM 4460 C C . LYS B 1 259 ? 14.5 13.633 -6.477 1 92.06 259 LYS B C 1
ATOM 4462 O O . LYS B 1 259 ? 14.469 14.547 -5.645 1 92.06 259 LYS B O 1
ATOM 4467 N N . ILE B 1 260 ? 14.383 12.398 -6.145 1 92.75 260 ILE B N 1
ATOM 4468 C CA . ILE B 1 260 ? 14.195 11.992 -4.758 1 92.75 260 ILE B CA 1
ATOM 4469 C C . ILE B 1 260 ? 15.445 12.328 -3.949 1 92.75 260 ILE B C 1
ATOM 4471 O O . ILE B 1 260 ? 15.352 12.805 -2.816 1 92.75 260 ILE B O 1
ATOM 4475 N N . LYS B 1 261 ? 16.594 12.016 -4.527 1 95.69 261 LYS B N 1
ATOM 4476 C CA . LYS B 1 261 ? 17.844 12.375 -3.861 1 95.69 261 LYS B CA 1
ATOM 4477 C C . LYS B 1 261 ? 17.906 13.875 -3.592 1 95.69 261 LYS B C 1
ATOM 4479 O O . LYS B 1 261 ? 18.234 14.297 -2.482 1 95.69 261 LYS B O 1
ATOM 4484 N N . GLU B 1 262 ? 17.609 14.625 -4.605 1 94.69 262 GLU B N 1
ATOM 4485 C CA . GLU B 1 262 ? 17.672 16.078 -4.469 1 94.69 262 GLU B CA 1
ATOM 4486 C C . GLU B 1 262 ? 16.719 16.562 -3.375 1 94.69 262 GLU B C 1
ATOM 4488 O O . GLU B 1 262 ? 17.062 17.469 -2.607 1 94.69 262 GLU B O 1
ATOM 4493 N N . PHE B 1 263 ? 15.633 16.016 -3.328 1 93.31 263 PHE B N 1
ATOM 4494 C CA . PHE B 1 263 ? 14.641 16.375 -2.324 1 93.31 263 PHE B CA 1
ATOM 4495 C C . PHE B 1 263 ? 15.188 16.156 -0.918 1 93.31 263 PHE B C 1
ATOM 4497 O O . PHE B 1 263 ? 15.156 17.062 -0.088 1 93.31 263 PHE B O 1
ATOM 4504 N N . TYR B 1 264 ? 15.719 15.008 -0.652 1 94.25 264 TYR B N 1
ATOM 4505 C CA . TYR B 1 264 ? 16.203 14.703 0.688 1 94.25 264 TYR B CA 1
ATOM 4506 C C . TYR B 1 264 ? 17.516 15.43 0.977 1 94.25 264 TYR B C 1
ATOM 4508 O O . TYR B 1 264 ? 17.781 15.789 2.121 1 94.25 264 TYR B O 1
ATOM 4516 N N . GLN B 1 265 ? 18.266 15.602 -0.084 1 94.5 265 GLN B N 1
ATOM 4517 C CA . GLN B 1 265 ? 19.5 16.359 0.079 1 94.5 265 GLN B CA 1
ATOM 4518 C C . GLN B 1 265 ? 19.219 17.781 0.579 1 94.5 265 GLN B C 1
ATOM 4520 O O . GLN B 1 265 ? 19.906 18.281 1.468 1 94.5 265 GLN B O 1
ATOM 4525 N N . LYS B 1 266 ? 18.25 18.359 0.042 1 91.5 266 LYS B N 1
ATOM 4526 C CA . LYS B 1 266 ? 17.828 19.688 0.467 1 91.5 266 LYS B CA 1
ATOM 4527 C C . LYS B 1 266 ? 17.359 19.688 1.916 1 91.5 266 LYS B C 1
ATOM 4529 O O . LYS B 1 266 ? 17.672 20.594 2.688 1 91.5 266 LYS B O 1
ATOM 4534 N N . LYS B 1 267 ? 16.625 18.734 2.232 1 88.25 267 LYS B N 1
ATOM 4535 C CA . LYS B 1 267 ? 16.125 18.609 3.598 1 88.25 267 LYS B CA 1
ATOM 4536 C C . LYS B 1 267 ? 17.266 18.422 4.59 1 88.25 267 LYS B C 1
ATOM 4538 O O . LYS B 1 267 ? 17.219 18.938 5.707 1 88.25 267 LYS B O 1
ATOM 4543 N N . MET B 1 268 ? 18.297 17.688 4.16 1 89.31 268 MET B N 1
ATOM 4544 C CA . MET B 1 268 ? 19.438 17.406 5.023 1 89.31 268 MET B CA 1
ATOM 4545 C C . MET B 1 268 ? 20.203 18.688 5.336 1 89.31 268 MET B C 1
ATOM 4547 O O . MET B 1 268 ? 20.734 18.844 6.441 1 89.31 268 MET B O 1
ATOM 4551 N N . GLU B 1 269 ? 20.234 19.578 4.434 1 87.69 269 GLU B N 1
ATOM 4552 C CA . GLU B 1 269 ? 20.938 20.844 4.641 1 87.69 269 GLU B CA 1
ATOM 4553 C C . GLU B 1 269 ? 20.359 21.609 5.828 1 87.69 269 GLU B C 1
ATOM 4555 O O . GLU B 1 269 ? 21.094 22.266 6.57 1 87.69 269 GLU B O 1
ATOM 4560 N N . LYS B 1 270 ? 19.172 21.406 6.031 1 84.06 270 LYS B N 1
ATOM 4561 C CA . LYS B 1 270 ? 18.484 22.094 7.129 1 84.06 270 LYS B CA 1
ATOM 4562 C C . LYS B 1 270 ? 18.859 21.484 8.477 1 84.06 270 LYS B C 1
ATOM 4564 O O . LYS B 1 270 ? 18.875 22.172 9.5 1 84.06 270 LYS B O 1
ATOM 4569 N N . TYR B 1 271 ? 19.203 20.234 8.383 1 87.19 271 TYR B N 1
ATOM 4570 C CA . TYR B 1 271 ? 19.422 19.516 9.633 1 87.19 271 TYR B CA 1
ATOM 4571 C C . TYR B 1 271 ? 20.906 19.5 10 1 87.19 271 TYR B C 1
ATOM 4573 O O . TYR B 1 271 ? 21.266 19.188 11.141 1 87.19 271 TYR B O 1
ATOM 4581 N N . LEU B 1 272 ? 21.719 19.734 9.008 1 84.44 272 LEU B N 1
ATOM 4582 C CA . LEU B 1 272 ? 23.156 19.641 9.227 1 84.44 272 LEU B CA 1
ATOM 4583 C C . LEU B 1 272 ? 23.75 21.031 9.469 1 84.44 272 LEU B C 1
ATOM 4585 O O . LEU B 1 272 ? 24.938 21.156 9.789 1 84.44 272 LEU B O 1
ATOM 4589 N N . LYS B 1 273 ? 23.047 22.078 9.062 1 68.19 273 LYS B N 1
ATOM 4590 C CA . LYS B 1 273 ? 23.609 23.422 9.234 1 68.19 273 LYS B CA 1
ATOM 4591 C C . LYS B 1 273 ? 24.078 23.641 10.672 1 68.19 273 LYS B C 1
ATOM 4593 O O . LYS B 1 273 ? 23.312 23.406 11.617 1 68.19 273 LYS B O 1
ATOM 4598 N N . LYS B 1 274 ? 25.484 23.25 10.922 1 52.81 274 LYS B N 1
ATOM 4599 C CA . LYS B 1 274 ? 26.312 23.531 12.086 1 52.81 274 LYS B CA 1
ATOM 4600 C C . LYS B 1 274 ? 26.062 24.953 12.609 1 52.81 274 LYS B C 1
ATOM 4602 O O . LYS B 1 274 ? 26.016 25.906 11.836 1 52.81 274 LYS B O 1
ATOM 4607 N N . SER B 1 275 ? 25.203 25.125 13.594 1 40.81 275 SER B N 1
ATOM 4608 C CA . SER B 1 275 ? 25.516 26.359 14.312 1 40.81 275 SER B CA 1
ATOM 4609 C C . SER B 1 275 ? 27.016 26.641 14.281 1 40.81 275 SER B C 1
ATOM 4611 O O . SER B 1 275 ? 27.812 25.891 14.859 1 40.81 275 SER B O 1
ATOM 4613 N N . ILE B 1 276 ? 27.578 27.016 13.148 1 32.06 276 ILE B N 1
ATOM 4614 C CA . ILE B 1 276 ? 28.75 27.844 13.445 1 32.06 276 ILE B CA 1
ATOM 4615 C C . ILE B 1 276 ? 28.359 28.969 14.398 1 32.06 276 ILE B C 1
ATOM 4617 O O . ILE B 1 276 ? 27.391 29.672 14.156 1 32.06 276 ILE B O 1
#

Sequence (552 aa):
MYKKYGDCFKKLRNQKNLGLSYFSKLGIDRSNISRFEHGKCMMSFECIDLMLEEMQVPLAEYELIVNNYMPNFQEFFILELEKAEFSQNRDKIKELYSEVKETGNHLLTITVKTKLGTISQIEVKEIETYLCNIEEWGYFELTLFYFVSDYLNVNQLELLLFNFDKRCENYCRVLKYRRRLLQIAYKSVAIYAANGERAKAENILEITKKYRTVGVDLYSEVLRHLARGIIIFNFENAEVGEEKINYALETLEEFGGMKIKEFYQKKMEKYLKKSIMYKKYGDCFKKLRNQKNLGLSYFSKLGIDRSNISRFEHGKCMMSFECIDLMLEEMQVPLAEYELIVNNYMPNFQEFFILELEKAEFSQNRDKIKELYSEVKETGNHLLTITVKTKLGTISQIEVKEIETYLCNIEEWGYFELTLFYFVSDYLNVNQLELLLFNFDKRCENYCRVLKYRRRLLQIAYKSVAIYAANGERAKAENILEITKKYRTVGVDLYSEVLRHLARGIIIFNFENAEVGEEKINYALETLEEFGGMKIKEFYQKKMEKYLKKSI

Nearest PDB structures (foldseek):
  4yv9-assembly2_D  TM=8.171E-01  e=1.550E-08  Streptococcus dysgalactiae
  4yv6-assembly2_C  TM=8.247E-01  e=3.035E-08  Streptococcus dysgalactiae
  6w1f-assembly1_B  TM=8.351E-01  e=5.274E-07  Streptococcus thermophilus LMG 18311
  4yv6-assembly1_A  TM=8.008E-01  e=1.770E-07  Streptococcus dysgalactiae
  6w1e-assembly1_A-2  TM=8.220E-01  e=4.742E-04  Streptococcus thermophilus LMG 18311

Secondary structure (DSSP, 8-state):
--HHHHHHHHHHHHHTT--GGGGGGGT--HHHHHHHHTTSSPPBHHHHHHHHHHTT--HHHHHHHHTTT---HHHHHHHHHHHHHHTT-HHHHHHHHHHHHHHT-HHHHHHHHHHHT---HHHHHHHHHHHHH-SS--HHHHHHHHHHGGG--HHHHHHHHHTHHHHHGGGTTSHHHHHHHHHHHHHHHHHHHHTT-HHHHHHHHHHHHHHHTSS--HHHHHHHHHHHHHHHHHHT-HHHHHHHHHHHHHHHHHHH-HHHHHHHHHHHHHHH----/--HHHHHHHHHHHHHTT--GGGGGGGT--HHHHHHHHTTSSPPBHHHHHHHHHHTT--HHHHHHHHTTT---HHHHHHHHHHHHHHTT-HHHHHHHHHHHHHHT-HHHHHHHHHHHT---HHHHHHHHHHHHH-SS--HHHHHHHHHHGGG--HHHHHHHHHTHHHHHGGGTTSHHHHHHHHHHHHHHHHHHHHTT-HHHHHHHHHHHTTTTTSS--HHHHHHHHHHHHHHHHHHT-HHHHHHHHHHHHHHHHHHH-HHHHHHHHHHHHHHH----

InterPro domains:
  IPR001387 Cro/C1-type, helix-turn-helix domain [PS50943] (9-62)
  IPR001387 Cro/C1-type, helix-turn-helix domain [SM00530] (8-62)
  IPR001387 Cro/C1-type, helix-turn-helix domain [cd00093] (6-61)
  IPR010057 HTH-type transcriptional regulator Rgg, C-terminal domain [PF21259] (93-266)
  IPR010057 HTH-type transcriptional regulator Rgg, C-terminal domain [TIGR01716] (64-274)
  IPR010982 Lambda repressor-like, DNA-binding domain superfamily [SSF47413] (4-62)
  IPR053163 HTH-type transcriptional regulator Rgg-like [PTHR37038] (2-274)

Solvent-accessible surface area (backbone atoms only — not comparable to full-atom values): 29174 Å² total; per-residue (Å²): 132,42,36,56,60,15,43,46,48,45,52,54,38,51,44,68,71,47,59,67,64,68,45,41,87,76,71,43,55,47,66,58,50,52,34,20,39,68,29,73,41,76,53,37,35,67,57,52,52,52,53,29,51,74,67,71,38,55,69,45,58,52,48,26,55,56,48,73,47,36,68,57,68,68,56,44,51,51,52,52,49,50,52,26,55,38,60,65,34,62,68,56,48,51,51,51,40,58,55,35,54,71,71,62,46,60,69,61,35,51,54,46,25,49,78,71,71,68,60,48,70,67,55,51,49,48,52,49,54,53,54,70,57,36,68,61,51,51,66,65,53,50,48,52,48,50,58,47,52,83,76,47,51,71,67,57,46,48,60,63,52,69,54,36,62,80,24,35,57,63,48,44,85,41,64,73,46,32,47,50,51,48,52,39,48,34,50,46,24,33,52,28,31,55,69,70,34,54,69,62,20,52,51,49,58,56,62,49,54,73,64,60,72,74,60,89,50,33,52,59,39,39,45,44,42,32,29,51,13,44,43,32,31,71,74,74,38,50,68,62,9,49,51,38,31,49,51,31,40,49,49,34,27,76,41,60,31,63,45,50,23,52,44,52,52,57,54,44,50,70,48,60,62,67,85,120,133,40,36,57,60,15,43,46,49,46,52,53,38,51,43,68,70,46,60,67,65,68,46,41,86,76,72,46,56,46,66,58,50,51,34,20,39,69,28,74,40,79,52,37,34,67,58,50,52,51,52,30,52,74,69,70,39,55,70,45,59,52,49,26,54,56,49,74,47,36,67,57,67,68,57,44,51,51,51,53,49,49,54,26,54,41,62,65,34,62,68,56,48,52,50,50,39,57,54,35,52,73,70,63,44,61,68,62,36,52,54,46,25,49,78,70,71,67,58,48,72,68,56,52,48,49,51,51,51,53,55,71,57,36,69,62,52,51,66,65,52,49,48,51,49,48,59,47,52,84,76,47,51,72,67,57,46,47,59,62,52,70,54,35,61,77,24,36,57,64,46,45,84,40,64,73,46,32,48,50,51,48,52,37,47,34,50,48,24,36,53,28,32,54,70,69,32,53,70,62,20,52,49,47,57,58,61,48,55,75,64,60,73,76,59,88,50,33,51,59,38,39,46,45,42,32,25,50,12,45,44,31,30,70,74,73,40,50,68,63,9,47,52,39,31,50,52,30,40,49,48,34,27,76,41,60,30,64,47,49,22,51,44,51,52,56,56,45,52,70,46,58,64,64,85,118